Protein AF-A0A660T072-F1 (afdb_monomer)

Foldseek 3Di:
DDKFWAFCQDPDDGIKIKDKDWDCQVVNNSKIWIWMWIDDPFKTKIKTKIKDCADVNANKIKMKMKMKMKGKDWQFFFDLPPCLAGPPDNDPVVCVVVVVDDDRVRIDIKMKMKIKMKIKMKHWDQDPQAIKIKMKMKMKMKMAIEDDPVVTHGSDPVNVVRYRHIAIKIKMKIKIKGWPFPDLAPGQFTKMWMKMWMAIPPDVRHPAGWIKIKIKMKGKHWPDWADPDPVRDTKTKIKIKMKMKIAIGGDPPDPDDGFLQVPNDWARLAAALPNDHIDGSFRIKIKIKIKIWICPDPQFKIKMWMKIKMATHHCDPPPHPPVCRVVPDDQQSIKMKTWIFMFTSHLSGGKTWIWIFIWGADPVRDIDRQPDPDPDDPPPPRIDTTIHGHPSSD

Structure (mmCIF, N/CA/C/O backbone):
data_AF-A0A660T072-F1
#
_entry.id   AF-A0A660T072-F1
#
loop_
_atom_site.group_PDB
_atom_site.id
_atom_site.type_symbol
_atom_site.label_atom_id
_atom_site.label_alt_id
_atom_site.label_comp_id
_atom_site.label_asym_id
_atom_site.label_entity_id
_atom_site.label_seq_id
_atom_site.pdbx_PDB_ins_code
_atom_site.Cartn_x
_atom_site.Cartn_y
_atom_site.Cartn_z
_atom_site.occupancy
_atom_site.B_iso_or_equiv
_atom_site.auth_seq_id
_atom_site.auth_comp_id
_atom_site.auth_asym_id
_atom_site.auth_atom_id
_atom_site.pdbx_PDB_model_num
ATOM 1 N N . MET A 1 1 ? -16.748 -17.995 9.237 1.00 55.91 1 MET A N 1
ATOM 2 C CA . MET A 1 1 ? -16.516 -17.767 7.798 1.00 55.91 1 MET A CA 1
ATOM 3 C C . MET A 1 1 ? -17.000 -16.371 7.490 1.00 55.91 1 MET A C 1
ATOM 5 O O . MET A 1 1 ? -18.075 -16.013 7.957 1.00 55.91 1 MET A O 1
ATOM 9 N N . GLY A 1 2 ? -16.190 -15.580 6.809 1.00 63.62 2 GLY A N 1
ATOM 10 C CA . GLY A 1 2 ? -16.542 -14.255 6.330 1.00 63.62 2 GLY A CA 1
ATOM 11 C C . GLY A 1 2 ? -16.357 -14.218 4.824 1.00 63.62 2 GLY A C 1
ATOM 12 O O . GLY A 1 2 ? -15.370 -14.727 4.301 1.00 63.62 2 GLY A O 1
ATOM 13 N N . PHE A 1 3 ? -17.326 -13.635 4.140 1.00 67.75 3 PHE A N 1
ATOM 14 C CA . PHE A 1 3 ? -17.208 -13.271 2.740 1.00 67.75 3 PHE A CA 1
ATOM 15 C C . PHE A 1 3 ? -17.002 -11.758 2.676 1.00 67.75 3 PHE A C 1
ATOM 17 O O . PHE A 1 3 ? -17.631 -11.019 3.440 1.00 67.75 3 PHE A O 1
ATOM 24 N N . GLY A 1 4 ? -16.103 -11.313 1.812 1.00 57.00 4 GLY A N 1
ATOM 25 C CA . GLY A 1 4 ? -15.820 -9.911 1.553 1.00 57.00 4 GLY A CA 1
ATOM 26 C C . GLY A 1 4 ? -15.653 -9.685 0.058 1.00 57.00 4 GLY A C 1
ATOM 27 O O . GLY A 1 4 ? -15.261 -10.586 -0.678 1.00 57.00 4 GLY A O 1
ATOM 28 N N . LEU A 1 5 ? -15.959 -8.477 -0.389 1.00 59.25 5 LEU A N 1
ATOM 29 C CA . LEU A 1 5 ? -15.506 -7.978 -1.679 1.00 59.25 5 LEU A CA 1
ATOM 30 C C . LEU A 1 5 ? -14.462 -6.909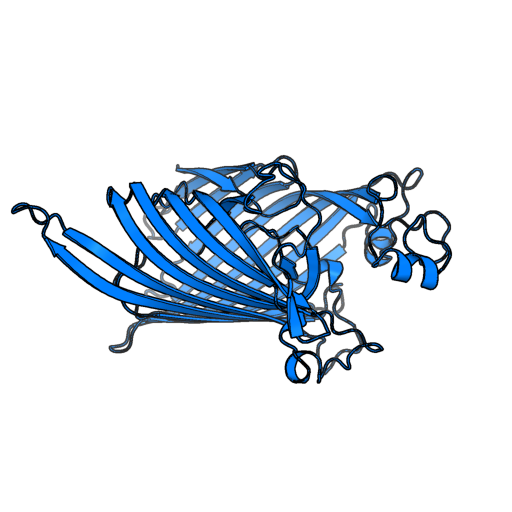 -1.368 1.00 59.25 5 LEU A C 1
ATOM 32 O O . LEU A 1 5 ? -14.741 -5.977 -0.615 1.00 59.25 5 LEU A O 1
ATOM 36 N N . SER A 1 6 ? -13.258 -7.071 -1.895 1.00 56.88 6 SER A N 1
ATOM 37 C CA . SER A 1 6 ? -12.189 -6.081 -1.835 1.00 56.88 6 SER A CA 1
ATOM 38 C C . SER A 1 6 ? -11.987 -5.472 -3.212 1.00 56.88 6 SER A C 1
ATOM 40 O O . SER A 1 6 ? -12.340 -6.063 -4.231 1.00 56.88 6 SER A O 1
ATOM 42 N N . PHE A 1 7 ? -11.411 -4.283 -3.259 1.00 61.06 7 PHE A N 1
ATOM 43 C CA . PHE A 1 7 ? -11.123 -3.615 -4.516 1.00 61.06 7 PHE A CA 1
ATOM 44 C C . PHE A 1 7 ? -9.637 -3.289 -4.569 1.00 61.06 7 PHE A C 1
ATOM 46 O O . PHE A 1 7 ? -9.047 -2.987 -3.531 1.00 61.06 7 PHE A O 1
ATOM 53 N N . SER A 1 8 ? -9.025 -3.409 -5.742 1.00 51.16 8 SER A N 1
ATOM 54 C CA . SER A 1 8 ? -7.607 -3.115 -5.961 1.00 51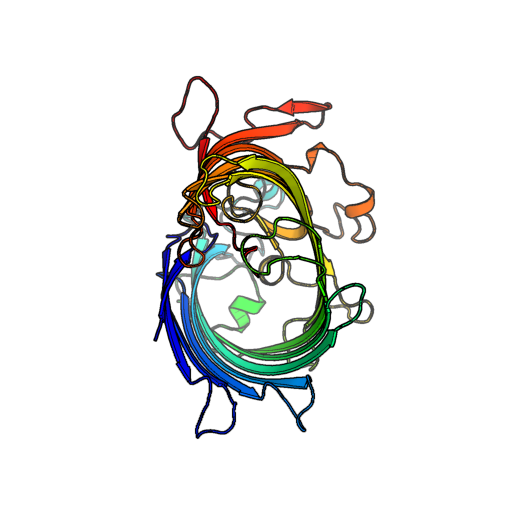.16 8 SER A CA 1
ATOM 55 C C . SER A 1 8 ? -7.458 -1.885 -6.844 1.00 51.16 8 SER A C 1
ATOM 57 O O . SER A 1 8 ? -8.175 -1.741 -7.829 1.00 51.16 8 SER A O 1
ATOM 59 N N . GLY A 1 9 ? -6.536 -0.998 -6.468 1.00 44.44 9 GLY A N 1
ATOM 60 C CA . GLY A 1 9 ? -6.172 0.173 -7.255 1.00 44.44 9 GLY A CA 1
ATOM 61 C C . GLY A 1 9 ? -5.186 -0.269 -8.318 1.00 44.44 9 GLY A C 1
ATOM 62 O O . GLY A 1 9 ? -4.048 -0.606 -8.002 1.00 44.44 9 GLY A O 1
ATOM 63 N N . GLY A 1 10 ? -5.654 -0.343 -9.552 1.00 48.25 10 GLY A N 1
ATOM 64 C CA . GLY A 1 10 ? -4.889 -0.744 -10.719 1.00 48.25 10 GLY A CA 1
ATOM 65 C C . GLY A 1 10 ? -5.675 -0.373 -11.973 1.00 48.25 10 GLY A C 1
ATOM 66 O O . GLY A 1 10 ? -6.867 -0.084 -11.879 1.00 48.25 10 GLY A O 1
ATOM 67 N N . PRO A 1 11 ? -5.025 -0.349 -13.141 1.00 43.03 11 PRO A N 1
ATOM 68 C CA . PRO A 1 11 ? -5.688 0.033 -14.382 1.00 43.03 11 PRO A CA 1
ATOM 69 C C . PRO A 1 11 ? -6.713 -1.002 -14.893 1.00 43.03 11 PRO A C 1
ATOM 71 O O . PRO A 1 11 ? -7.476 -0.698 -15.807 1.00 43.03 11 PRO A O 1
ATOM 74 N N . ASP A 1 12 ? -6.733 -2.206 -14.315 1.00 55.84 12 ASP A N 1
ATOM 75 C CA . ASP A 1 12 ? -7.596 -3.322 -14.710 1.00 55.84 12 ASP A CA 1
ATOM 76 C C . ASP A 1 12 ? -8.823 -3.480 -13.785 1.00 55.84 12 ASP A C 1
ATOM 78 O O . ASP A 1 12 ? -9.016 -2.730 -12.827 1.00 55.84 12 ASP A O 1
ATOM 82 N N . PHE A 1 13 ? -9.701 -4.446 -14.093 1.00 56.56 13 PHE A N 1
ATOM 83 C CA . PHE A 1 13 ? -10.998 -4.624 -13.428 1.00 56.56 13 PHE A CA 1
ATOM 84 C C . PHE A 1 13 ? -10.860 -4.685 -11.890 1.00 56.56 13 PHE A C 1
ATOM 86 O O . PHE A 1 13 ? -10.362 -5.674 -11.346 1.00 56.56 13 PHE A O 1
ATOM 93 N N . PRO A 1 14 ? -11.357 -3.680 -11.145 1.00 60.47 14 PRO A N 1
ATOM 94 C CA . PRO A 1 14 ? -10.875 -3.399 -9.794 1.00 60.47 14 PRO A CA 1
ATOM 95 C C . PRO A 1 14 ? -11.531 -4.258 -8.709 1.00 60.47 14 PRO A C 1
ATOM 97 O O . PRO A 1 14 ? -11.380 -3.952 -7.531 1.00 60.47 14 PRO A O 1
ATOM 100 N N . ILE A 1 15 ? -12.313 -5.285 -9.060 1.00 68.25 15 ILE A N 1
ATOM 101 C CA . ILE A 1 15 ? -13.100 -6.070 -8.099 1.00 68.25 15 ILE A CA 1
ATOM 102 C C . ILE A 1 15 ? -12.395 -7.391 -7.794 1.00 68.25 15 ILE A C 1
ATOM 104 O O . ILE A 1 15 ? -12.099 -8.186 -8.685 1.00 68.25 15 ILE A O 1
ATOM 108 N N . SER A 1 16 ? -12.208 -7.660 -6.506 1.00 71.31 16 SER A N 1
ATOM 109 C CA . SER A 1 16 ? -11.687 -8.916 -5.975 1.00 71.31 16 SER A CA 1
ATOM 110 C C . SER A 1 16 ? -12.662 -9.499 -4.946 1.00 71.31 16 SER A C 1
ATOM 112 O O . SER A 1 16 ? -13.202 -8.800 -4.092 1.00 71.31 16 SER A O 1
ATOM 114 N N . GLY A 1 17 ? -12.939 -10.793 -5.034 1.00 76.56 17 GLY A N 1
ATOM 115 C CA . GLY A 1 17 ? -13.666 -11.535 -4.013 1.00 76.56 17 GLY A CA 1
ATOM 116 C C . GLY A 1 17 ? -12.705 -12.085 -2.967 1.00 76.56 17 GLY A C 1
ATOM 117 O O . GLY A 1 17 ? -11.658 -12.628 -3.311 1.00 76.56 17 GLY A O 1
ATOM 118 N N . GLN A 1 18 ? -13.075 -11.994 -1.695 1.00 81.50 18 GLN A N 1
ATOM 119 C CA . GLN A 1 18 ? -12.331 -12.569 -0.583 1.00 81.50 18 GLN A CA 1
ATOM 120 C C . GLN A 1 18 ? -13.220 -13.527 0.216 1.00 81.50 18 GLN A C 1
ATOM 122 O O . GLN A 1 18 ? -14.309 -13.180 0.676 1.00 81.50 18 GLN A O 1
ATOM 127 N N . LEU A 1 19 ? -12.721 -14.735 0.452 1.00 83.94 19 LEU A N 1
ATOM 128 C CA . LEU A 1 19 ? -13.288 -15.688 1.394 1.00 83.94 19 LEU A CA 1
ATOM 129 C C . LEU A 1 19 ? -12.303 -15.893 2.540 1.00 83.94 19 LEU A C 1
ATOM 131 O O . LEU A 1 19 ? -11.167 -16.309 2.328 1.00 83.94 19 LEU A O 1
ATOM 135 N N . ASN A 1 20 ? -12.754 -15.647 3.768 1.00 86.88 20 ASN A N 1
ATOM 136 C CA . ASN A 1 20 ? -11.981 -15.920 4.968 1.00 86.88 20 ASN A CA 1
ATOM 137 C C . ASN A 1 20 ? -12.640 -17.002 5.834 1.00 86.88 20 ASN A C 1
ATOM 139 O O . ASN A 1 20 ? -13.848 -17.031 6.099 1.00 86.88 20 ASN A O 1
ATOM 143 N N . TRP A 1 21 ? -11.809 -17.904 6.328 1.00 90.88 21 TRP A N 1
ATOM 144 C CA . TRP A 1 21 ? -12.139 -18.833 7.390 1.00 90.88 21 TRP A CA 1
ATOM 145 C C . TRP A 1 21 ? -11.148 -18.628 8.528 1.00 90.88 21 TRP A C 1
ATOM 147 O O . TRP A 1 21 ? -9.952 -18.454 8.308 1.00 90.88 21 TRP A O 1
ATOM 157 N N . ASN A 1 22 ? -11.656 -18.584 9.755 1.00 90.88 22 ASN A N 1
ATOM 158 C CA . ASN A 1 22 ? -10.836 -18.309 10.919 1.00 90.88 22 ASN A CA 1
ATOM 159 C C . ASN A 1 22 ? -11.428 -18.993 12.152 1.00 90.88 22 ASN A C 1
ATOM 161 O O . ASN A 1 22 ? -12.575 -18.715 12.516 1.00 90.88 22 ASN A O 1
ATOM 165 N N . ASP A 1 23 ? -10.636 -19.846 12.788 1.00 92.88 23 ASP A N 1
ATOM 166 C CA . ASP A 1 23 ? -10.874 -20.386 14.118 1.00 92.88 23 ASP A CA 1
ATOM 167 C C . ASP A 1 23 ? -10.010 -19.613 15.121 1.00 92.88 23 ASP A C 1
ATOM 169 O O . ASP A 1 23 ? -8.785 -19.710 15.113 1.00 92.88 23 ASP A O 1
ATOM 173 N N . ARG A 1 24 ? -10.659 -18.820 15.983 1.00 91.44 24 ARG A N 1
ATOM 174 C CA . ARG A 1 24 ? -9.995 -17.945 16.966 1.00 91.44 24 ARG A CA 1
ATOM 175 C C . ARG A 1 24 ? -9.664 -18.639 18.289 1.00 91.44 24 ARG A C 1
ATOM 177 O O . ARG A 1 24 ? -9.134 -17.991 19.190 1.00 91.44 24 ARG A O 1
ATOM 184 N N . ASN A 1 25 ? -10.039 -19.905 18.443 1.00 91.44 25 ASN A N 1
ATOM 185 C CA . ASN A 1 25 ? -9.745 -20.695 19.628 1.00 91.44 25 ASN A CA 1
ATOM 186 C C . ASN A 1 25 ? -9.369 -22.118 19.214 1.00 91.44 25 ASN A C 1
ATOM 188 O O . ASN A 1 25 ? -9.955 -23.093 19.691 1.00 91.44 25 ASN A O 1
ATOM 192 N N . PHE A 1 26 ? -8.388 -22.217 18.318 1.00 92.62 26 PHE A N 1
ATOM 193 C CA . PHE A 1 26 ? -7.974 -23.474 17.721 1.00 92.62 26 PHE A CA 1
ATOM 194 C C . PHE A 1 26 ? -7.630 -24.494 18.812 1.00 92.62 26 PHE A C 1
ATOM 196 O O . PHE A 1 26 ? -6.772 -24.258 19.670 1.00 92.62 26 PHE A O 1
ATOM 203 N N . LEU A 1 27 ? -8.368 -25.608 18.816 1.00 92.25 27 LEU A N 1
ATOM 204 C CA . LEU A 1 27 ? -8.270 -26.687 19.807 1.00 92.25 27 LEU A CA 1
ATOM 205 C C . LEU A 1 27 ? -8.414 -26.231 21.276 1.00 92.25 27 LEU A C 1
ATOM 207 O O . LEU A 1 27 ? -7.892 -26.882 22.181 1.00 92.25 27 LEU A O 1
ATOM 211 N N . GLY A 1 28 ? -9.089 -25.107 21.533 1.00 90.56 28 GLY A N 1
ATOM 212 C CA . GLY A 1 28 ? -9.299 -24.572 22.882 1.00 90.56 28 GLY A CA 1
ATOM 213 C C . GLY A 1 28 ? -8.095 -23.843 23.491 1.00 90.56 28 GLY A C 1
ATOM 214 O O . GLY A 1 28 ? -8.092 -23.587 24.694 1.00 90.56 28 GLY A O 1
ATOM 215 N N . ARG A 1 29 ? -7.059 -23.529 22.699 1.00 90.25 29 ARG A N 1
ATOM 216 C CA . ARG A 1 29 ? -5.783 -22.970 23.190 1.00 90.25 29 ARG A CA 1
ATOM 217 C C . ARG A 1 29 ? -5.672 -21.444 23.093 1.00 90.25 29 ARG A C 1
ATOM 219 O O . ARG A 1 29 ? -4.629 -20.896 23.426 1.00 90.25 29 ARG A O 1
ATOM 226 N N . GLY A 1 30 ? -6.709 -20.750 22.624 1.00 90.81 30 GLY A N 1
ATOM 227 C CA . GLY A 1 30 ? -6.678 -19.305 22.347 1.00 90.81 30 GLY A CA 1
ATOM 228 C C . GLY A 1 30 ? -5.835 -18.917 21.125 1.00 90.81 30 GLY A C 1
ATOM 229 O O . GLY A 1 30 ? -5.598 -17.733 20.893 1.00 90.81 30 GLY A O 1
ATOM 230 N N . GLN A 1 31 ? -5.382 -19.914 20.362 1.00 95.12 31 GLN A N 1
ATOM 231 C CA . GLN A 1 31 ? -4.631 -19.761 19.121 1.00 95.12 31 GLN A CA 1
ATOM 232 C C . GLN A 1 31 ? -5.574 -19.509 17.952 1.00 95.12 31 GLN A C 1
ATOM 234 O O . GLN A 1 31 ? -6.744 -19.898 17.981 1.00 95.12 31 GLN A O 1
ATOM 239 N N . VAL A 1 32 ? -5.050 -18.869 16.915 1.00 95.75 32 VAL A N 1
ATOM 240 C CA . VAL A 1 32 ? -5.821 -18.484 15.739 1.00 95.75 32 VAL A CA 1
ATOM 241 C C . VAL A 1 32 ? -5.296 -19.247 14.530 1.00 95.75 32 VAL A C 1
ATOM 243 O O . VAL A 1 32 ? -4.141 -19.064 14.149 1.00 95.75 32 VAL A O 1
ATOM 246 N N . LEU A 1 33 ? -6.137 -20.084 13.925 1.00 96.19 33 LEU A N 1
ATOM 247 C CA . LEU A 1 33 ? -5.862 -20.743 12.649 1.00 96.19 33 LEU A CA 1
ATOM 248 C C . LEU A 1 33 ? -6.797 -20.162 11.592 1.00 96.19 33 LEU A C 1
ATOM 250 O O . LEU A 1 33 ? -8.014 -20.159 11.767 1.00 96.19 33 LEU A O 1
ATOM 254 N N . GLY A 1 34 ? -6.233 -19.676 10.493 1.00 95.38 34 GLY A N 1
ATOM 255 C CA . GLY A 1 34 ? -6.998 -19.058 9.423 1.00 95.38 34 GLY A CA 1
ATOM 256 C C . GLY A 1 34 ? -6.586 -19.538 8.042 1.00 95.38 34 GLY A C 1
ATOM 257 O O . GLY A 1 34 ? -5.431 -19.889 7.804 1.00 95.38 34 GLY A O 1
ATOM 258 N N . ALA A 1 35 ? -7.550 -19.497 7.133 1.00 94.75 35 ALA A N 1
ATOM 259 C CA . ALA A 1 35 ? -7.363 -19.664 5.705 1.00 94.75 35 ALA A CA 1
ATOM 260 C C . ALA A 1 35 ? -8.058 -18.504 4.991 1.00 94.75 35 ALA A C 1
ATOM 262 O O . ALA A 1 35 ? -9.175 -18.123 5.347 1.00 94.75 35 ALA A O 1
ATOM 263 N N . GLU A 1 36 ? -7.398 -17.936 3.996 1.00 93.44 36 GLU A N 1
ATOM 264 C CA . GLU A 1 36 ? -7.910 -16.825 3.210 1.00 93.44 36 GLU A CA 1
ATOM 265 C C . GLU A 1 36 ? -7.701 -17.117 1.731 1.00 93.44 36 GLU A C 1
ATOM 267 O O . GLU A 1 36 ? -6.620 -17.537 1.321 1.00 93.44 36 GLU A O 1
ATOM 272 N N . VAL A 1 37 ? -8.745 -16.902 0.942 1.00 91.06 37 VAL A N 1
ATOM 273 C CA . VAL A 1 37 ? -8.723 -17.019 -0.511 1.00 91.06 37 VAL A CA 1
ATOM 274 C C . VAL A 1 37 ? -9.141 -15.671 -1.077 1.00 91.06 37 VAL A C 1
ATOM 276 O O . VAL A 1 37 ? -10.222 -15.183 -0.756 1.00 91.06 37 VAL A O 1
ATOM 279 N N . ASN A 1 38 ? -8.292 -15.077 -1.905 1.00 88.88 38 ASN A N 1
ATOM 280 C CA . ASN A 1 38 ? -8.564 -13.850 -2.640 1.00 88.88 38 ASN A CA 1
ATOM 281 C C . ASN A 1 38 ? -8.574 -14.183 -4.133 1.00 88.88 38 ASN A C 1
ATOM 283 O O . ASN A 1 38 ? -7.663 -14.853 -4.612 1.00 88.88 38 ASN A O 1
ATOM 287 N N . VAL A 1 39 ? -9.599 -13.745 -4.854 1.00 86.50 39 VAL A N 1
ATOM 288 C CA . VAL A 1 39 ? -9.764 -13.997 -6.289 1.00 86.50 39 VAL A CA 1
ATOM 289 C C . VAL A 1 39 ? -10.182 -12.705 -6.973 1.00 86.50 39 VAL A C 1
ATOM 291 O O . VAL A 1 39 ? -11.264 -12.184 -6.720 1.00 86.50 39 VAL A O 1
ATOM 294 N N . SER A 1 40 ? -9.345 -12.208 -7.867 1.00 84.56 40 SER A N 1
ATOM 295 C CA . SER A 1 40 ? -9.645 -11.176 -8.856 1.00 84.56 40 SER A CA 1
ATOM 296 C C . SER A 1 40 ? -9.275 -11.697 -10.251 1.00 84.56 40 SER A C 1
ATOM 298 O O . SER A 1 40 ? -8.674 -12.776 -10.351 1.00 84.56 40 SER A O 1
ATOM 300 N N . PRO A 1 41 ? -9.631 -10.981 -11.333 1.00 83.25 41 PRO A N 1
ATOM 301 C CA . PRO A 1 41 ? -9.196 -11.349 -12.680 1.00 83.25 41 PRO A CA 1
ATOM 302 C C . PRO A 1 41 ? -7.677 -11.496 -12.798 1.00 83.25 41 PRO A C 1
ATOM 304 O O . PRO A 1 41 ? -7.209 -12.429 -13.447 1.00 83.25 41 PRO A O 1
ATOM 307 N N . ASP A 1 42 ? -6.931 -10.638 -12.104 1.00 84.31 42 ASP A N 1
ATOM 308 C CA . ASP A 1 42 ? -5.475 -10.580 -12.228 1.00 84.31 42 ASP A CA 1
ATOM 309 C C . ASP A 1 42 ? -4.744 -11.312 -11.101 1.00 84.31 42 ASP A C 1
ATOM 311 O O . ASP A 1 42 ? -3.598 -11.691 -11.280 1.00 84.31 42 ASP A O 1
ATOM 315 N N . VAL A 1 43 ? -5.372 -11.553 -9.946 1.00 88.75 43 VAL A N 1
ATOM 316 C CA . VAL A 1 43 ? -4.711 -12.171 -8.785 1.00 88.75 43 VAL A CA 1
ATOM 317 C C . VAL A 1 43 ? -5.585 -13.259 -8.178 1.00 88.75 43 VAL A C 1
ATOM 319 O O . VAL A 1 43 ? -6.697 -13.007 -7.713 1.00 88.75 43 VAL A O 1
ATOM 322 N N . GLN A 1 44 ? -5.061 -14.477 -8.087 1.00 93.06 44 GLN A N 1
ATOM 323 C CA . GLN A 1 44 ? -5.659 -15.560 -7.310 1.00 93.06 44 GLN A CA 1
ATOM 324 C C . GLN A 1 44 ? -4.688 -16.012 -6.227 1.00 93.06 44 GLN A C 1
ATOM 326 O O . GLN A 1 44 ? -3.631 -16.565 -6.509 1.00 93.06 44 GLN A O 1
ATOM 331 N N . LYS A 1 45 ? -5.056 -15.800 -4.965 1.00 95.19 45 LYS A N 1
ATOM 332 C CA . LYS A 1 45 ? -4.170 -16.005 -3.823 1.00 95.19 45 LYS A CA 1
ATOM 333 C C . LYS A 1 45 ? -4.829 -16.828 -2.736 1.00 95.19 45 LYS A C 1
ATOM 335 O O . LYS A 1 45 ? -5.930 -16.522 -2.290 1.00 95.19 45 LYS A O 1
ATOM 340 N N . VAL A 1 46 ? -4.101 -17.813 -2.230 1.00 96.38 46 VAL A N 1
ATOM 341 C CA . VAL A 1 46 ? -4.485 -18.621 -1.072 1.00 96.38 46 VAL A CA 1
ATOM 342 C C . VAL A 1 46 ? -3.452 -18.417 0.024 1.00 96.38 46 VAL A C 1
ATOM 344 O O . VAL A 1 46 ? -2.253 -18.485 -0.223 1.00 96.38 46 VAL A O 1
ATOM 347 N N . THR A 1 47 ? -3.901 -18.150 1.246 1.00 97.31 47 THR A N 1
ATOM 348 C CA . THR A 1 47 ? -3.039 -17.947 2.414 1.00 97.31 47 THR A CA 1
ATOM 349 C C . THR A 1 47 ? -3.533 -18.790 3.577 1.00 97.31 47 THR A C 1
ATOM 351 O O . THR A 1 47 ? -4.694 -18.706 3.968 1.00 97.31 47 THR A O 1
ATOM 354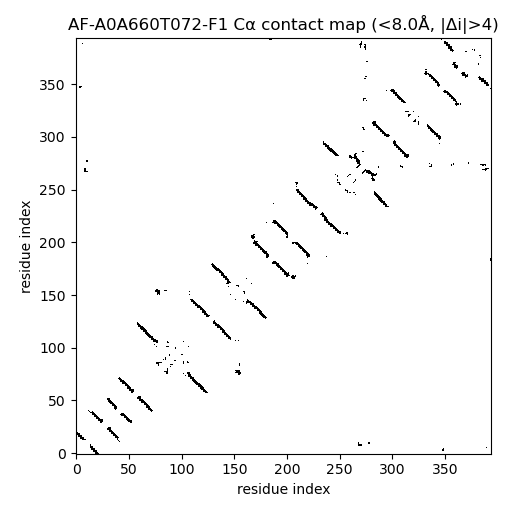 N N . LEU A 1 48 ? -2.637 -19.572 4.164 1.00 97.44 48 LEU A N 1
ATOM 355 C CA . LEU A 1 48 ? -2.842 -20.263 5.429 1.00 97.44 48 LEU A CA 1
ATOM 356 C C . LEU A 1 48 ? -2.024 -19.554 6.498 1.00 97.44 48 LEU A C 1
ATOM 358 O O . LEU A 1 48 ? -0.859 -19.230 6.283 1.00 97.44 48 LEU A O 1
ATOM 362 N N . ARG A 1 49 ? -2.630 -19.313 7.656 1.00 97.50 49 ARG A N 1
ATOM 363 C CA . ARG A 1 49 ? -2.008 -18.553 8.738 1.00 97.50 49 ARG A CA 1
ATOM 364 C C . ARG A 1 49 ? -2.273 -19.190 10.086 1.00 97.50 49 ARG A C 1
ATOM 366 O O . ARG A 1 49 ? -3.396 -19.585 10.390 1.00 97.50 49 ARG A O 1
ATOM 373 N N . PHE A 1 50 ? -1.252 -19.199 10.922 1.00 97.50 50 PHE A N 1
ATOM 374 C CA . PHE A 1 50 ? -1.348 -19.557 12.326 1.00 97.50 50 PHE A CA 1
ATOM 375 C C . PHE A 1 50 ? -0.829 -18.397 13.174 1.00 97.50 50 PHE A C 1
ATOM 377 O O . PHE A 1 50 ? 0.137 -17.724 12.814 1.00 97.50 50 PHE A O 1
ATOM 384 N N . THR A 1 51 ? -1.478 -18.118 14.297 1.00 97.25 51 THR A N 1
ATOM 385 C CA . THR A 1 51 ? -1.067 -17.055 15.216 1.00 97.25 51 THR A CA 1
ATOM 386 C C . THR A 1 51 ? -1.248 -17.512 16.657 1.00 97.25 51 THR A C 1
ATOM 388 O O . THR A 1 51 ? -2.329 -17.944 17.051 1.00 97.25 51 THR A O 1
ATOM 391 N N . GLU A 1 52 ? -0.192 -17.359 17.450 1.00 96.69 52 GLU A N 1
ATOM 392 C CA . GLU A 1 52 ? -0.189 -17.429 18.907 1.00 96.69 52 GLU A CA 1
ATOM 393 C C . GLU A 1 52 ? -0.271 -15.991 19.449 1.00 96.69 52 GLU A C 1
ATOM 395 O O . GLU A 1 52 ? 0.722 -15.261 19.386 1.00 96.69 52 GLU A O 1
ATOM 400 N N . PRO A 1 53 ? -1.435 -15.523 19.941 1.00 94.50 53 PRO A N 1
ATOM 401 C CA . PRO A 1 53 ? -1.590 -14.141 20.393 1.00 94.50 53 PRO A CA 1
ATOM 402 C C . PRO A 1 53 ? -0.812 -13.819 21.672 1.00 94.50 53 PRO A C 1
ATOM 404 O O . PRO A 1 53 ? -0.597 -12.637 21.963 1.00 94.50 53 PRO A O 1
ATOM 407 N N . ARG A 1 54 ? -0.461 -14.837 22.472 1.00 93.31 54 ARG A N 1
ATOM 408 C CA . ARG A 1 54 ? 0.180 -14.676 23.779 1.00 93.31 54 ARG A CA 1
ATOM 409 C C . ARG A 1 54 ? 1.272 -15.711 24.029 1.00 93.31 54 ARG A C 1
ATOM 411 O O . ARG A 1 54 ? 1.157 -16.566 24.911 1.00 93.31 54 ARG A O 1
ATOM 418 N N . ILE A 1 55 ? 2.396 -15.554 23.339 1.00 93.88 55 ILE A N 1
ATOM 419 C CA . ILE A 1 55 ? 3.632 -16.282 23.622 1.00 93.88 55 ILE A CA 1
ATOM 420 C C . ILE A 1 55 ? 3.976 -16.119 25.110 1.00 93.88 55 ILE A C 1
ATOM 422 O O . ILE A 1 55 ? 4.086 -15.005 25.635 1.00 93.88 55 ILE A O 1
ATOM 426 N N . LEU A 1 56 ? 4.113 -17.253 25.805 1.00 90.38 56 LEU A N 1
ATOM 427 C CA . LEU A 1 56 ? 4.394 -17.324 27.246 1.00 90.38 56 LEU A CA 1
ATOM 428 C C . LEU A 1 56 ? 3.370 -16.564 28.120 1.00 90.38 56 LEU A C 1
ATOM 430 O O . LEU A 1 56 ? 3.715 -16.053 29.185 1.00 90.38 56 LEU A O 1
ATOM 434 N N . GLY A 1 57 ? 2.120 -16.430 27.663 1.00 88.06 57 GLY A N 1
ATOM 435 C CA . GLY A 1 57 ? 1.050 -15.722 28.375 1.00 88.06 57 GLY A CA 1
ATOM 436 C C . GLY A 1 57 ? 1.177 -14.192 28.378 1.00 88.06 57 GLY A C 1
ATOM 437 O O . GLY A 1 57 ? 0.356 -13.508 28.994 1.00 88.06 57 GLY A O 1
ATOM 438 N N . LYS A 1 58 ? 2.178 -13.629 27.692 1.00 88.25 58 LYS A N 1
ATOM 439 C CA . LYS A 1 58 ? 2.419 -12.178 27.610 1.00 88.25 58 LYS A CA 1
ATOM 440 C C . LYS A 1 58 ? 1.676 -11.569 26.420 1.00 88.25 58 LYS A C 1
ATOM 442 O O . LYS A 1 58 ? 1.202 -12.287 25.552 1.00 88.25 58 LYS A O 1
ATOM 447 N N . ARG A 1 59 ? 1.592 -10.233 26.331 1.00 88.00 59 ARG A N 1
ATOM 448 C CA . ARG A 1 59 ? 1.085 -9.512 25.134 1.00 88.00 59 ARG A CA 1
ATOM 449 C C . ARG A 1 59 ? 2.104 -9.525 23.983 1.00 88.00 59 ARG A C 1
ATOM 451 O O . ARG A 1 59 ? 2.389 -8.493 23.382 1.00 88.00 59 ARG A O 1
ATOM 458 N N . TRP A 1 60 ? 2.683 -10.696 23.756 1.00 94.62 60 TRP A N 1
ATOM 459 C CA . TRP A 1 60 ? 3.675 -10.990 22.745 1.00 94.62 60 TRP A CA 1
ATOM 460 C C . TRP A 1 60 ? 3.034 -11.960 21.760 1.00 94.62 60 TRP A C 1
ATOM 462 O O . TRP A 1 60 ? 2.799 -13.113 22.110 1.00 94.62 60 TRP A O 1
ATOM 472 N N . SER A 1 61 ? 2.696 -11.490 20.566 1.00 96.44 61 SER A N 1
ATOM 473 C CA . SER A 1 61 ? 2.138 -12.338 19.523 1.00 96.44 61 SER A CA 1
ATOM 474 C C . SER A 1 61 ? 3.239 -12.881 18.622 1.00 96.44 61 SER A C 1
ATOM 476 O O . SER A 1 61 ? 4.247 -12.215 18.379 1.00 96.44 61 SER A O 1
ATOM 478 N N . GLY A 1 62 ? 3.036 -14.079 18.093 1.00 97.44 62 GLY A N 1
ATOM 479 C CA . GLY A 1 62 ? 3.817 -14.615 16.985 1.00 97.44 62 GLY A CA 1
ATOM 480 C C . GLY A 1 62 ? 2.916 -15.305 15.983 1.00 97.44 62 GLY A C 1
ATOM 481 O O . GLY A 1 62 ? 1.867 -15.837 16.343 1.00 97.44 62 GLY A O 1
ATOM 482 N N . GLY A 1 63 ? 3.313 -15.284 14.723 1.00 97.56 63 GLY A N 1
ATOM 483 C CA . GLY A 1 63 ? 2.559 -15.892 13.647 1.00 97.56 63 GLY A CA 1
ATOM 484 C C . GLY A 1 63 ? 3.465 -16.465 12.579 1.00 97.56 63 GLY A C 1
ATOM 485 O O . GLY A 1 63 ? 4.599 -16.024 12.396 1.00 97.56 63 GLY A O 1
ATOM 486 N N . VAL A 1 64 ? 2.929 -17.455 11.881 1.00 98.25 64 VAL A N 1
ATOM 487 C CA . VAL A 1 64 ? 3.517 -18.010 10.667 1.00 98.25 64 VAL A CA 1
ATOM 488 C C . VAL A 1 64 ? 2.447 -18.077 9.595 1.00 98.25 64 VAL A C 1
ATOM 490 O O . VAL A 1 64 ? 1.269 -18.304 9.894 1.00 98.25 64 VAL A O 1
ATOM 493 N N . ASP A 1 65 ? 2.850 -17.882 8.352 1.00 98.06 65 ASP A N 1
ATOM 494 C CA . ASP A 1 65 ? 1.963 -18.002 7.208 1.00 98.06 65 ASP A CA 1
ATOM 495 C C . ASP A 1 65 ? 2.660 -18.657 6.019 1.00 98.06 65 ASP A C 1
ATOM 497 O O . ASP A 1 65 ? 3.882 -18.606 5.869 1.00 98.06 65 ASP A O 1
ATOM 501 N N . VAL A 1 66 ? 1.849 -19.308 5.194 1.00 98.31 66 VAL A N 1
ATOM 502 C CA . VAL A 1 66 ? 2.229 -19.841 3.890 1.00 98.31 66 VAL A CA 1
ATOM 503 C C . VAL A 1 66 ? 1.200 -19.330 2.901 1.00 98.31 66 VAL A C 1
ATOM 505 O O . VAL A 1 66 ? -0.004 -19.421 3.152 1.00 98.31 66 VAL A O 1
ATOM 508 N N . SER A 1 67 ? 1.652 -18.802 1.774 1.00 98.06 67 SER A N 1
ATOM 509 C CA . SER A 1 67 ? 0.765 -18.365 0.706 1.00 98.06 67 SER A CA 1
ATOM 510 C C . SER A 1 67 ? 1.248 -18.811 -0.660 1.00 98.06 67 SER A C 1
ATOM 512 O O . SER A 1 67 ? 2.446 -18.923 -0.913 1.00 98.06 67 SER A O 1
ATOM 514 N N . TRP A 1 68 ? 0.279 -19.056 -1.530 1.00 98.06 68 TRP A N 1
ATOM 515 C CA . TRP A 1 68 ? 0.477 -19.199 -2.960 1.00 98.06 68 TRP A CA 1
ATOM 516 C C . TRP A 1 68 ? -0.325 -18.110 -3.668 1.00 98.06 68 TRP A C 1
ATOM 518 O O . TRP A 1 68 ? -1.454 -17.829 -3.260 1.00 98.06 68 TRP A O 1
ATOM 528 N N . SER A 1 69 ? 0.257 -17.495 -4.691 1.00 97.25 69 SER A N 1
ATOM 529 C CA . SER A 1 69 ? -0.400 -16.498 -5.537 1.00 97.25 69 SER A CA 1
ATOM 530 C C . SER A 1 69 ? -0.141 -16.823 -7.000 1.00 97.25 69 SER A C 1
ATOM 532 O O . SER A 1 69 ? 0.969 -17.228 -7.345 1.00 97.25 69 SER A O 1
ATOM 534 N N . HIS A 1 70 ? -1.154 -16.664 -7.837 1.00 96.00 70 HIS A N 1
ATOM 535 C CA . HIS A 1 70 ? -1.031 -16.610 -9.283 1.00 96.00 70 HIS A CA 1
ATOM 536 C C . HIS A 1 70 ? -1.469 -15.225 -9.743 1.00 96.00 70 HIS A C 1
ATOM 538 O O . HIS A 1 70 ? -2.599 -14.815 -9.463 1.00 96.00 70 HIS A O 1
ATOM 544 N N . ASP A 1 71 ? -0.567 -14.537 -10.429 1.00 93.12 71 ASP A N 1
ATOM 545 C CA . ASP A 1 71 ? -0.709 -13.138 -10.794 1.00 93.12 71 ASP A CA 1
ATOM 546 C C . ASP A 1 71 ? -0.567 -13.016 -12.316 1.00 93.12 71 ASP A C 1
ATOM 548 O O . ASP A 1 71 ? 0.378 -13.540 -12.906 1.00 93.12 71 ASP A O 1
ATOM 552 N N . VAL A 1 72 ? -1.506 -12.328 -12.956 1.00 90.94 72 VAL A N 1
ATOM 553 C CA . VAL A 1 72 ? -1.474 -11.975 -14.374 1.00 90.94 72 VAL A CA 1
ATOM 554 C C . VAL A 1 72 ? -1.011 -10.527 -14.467 1.00 90.94 72 VAL A C 1
ATOM 556 O O . VAL A 1 72 ? -1.739 -9.602 -14.116 1.00 90.94 72 VAL A O 1
ATOM 559 N N . ASN A 1 73 ? 0.226 -10.331 -14.907 1.00 86.62 73 ASN A N 1
ATOM 560 C CA . ASN A 1 73 ? 0.860 -9.025 -14.998 1.00 86.62 73 ASN A CA 1
ATOM 561 C C . ASN A 1 73 ? 0.709 -8.488 -16.417 1.00 86.62 73 ASN A C 1
ATOM 563 O O . ASN A 1 73 ? 1.300 -9.034 -17.346 1.00 86.62 73 ASN A O 1
ATOM 567 N N . ARG A 1 74 ? -0.060 -7.411 -16.580 1.00 84.06 74 ARG A N 1
ATOM 568 C CA . ARG A 1 74 ? -0.286 -6.722 -17.859 1.00 84.06 74 ARG A CA 1
ATOM 569 C C . ARG A 1 74 ? 0.507 -5.425 -17.952 1.00 84.06 74 ARG A C 1
ATOM 571 O O . ARG A 1 74 ? 1.051 -4.947 -16.958 1.00 84.06 74 ARG A O 1
ATOM 578 N N . ARG A 1 75 ? 0.499 -4.822 -19.146 1.00 80.44 75 ARG A N 1
ATOM 579 C CA . ARG A 1 75 ? 1.063 -3.486 -19.418 1.00 80.44 75 ARG A CA 1
ATOM 580 C C . ARG A 1 75 ? 2.570 -3.418 -19.182 1.00 80.44 75 ARG A C 1
ATOM 582 O O . ARG A 1 75 ? 3.111 -2.431 -18.686 1.00 80.44 75 ARG A O 1
ATOM 589 N N . ILE A 1 76 ? 3.250 -4.507 -19.516 1.00 83.81 76 ILE A N 1
ATOM 590 C CA . ILE A 1 76 ? 4.686 -4.652 -19.315 1.00 83.81 76 ILE A CA 1
ATOM 591 C C . ILE A 1 76 ? 5.395 -4.248 -20.596 1.00 83.81 76 ILE A C 1
ATOM 593 O O . ILE A 1 76 ? 5.106 -4.780 -21.662 1.00 83.81 76 ILE A O 1
ATOM 597 N N . ASN A 1 77 ? 6.325 -3.307 -20.492 1.00 85.44 77 ASN A N 1
ATOM 598 C CA . ASN A 1 77 ? 7.074 -2.829 -21.647 1.00 85.44 77 ASN A CA 1
ATOM 599 C C . ASN A 1 77 ? 7.910 -3.953 -22.273 1.00 85.44 77 ASN A C 1
ATOM 601 O O . ASN A 1 77 ? 8.588 -4.712 -21.567 1.00 85.44 77 ASN A O 1
ATOM 605 N N . GLN A 1 78 ? 7.887 -4.014 -23.599 1.00 88.31 78 GLN A N 1
ATOM 606 C CA . GLN A 1 78 ? 8.653 -4.963 -24.399 1.00 88.31 78 GLN A CA 1
ATOM 607 C C . GLN A 1 78 ? 9.900 -4.313 -25.001 1.00 88.31 78 GLN A C 1
ATOM 609 O O . GLN A 1 78 ? 9.993 -3.093 -25.074 1.00 88.31 78 GLN A O 1
ATOM 614 N N . ASP A 1 79 ? 10.858 -5.144 -25.382 1.00 88.88 79 ASP A N 1
ATOM 615 C CA . ASP A 1 79 ? 12.057 -4.807 -26.154 1.00 88.88 79 ASP A CA 1
ATOM 616 C C . ASP A 1 79 ? 12.247 -5.964 -27.142 1.00 88.88 79 ASP A C 1
ATOM 618 O O . ASP A 1 79 ? 12.978 -6.917 -26.871 1.00 88.88 79 ASP A O 1
ATOM 622 N N . TRP A 1 80 ? 11.479 -5.986 -28.226 1.00 85.56 80 TRP A N 1
ATOM 623 C CA . TRP A 1 80 ? 11.501 -7.066 -29.209 1.00 85.56 80 TRP A CA 1
ATOM 624 C C . TRP A 1 80 ? 12.792 -7.054 -30.027 1.00 85.56 80 TRP A C 1
ATOM 626 O O . TRP A 1 80 ? 13.359 -8.111 -30.314 1.00 85.56 80 TRP A O 1
ATOM 636 N N . ASP A 1 81 ? 13.283 -5.866 -30.373 1.00 86.88 81 ASP A N 1
ATOM 637 C CA . ASP A 1 81 ? 14.428 -5.679 -31.262 1.00 86.88 81 ASP A CA 1
ATOM 638 C C . ASP A 1 81 ? 15.798 -5.749 -30.556 1.00 86.88 81 ASP A C 1
ATOM 640 O O . ASP A 1 81 ? 16.825 -5.900 -31.225 1.00 86.88 81 ASP A O 1
ATOM 644 N N . GLY A 1 82 ? 15.848 -5.717 -29.221 1.00 85.00 82 GLY A N 1
ATOM 645 C CA . GLY A 1 82 ? 17.107 -5.806 -28.481 1.00 85.00 82 GLY A CA 1
ATOM 646 C C . GLY A 1 82 ? 17.873 -4.510 -28.371 1.00 85.00 82 GLY A C 1
ATOM 647 O O . GLY A 1 82 ? 19.034 -4.551 -27.953 1.00 85.00 82 GLY A O 1
ATOM 648 N N . ASN A 1 83 ? 17.259 -3.380 -28.707 1.00 86.06 83 ASN A N 1
ATOM 649 C CA . ASN A 1 83 ? 17.904 -2.078 -28.645 1.00 86.06 83 ASN A CA 1
ATOM 650 C C . ASN A 1 83 ? 18.025 -1.539 -27.201 1.00 86.06 83 ASN A C 1
ATOM 652 O O . ASN A 1 83 ? 18.740 -0.560 -26.970 1.00 86.06 83 ASN A O 1
ATOM 656 N N . GLY A 1 84 ? 17.384 -2.191 -26.221 1.00 82.62 84 GLY A N 1
ATOM 657 C CA . GLY A 1 84 ? 17.414 -1.780 -24.816 1.00 82.62 84 GLY A CA 1
ATOM 658 C C . GLY A 1 84 ? 16.553 -0.549 -24.517 1.00 82.62 84 GLY A C 1
ATOM 659 O O . GLY A 1 84 ? 16.737 0.082 -23.475 1.00 82.62 84 GLY A O 1
ATOM 660 N N . LEU A 1 85 ? 15.623 -0.211 -25.406 1.00 84.50 85 LEU A N 1
ATOM 661 C CA . LEU A 1 85 ? 14.536 0.747 -25.241 1.00 84.50 85 LEU A CA 1
ATOM 662 C C . LEU A 1 85 ? 13.199 -0.008 -25.223 1.00 84.50 85 LEU A C 1
ATOM 664 O O . LEU A 1 85 ? 13.110 -1.141 -25.691 1.00 84.50 85 LEU A O 1
ATOM 668 N N . PRO A 1 86 ? 12.151 0.570 -24.621 1.00 85.50 86 PRO A N 1
ATOM 669 C CA . PRO A 1 86 ? 10.803 0.059 -24.797 1.00 85.50 86 PRO A CA 1
ATOM 670 C C . PRO A 1 86 ? 10.305 0.247 -26.234 1.00 85.50 86 PRO A C 1
ATOM 672 O O . PRO A 1 86 ? 10.350 1.364 -26.754 1.00 85.50 86 PRO A O 1
ATOM 675 N N . ASP A 1 87 ? 9.748 -0.800 -26.838 1.00 87.19 87 ASP A N 1
ATOM 676 C CA . ASP A 1 87 ? 9.033 -0.682 -28.112 1.00 87.19 87 ASP A CA 1
ATOM 677 C C . ASP A 1 87 ? 7.852 0.301 -27.983 1.00 87.19 87 ASP A C 1
ATOM 679 O O . ASP A 1 87 ? 7.238 0.380 -26.915 1.00 87.19 87 ASP A O 1
ATOM 683 N N . PRO A 1 88 ? 7.494 1.059 -29.038 1.00 89.00 88 PRO A N 1
ATOM 684 C CA . PRO A 1 88 ? 8.047 1.042 -30.400 1.00 89.00 88 PRO A CA 1
ATOM 685 C C . PRO A 1 88 ? 9.251 1.976 -30.615 1.00 89.00 88 PRO A C 1
ATOM 687 O O . PRO A 1 88 ? 9.589 2.295 -31.758 1.00 89.00 88 PRO A O 1
ATOM 690 N N . TYR A 1 89 ? 9.831 2.515 -29.544 1.00 88.19 89 TYR A N 1
ATOM 691 C CA . TYR A 1 89 ? 10.789 3.610 -29.643 1.00 88.19 89 TYR A CA 1
ATOM 692 C C . TYR A 1 89 ? 12.178 3.107 -30.027 1.00 88.19 89 TYR A C 1
ATOM 694 O O . TYR A 1 89 ? 12.698 2.165 -29.436 1.00 88.19 89 TYR A O 1
ATOM 702 N N . ASN A 1 90 ? 12.813 3.794 -30.978 1.00 88.75 90 ASN A N 1
ATOM 703 C CA . ASN A 1 90 ? 14.164 3.448 -31.435 1.00 88.75 90 ASN A CA 1
ATOM 704 C C . ASN A 1 90 ? 15.234 4.353 -30.813 1.00 88.75 90 ASN A C 1
ATOM 706 O O . ASN A 1 90 ? 16.429 4.069 -30.894 1.00 88.75 90 ASN A O 1
ATOM 710 N N . THR A 1 91 ? 14.821 5.472 -30.207 1.00 87.56 91 THR A N 1
ATOM 711 C CA . THR A 1 91 ? 15.721 6.430 -29.558 1.00 87.56 91 THR A CA 1
ATOM 712 C C . THR A 1 91 ? 15.154 6.943 -28.233 1.00 87.56 91 THR A C 1
ATOM 714 O O . THR A 1 91 ? 13.941 7.021 -28.033 1.00 87.56 91 THR A O 1
ATOM 717 N N . TRP A 1 92 ? 16.047 7.355 -27.326 1.00 79.75 92 TRP A N 1
ATOM 718 C CA . TRP A 1 92 ? 15.662 8.002 -26.066 1.00 79.75 92 TRP A CA 1
ATOM 719 C C . TRP A 1 92 ? 14.927 9.329 -26.279 1.00 79.75 92 TRP A C 1
ATOM 721 O O . TRP A 1 92 ? 14.050 9.662 -25.491 1.00 79.75 92 TRP A O 1
ATOM 731 N N . GLU A 1 93 ? 15.254 10.069 -27.341 1.00 82.00 93 GLU A N 1
ATOM 732 C CA . GLU A 1 93 ? 14.608 11.346 -27.663 1.00 82.00 93 GLU A CA 1
ATOM 733 C C . GLU A 1 93 ? 13.128 11.160 -28.014 1.00 82.00 93 GLU A C 1
ATOM 735 O O . GLU A 1 93 ? 12.288 11.907 -27.517 1.00 82.00 93 GLU A O 1
ATOM 740 N N . GLU A 1 94 ? 12.791 10.138 -28.809 1.00 82.69 94 GLU A N 1
ATOM 741 C CA . GLU A 1 94 ? 11.400 9.789 -29.126 1.00 82.69 94 GLU A CA 1
ATOM 742 C C . GLU A 1 94 ? 10.633 9.342 -27.880 1.00 82.69 94 GLU A C 1
ATOM 744 O O . GLU A 1 94 ? 9.517 9.803 -27.638 1.00 82.69 94 GLU A O 1
ATOM 749 N N . TYR A 1 95 ? 11.249 8.485 -27.063 1.00 77.12 95 TYR A N 1
ATOM 750 C CA . TYR A 1 95 ? 10.637 8.001 -25.831 1.00 77.12 95 TYR A CA 1
ATOM 751 C C . TYR A 1 95 ? 10.383 9.139 -24.833 1.00 77.12 95 TYR A C 1
ATOM 753 O O . TYR A 1 95 ? 9.303 9.228 -24.247 1.00 77.12 95 TYR A O 1
ATOM 761 N N . ASP A 1 96 ? 11.343 10.051 -24.670 1.00 73.25 96 ASP A N 1
ATOM 762 C CA . ASP A 1 96 ? 11.206 11.229 -23.813 1.00 73.25 96 ASP A CA 1
ATOM 763 C C . ASP A 1 96 ? 10.172 12.221 -24.371 1.00 73.25 96 ASP A C 1
ATOM 765 O O . ASP A 1 96 ? 9.368 12.756 -23.604 1.00 73.25 96 ASP A O 1
ATOM 769 N N . ALA A 1 97 ? 10.130 12.430 -25.692 1.00 70.50 97 ALA A N 1
ATOM 770 C CA . ALA A 1 97 ? 9.129 13.273 -26.350 1.00 70.50 97 ALA A CA 1
ATOM 771 C C . ALA A 1 97 ? 7.703 12.720 -26.195 1.00 70.50 97 ALA A C 1
ATOM 773 O O . ALA A 1 97 ? 6.756 13.493 -26.053 1.00 70.50 97 ALA A O 1
ATOM 774 N N . ALA A 1 98 ? 7.554 11.394 -26.149 1.00 67.50 98 ALA A N 1
ATOM 775 C CA . ALA A 1 98 ? 6.302 10.713 -25.834 1.00 67.50 98 ALA A CA 1
ATOM 776 C C . ALA A 1 98 ? 5.980 10.682 -24.325 1.00 67.50 98 ALA A C 1
ATOM 778 O O . ALA A 1 98 ? 5.066 9.982 -23.888 1.00 67.50 98 ALA A O 1
ATOM 779 N N . GLY A 1 99 ? 6.741 11.406 -23.498 1.00 60.06 99 GLY A N 1
ATOM 780 C CA . GLY A 1 99 ? 6.5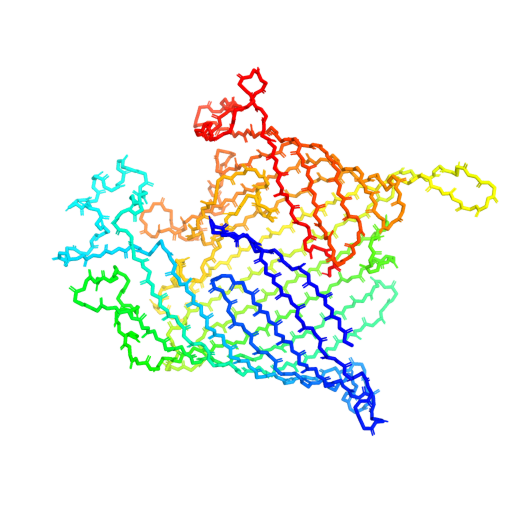36 11.451 -22.052 1.00 60.06 99 GLY A CA 1
ATOM 781 C C . GLY A 1 99 ? 6.844 10.130 -21.348 1.00 60.06 99 GLY A C 1
ATOM 782 O O . GLY A 1 99 ? 6.366 9.907 -20.238 1.00 60.06 99 GLY A O 1
ATOM 783 N N . ARG A 1 100 ? 7.639 9.253 -21.975 1.00 69.00 100 ARG A N 1
ATOM 784 C CA . ARG A 1 100 ? 7.959 7.895 -21.511 1.00 69.00 100 ARG A CA 1
ATOM 785 C C . ARG A 1 100 ? 6.739 6.985 -21.350 1.00 69.00 100 ARG A C 1
ATOM 787 O O . ARG A 1 100 ? 6.744 6.072 -20.525 1.00 69.00 100 ARG A O 1
ATOM 794 N N . ILE A 1 101 ? 5.693 7.238 -22.129 1.00 68.31 101 ILE A N 1
ATOM 795 C CA . ILE A 1 101 ? 4.480 6.422 -22.161 1.00 68.31 101 ILE A CA 1
ATOM 796 C C . ILE A 1 101 ? 4.597 5.449 -23.332 1.00 68.31 101 ILE A C 1
ATOM 798 O O . ILE A 1 101 ? 4.861 5.857 -24.459 1.00 68.31 101 ILE A O 1
ATOM 802 N N . VAL A 1 102 ? 4.410 4.159 -23.072 1.00 77.31 102 VAL A N 1
ATOM 803 C CA . VAL A 1 102 ? 4.394 3.120 -24.110 1.00 77.31 102 VAL A CA 1
ATOM 804 C C . VAL A 1 102 ? 2.940 2.826 -24.491 1.00 77.31 102 VAL A C 1
ATOM 806 O O . VAL A 1 102 ? 2.139 2.605 -23.580 1.00 77.31 102 VAL A O 1
ATOM 809 N N . PRO A 1 103 ? 2.567 2.835 -25.788 1.00 81.00 103 PRO A N 1
ATOM 810 C CA . PRO A 1 103 ? 1.220 2.450 -26.207 1.00 81.00 103 PRO A CA 1
ATOM 811 C C . PRO A 1 103 ? 0.910 0.995 -25.832 1.00 81.00 103 PRO A C 1
ATOM 813 O O . PRO A 1 103 ? 1.784 0.137 -25.933 1.00 81.00 103 PRO A O 1
ATOM 816 N N . GLU A 1 104 ? -0.338 0.707 -25.449 1.00 79.25 104 GLU A N 1
ATOM 817 C CA . GLU A 1 104 ? -0.741 -0.619 -24.946 1.00 79.25 104 GLU A CA 1
ATOM 818 C C . GLU A 1 104 ? -0.465 -1.758 -25.950 1.00 79.25 104 GLU A C 1
ATOM 820 O O . GLU A 1 104 ? -0.078 -2.847 -25.534 1.00 79.25 104 GLU A O 1
ATOM 825 N N . ASP A 1 105 ? -0.556 -1.494 -27.261 1.00 84.56 105 ASP A N 1
ATOM 826 C CA . ASP A 1 105 ? -0.277 -2.473 -28.329 1.00 84.56 105 ASP A CA 1
ATOM 827 C C . ASP A 1 105 ? 1.177 -2.993 -28.336 1.00 84.56 105 ASP A C 1
ATOM 829 O O . ASP A 1 105 ? 1.455 -4.055 -28.891 1.00 84.56 105 ASP A O 1
ATOM 833 N N . TYR A 1 106 ? 2.106 -2.258 -27.714 1.00 85.12 106 TYR A N 1
ATOM 834 C CA . TYR A 1 106 ? 3.523 -2.623 -27.580 1.00 85.12 106 TYR A CA 1
ATOM 835 C C . TYR A 1 106 ? 3.870 -3.149 -26.182 1.00 85.12 106 TYR A C 1
ATOM 837 O O . TYR A 1 106 ? 5.038 -3.333 -25.837 1.00 85.12 106 TYR A O 1
ATOM 845 N N . GLN A 1 107 ? 2.860 -3.408 -25.353 1.00 86.38 107 GLN A N 1
ATOM 846 C CA . GLN A 1 107 ? 3.023 -3.987 -24.027 1.00 86.38 107 GLN A CA 1
ATOM 847 C C . GLN A 1 107 ? 2.643 -5.468 -24.033 1.00 86.38 107 GLN A C 1
ATOM 849 O O . GLN A 1 107 ? 1.903 -5.936 -24.893 1.00 86.38 107 GLN A O 1
ATOM 854 N N . MET A 1 108 ? 3.196 -6.237 -23.101 1.00 88.69 108 MET A N 1
ATOM 855 C CA . MET A 1 108 ? 2.928 -7.668 -22.958 1.00 88.69 108 MET A CA 1
ATOM 856 C C . MET A 1 108 ? 2.201 -7.992 -21.657 1.00 88.69 108 MET A C 1
ATOM 858 O O . MET A 1 108 ? 2.159 -7.197 -20.710 1.00 88.69 108 MET A O 1
ATOM 862 N N . GLU A 1 109 ? 1.682 -9.216 -21.626 1.00 90.00 109 GLU A N 1
ATOM 863 C CA . GLU A 1 109 ? 1.202 -9.895 -20.431 1.00 90.00 109 GLU A CA 1
ATOM 864 C C . GLU A 1 109 ? 2.138 -11.070 -20.098 1.00 90.00 109 GLU A C 1
ATOM 866 O O . GLU A 1 109 ? 2.610 -11.769 -20.996 1.00 90.00 109 GLU A O 1
ATOM 871 N N . TYR A 1 110 ? 2.394 -11.305 -18.812 1.00 91.75 110 TYR A N 1
ATOM 872 C CA . TYR A 1 110 ? 3.016 -12.537 -18.322 1.00 91.75 110 TYR A CA 1
ATOM 873 C C . TYR A 1 110 ? 2.321 -13.034 -17.057 1.00 91.75 110 TYR A C 1
ATOM 875 O O . TYR A 1 110 ? 1.649 -12.278 -16.352 1.00 91.75 110 TYR A O 1
ATOM 883 N N . LYS A 1 111 ? 2.504 -14.314 -16.746 1.00 95.19 111 LYS A N 1
ATOM 884 C CA . LYS A 1 111 ? 1.961 -14.940 -15.540 1.00 95.19 111 LYS A CA 1
ATOM 885 C C . LYS A 1 111 ? 3.070 -15.181 -14.534 1.00 95.19 111 LYS A C 1
ATOM 887 O O . LYS A 1 111 ? 4.147 -15.642 -14.900 1.00 95.19 111 LYS A O 1
ATOM 892 N N . SER A 1 112 ? 2.788 -14.914 -13.268 1.00 95.62 112 SER A N 1
ATOM 893 C CA . SER A 1 112 ? 3.668 -15.251 -12.155 1.00 95.62 112 SER A CA 1
ATOM 894 C C . SER A 1 112 ? 2.997 -16.214 -11.197 1.00 95.62 112 SER A C 1
ATOM 896 O O . SER A 1 112 ? 1.818 -16.082 -10.876 1.00 95.62 112 SER A O 1
ATOM 898 N N . HIS A 1 113 ? 3.781 -17.142 -10.664 1.00 97.44 113 HIS A N 1
ATOM 899 C CA . HIS A 1 113 ? 3.433 -17.926 -9.494 1.00 97.44 113 HIS A CA 1
ATOM 900 C C . HIS A 1 113 ? 4.360 -17.567 -8.342 1.00 97.44 113 HIS A C 1
ATOM 902 O O . HIS A 1 113 ? 5.579 -17.702 -8.441 1.00 97.44 113 HIS A O 1
ATOM 908 N N . TYR A 1 114 ? 3.771 -17.175 -7.220 1.00 97.50 114 TYR A N 1
ATOM 909 C CA . TYR A 1 114 ? 4.487 -16.904 -5.986 1.00 97.50 114 TYR A CA 1
ATOM 910 C C . TYR A 1 114 ? 4.208 -17.996 -4.966 1.00 97.50 114 TYR A C 1
ATOM 912 O O . TYR A 1 114 ? 3.053 -18.307 -4.684 1.00 97.50 114 TYR A O 1
ATOM 920 N N . VAL A 1 115 ? 5.259 -18.531 -4.351 1.00 98.19 115 VAL A N 1
ATOM 921 C CA . VAL A 1 115 ? 5.168 -19.343 -3.133 1.00 98.19 115 VAL A CA 1
ATOM 922 C C . VAL A 1 115 ? 5.900 -18.604 -2.033 1.00 98.19 115 VAL A C 1
ATOM 924 O O . VAL A 1 115 ? 7.078 -18.282 -2.149 1.00 98.19 115 VAL A O 1
ATOM 927 N N . SER A 1 116 ? 5.198 -18.298 -0.956 1.00 98.12 116 SER A N 1
ATOM 928 C CA . SER A 1 116 ? 5.684 -17.405 0.081 1.00 98.12 116 SER A CA 1
ATOM 929 C C . SER A 1 116 ? 5.503 -17.987 1.465 1.00 98.12 116 SER A C 1
ATOM 931 O O . SER A 1 116 ? 4.457 -18.556 1.770 1.00 98.12 116 SER A O 1
ATOM 933 N N . THR A 1 117 ? 6.489 -17.771 2.326 1.00 98.31 117 THR A N 1
ATOM 934 C CA . THR A 1 117 ? 6.412 -18.103 3.747 1.00 98.31 117 THR A CA 1
ATOM 935 C C . THR A 1 117 ? 6.766 -16.891 4.594 1.00 98.31 117 THR A C 1
ATOM 937 O O . THR A 1 117 ? 7.660 -16.107 4.266 1.00 98.31 117 THR A O 1
ATOM 940 N N . GLY A 1 118 ? 6.023 -16.714 5.677 1.00 98.00 118 GLY A N 1
ATOM 941 C CA . GLY A 1 118 ? 6.164 -15.593 6.588 1.00 98.00 118 GLY A CA 1
ATOM 942 C C . GLY A 1 118 ? 6.320 -16.062 8.024 1.00 98.00 118 GLY A C 1
ATOM 943 O O . GLY A 1 118 ? 5.676 -17.017 8.459 1.00 98.00 118 GLY A O 1
ATOM 944 N N . VAL A 1 119 ? 7.167 -15.366 8.776 1.00 98.19 119 VAL A N 1
ATOM 945 C CA . VAL A 1 119 ? 7.255 -15.484 10.234 1.00 98.19 119 VAL A CA 1
ATOM 946 C C . VAL A 1 119 ? 7.198 -14.083 10.802 1.00 98.19 119 VAL A C 1
ATOM 948 O O . VAL A 1 119 ? 7.957 -13.217 10.387 1.00 98.19 119 VAL A O 1
ATOM 951 N N . ASN A 1 120 ? 6.312 -13.831 11.753 1.00 97.38 120 ASN A N 1
ATOM 952 C CA . ASN A 1 120 ? 6.174 -12.515 12.355 1.00 97.38 120 ASN A CA 1
ATOM 953 C C . ASN A 1 120 ? 6.009 -12.602 13.864 1.00 97.38 120 ASN A C 1
ATOM 955 O O . ASN A 1 120 ? 5.582 -13.613 14.421 1.00 97.38 120 ASN A O 1
ATOM 959 N N . THR A 1 121 ? 6.359 -11.517 14.538 1.00 97.88 121 THR A N 1
ATOM 960 C CA . THR A 1 121 ? 6.129 -11.368 15.965 1.00 97.88 121 THR A CA 1
ATOM 961 C C . THR A 1 121 ? 5.947 -9.908 16.338 1.00 97.88 121 THR A C 1
ATOM 963 O O . THR A 1 121 ? 6.468 -9.017 15.671 1.00 97.88 121 THR A O 1
ATOM 966 N N . GLY A 1 122 ? 5.197 -9.638 17.402 1.00 97.44 122 GLY A N 1
ATOM 967 C CA . GLY A 1 122 ? 5.007 -8.279 17.876 1.00 97.44 122 GLY A CA 1
ATOM 968 C C . GLY A 1 122 ? 4.619 -8.191 19.338 1.00 97.44 122 GLY A C 1
ATOM 969 O O . GLY A 1 122 ? 4.028 -9.102 19.912 1.00 97.44 122 GLY A O 1
ATOM 970 N N . TYR A 1 123 ? 4.956 -7.066 19.949 1.00 96.25 123 TYR A N 1
ATOM 971 C CA . TYR A 1 123 ? 4.599 -6.745 21.318 1.00 96.25 123 TYR A CA 1
ATOM 972 C C . TYR A 1 123 ? 3.863 -5.409 21.366 1.00 96.25 123 TYR A C 1
ATOM 974 O O . TYR A 1 123 ? 4.220 -4.464 20.664 1.00 96.25 123 TYR A O 1
ATOM 982 N N . THR A 1 124 ? 2.830 -5.319 22.205 1.00 93.88 124 THR A N 1
ATOM 983 C CA . THR A 1 124 ? 2.098 -4.066 22.442 1.00 93.88 124 THR A CA 1
ATOM 984 C C . THR A 1 124 ? 2.192 -3.645 23.904 1.00 93.88 124 THR A C 1
ATOM 986 O O . THR A 1 124 ? 1.649 -4.303 24.799 1.00 93.88 124 THR A O 1
ATOM 989 N N . TRP A 1 125 ? 2.832 -2.505 24.150 1.00 95.25 125 TRP A N 1
ATOM 990 C CA . TRP A 1 125 ? 2.807 -1.809 25.430 1.00 95.25 125 TRP A CA 1
ATOM 991 C C . TRP A 1 125 ? 1.565 -0.927 25.510 1.00 95.25 125 TRP A C 1
ATOM 993 O O . TRP A 1 125 ? 1.332 -0.063 24.667 1.00 95.25 125 TRP A O 1
ATOM 1003 N N . VAL A 1 126 ? 0.769 -1.125 26.557 1.00 94.19 126 VAL A N 1
ATOM 1004 C CA . VAL A 1 126 ? -0.370 -0.258 26.864 1.00 94.19 126 VAL A CA 1
ATOM 1005 C C . VAL A 1 126 ? 0.076 0.718 27.940 1.00 94.19 126 VAL A C 1
ATOM 1007 O O . VAL A 1 126 ? 0.418 0.306 29.047 1.00 94.19 126 VAL A O 1
ATOM 1010 N N . THR A 1 127 ? 0.093 2.003 27.606 1.00 94.06 127 THR A N 1
ATOM 1011 C CA . THR A 1 127 ? 0.506 3.080 28.509 1.00 94.06 127 THR A CA 1
ATOM 1012 C C . THR A 1 127 ? -0.628 4.091 28.670 1.00 94.06 127 THR A C 1
ATOM 1014 O O . THR A 1 127 ? -1.589 4.089 27.901 1.00 94.06 127 THR A O 1
ATOM 1017 N N . ARG A 1 128 ? -0.501 5.015 29.630 1.00 94.44 128 ARG A N 1
ATOM 1018 C CA . ARG A 1 128 ? -1.437 6.149 29.761 1.00 94.44 128 ARG A CA 1
ATOM 1019 C C . ARG A 1 128 ? -1.445 7.085 28.544 1.00 94.44 128 ARG A C 1
ATOM 1021 O O . ARG A 1 128 ? -2.376 7.861 28.389 1.00 94.44 128 ARG A O 1
ATOM 1028 N N . PHE A 1 129 ? -0.409 7.019 27.709 1.00 92.94 129 PHE A N 1
ATOM 1029 C CA . PHE A 1 129 ? -0.250 7.843 26.513 1.00 92.94 129 PHE A CA 1
ATOM 1030 C C . PHE A 1 129 ? -0.697 7.124 25.235 1.00 92.94 129 PHE A C 1
ATOM 1032 O O . PHE A 1 129 ? -0.470 7.637 24.149 1.00 92.94 129 PHE A O 1
ATOM 1039 N N . GLY A 1 130 ? -1.307 5.941 25.343 1.00 94.69 130 GLY A N 1
ATOM 1040 C CA . GLY A 1 130 ? -1.756 5.138 24.207 1.00 94.69 130 GLY A CA 1
ATOM 1041 C C . GLY A 1 130 ? -1.057 3.785 24.108 1.00 94.69 130 GLY A C 1
ATOM 1042 O O . GLY A 1 130 ? -0.348 3.340 25.021 1.00 94.69 130 GLY A O 1
ATOM 1043 N N . ARG A 1 131 ? -1.300 3.109 22.986 1.00 95.25 131 ARG A N 1
ATOM 1044 C CA . ARG A 1 131 ? -0.769 1.786 22.653 1.00 95.25 131 ARG A CA 1
ATOM 1045 C C . ARG A 1 131 ? 0.478 1.955 21.792 1.00 95.25 131 ARG A C 1
ATOM 1047 O O . ARG A 1 131 ? 0.384 2.463 20.679 1.00 95.25 131 ARG A O 1
ATOM 1054 N N . LEU A 1 132 ? 1.623 1.521 22.304 1.00 96.81 132 LEU A N 1
ATOM 1055 C CA . LEU A 1 132 ? 2.866 1.430 21.545 1.00 96.81 132 LEU A CA 1
ATOM 1056 C C . LEU A 1 132 ? 3.029 -0.010 21.073 1.00 96.81 132 LEU A C 1
ATOM 1058 O O . LEU A 1 132 ? 2.980 -0.931 21.883 1.00 96.81 132 LEU A O 1
ATOM 1062 N N . GLY A 1 133 ? 3.197 -0.211 19.776 1.00 95.88 133 GLY A N 1
ATOM 1063 C CA . GLY A 1 133 ? 3.393 -1.517 19.159 1.00 95.88 133 GLY A CA 1
ATOM 1064 C C . GLY A 1 133 ? 4.743 -1.579 18.467 1.00 95.88 133 GLY A C 1
ATOM 1065 O O . GLY A 1 133 ? 5.085 -0.655 17.735 1.00 95.88 133 GLY A O 1
ATOM 1066 N N . LEU A 1 134 ? 5.480 -2.663 18.679 1.00 97.19 134 LEU A N 1
ATOM 1067 C CA . LEU A 1 134 ? 6.652 -3.022 17.887 1.00 97.19 134 LEU A CA 1
ATOM 1068 C C . LEU A 1 134 ? 6.410 -4.406 17.304 1.00 97.19 134 LEU A C 1
ATOM 1070 O O . LEU A 1 134 ? 6.115 -5.338 18.053 1.00 97.19 134 LEU A O 1
ATOM 1074 N N . SER A 1 135 ? 6.550 -4.555 15.996 1.00 97.12 135 SER A N 1
ATOM 1075 C CA . SER A 1 135 ? 6.508 -5.859 15.344 1.00 97.12 135 SER A CA 1
ATOM 1076 C C . SER A 1 135 ? 7.630 -6.014 14.337 1.00 97.12 135 SER A C 1
ATOM 1078 O O . SER A 1 135 ? 8.098 -5.038 13.758 1.00 97.12 135 SER A O 1
ATOM 1080 N N . THR A 1 136 ? 8.037 -7.253 14.115 1.00 98.06 136 THR A N 1
ATOM 1081 C CA . THR A 1 136 ? 8.995 -7.633 13.085 1.00 98.06 136 THR A CA 1
ATOM 1082 C C . THR A 1 136 ? 8.450 -8.808 12.286 1.00 98.06 136 THR A C 1
ATOM 1084 O O . THR A 1 136 ? 7.709 -9.637 12.823 1.00 98.06 136 THR A O 1
ATOM 1087 N N . GLY A 1 137 ? 8.774 -8.855 10.999 1.00 97.94 137 GLY A N 1
ATOM 1088 C CA . GLY A 1 137 ? 8.369 -9.927 10.101 1.00 97.94 137 GLY A CA 1
ATOM 1089 C C . GLY A 1 137 ? 9.501 -10.320 9.168 1.00 97.94 137 GLY A C 1
ATOM 1090 O O . GLY A 1 137 ? 10.185 -9.456 8.641 1.00 97.94 137 GLY A O 1
ATOM 1091 N N . LEU A 1 138 ? 9.682 -11.614 8.953 1.00 98.25 138 LEU A N 1
ATOM 1092 C CA . LEU A 1 138 ? 10.503 -12.192 7.899 1.00 98.25 138 LEU A CA 1
ATOM 1093 C C . LEU A 1 138 ? 9.584 -12.733 6.812 1.00 98.25 138 LEU A C 1
ATOM 1095 O O . LEU A 1 138 ? 8.553 -13.339 7.115 1.00 98.25 138 LEU A O 1
ATOM 1099 N N . ARG A 1 139 ? 9.970 -12.530 5.558 1.00 98.25 139 ARG A N 1
ATOM 1100 C CA . ARG A 1 139 ? 9.253 -13.016 4.385 1.00 98.25 139 ARG A CA 1
ATOM 1101 C C . ARG A 1 139 ? 10.246 -13.640 3.422 1.00 98.25 139 ARG A C 1
ATOM 1103 O O . ARG A 1 139 ? 11.221 -12.999 3.049 1.00 98.25 139 ARG A O 1
ATOM 1110 N N . PHE A 1 140 ? 9.942 -14.854 2.996 1.00 98.25 140 PHE A N 1
ATOM 1111 C CA . PHE A 1 140 ? 10.664 -15.579 1.962 1.00 98.25 140 PHE A CA 1
ATOM 1112 C C . PHE A 1 140 ? 9.699 -15.852 0.818 1.00 98.25 140 PHE A C 1
ATOM 1114 O O . PHE A 1 140 ? 8.563 -16.269 1.059 1.00 98.25 140 PHE A O 1
ATOM 1121 N N . THR A 1 141 ? 10.126 -15.606 -0.411 1.00 98.06 141 THR A N 1
ATOM 1122 C CA . THR A 1 141 ? 9.277 -15.706 -1.593 1.00 98.06 141 THR A CA 1
ATOM 1123 C C . THR A 1 141 ? 10.047 -16.363 -2.725 1.00 98.06 141 THR A C 1
ATOM 1125 O O . THR A 1 141 ? 11.172 -15.986 -3.027 1.00 98.06 141 THR A O 1
ATOM 1128 N N . TRP A 1 142 ? 9.410 -17.329 -3.369 1.00 97.62 142 TRP A N 1
ATOM 1129 C CA . TRP A 1 142 ? 9.841 -17.907 -4.629 1.00 97.62 142 TRP A CA 1
ATOM 1130 C C . TRP A 1 142 ? 8.892 -17.431 -5.719 1.00 97.62 142 TRP A C 1
ATOM 1132 O O . TRP A 1 142 ? 7.679 -17.520 -5.538 1.00 97.62 142 TRP A O 1
ATOM 1142 N N . GLU A 1 143 ? 9.436 -16.928 -6.819 1.00 96.19 143 GLU A N 1
ATOM 1143 C CA . GLU A 1 143 ? 8.703 -16.448 -7.987 1.00 96.19 143 GLU A CA 1
ATOM 1144 C C . GLU A 1 143 ? 9.066 -17.282 -9.214 1.00 96.19 143 GLU A C 1
ATOM 1146 O O . GLU A 1 143 ? 10.241 -17.458 -9.536 1.00 96.19 143 GLU A O 1
ATOM 1151 N N . TYR A 1 144 ? 8.050 -17.759 -9.916 1.00 96.56 144 TYR A N 1
ATOM 1152 C CA . TYR A 1 144 ? 8.161 -18.391 -11.222 1.00 96.56 144 TYR A CA 1
ATOM 1153 C C . TYR A 1 144 ? 7.391 -17.555 -12.234 1.00 96.56 144 TYR A C 1
ATOM 1155 O O . TYR A 1 144 ? 6.248 -17.203 -11.962 1.00 96.56 144 TYR A O 1
ATOM 1163 N N . VAL A 1 145 ? 8.000 -17.263 -13.378 1.00 95.38 145 VAL A N 1
ATOM 1164 C CA . VAL A 1 145 ? 7.411 -16.442 -14.441 1.00 95.38 145 VAL A CA 1
ATOM 1165 C C . VAL A 1 145 ? 7.206 -17.294 -15.687 1.00 95.38 145 VAL A C 1
ATOM 1167 O O . VAL A 1 145 ? 8.090 -18.061 -16.061 1.00 95.38 145 VAL A O 1
ATOM 1170 N N . ASP A 1 146 ? 6.068 -17.106 -16.346 1.00 95.00 146 ASP A N 1
ATOM 1171 C CA . ASP A 1 146 ? 5.667 -17.779 -17.578 1.00 95.00 146 ASP A CA 1
ATOM 1172 C C . ASP A 1 146 ? 5.141 -16.762 -18.609 1.00 95.00 146 ASP A C 1
ATOM 1174 O O . ASP A 1 146 ? 4.260 -15.951 -18.308 1.00 95.00 146 ASP A O 1
ATOM 1178 N N . TYR A 1 147 ? 5.697 -16.790 -19.821 1.00 93.94 147 TYR A N 1
ATOM 1179 C CA . TYR A 1 147 ? 5.220 -16.059 -21.002 1.00 93.94 147 TYR A CA 1
ATOM 1180 C C . TYR A 1 147 ? 5.741 -16.739 -22.273 1.00 93.94 147 TYR A C 1
ATOM 1182 O O . TYR A 1 147 ? 6.721 -17.474 -22.215 1.00 93.94 147 TYR A O 1
ATOM 1190 N N . ASP A 1 148 ? 5.122 -16.475 -23.427 1.00 93.06 148 ASP A N 1
ATOM 1191 C CA . ASP A 1 148 ? 5.581 -17.016 -24.713 1.00 93.06 148 ASP A CA 1
ATOM 1192 C C . ASP A 1 148 ? 6.794 -16.220 -25.246 1.00 93.06 148 ASP A C 1
ATOM 1194 O O . ASP A 1 148 ? 6.619 -15.083 -25.703 1.00 93.06 148 ASP A O 1
ATOM 1198 N N . PRO A 1 149 ? 8.023 -16.780 -25.228 1.00 91.62 149 PRO A N 1
ATOM 1199 C CA . PRO A 1 149 ? 9.221 -16.066 -25.669 1.00 91.62 149 PRO A CA 1
ATOM 1200 C C . PRO A 1 149 ? 9.314 -15.922 -27.194 1.00 91.62 149 PRO A C 1
ATOM 1202 O O . PRO A 1 149 ? 10.206 -15.238 -27.691 1.00 91.62 149 PRO A O 1
ATOM 1205 N N . THR A 1 150 ? 8.441 -16.592 -27.955 1.00 91.00 150 THR A N 1
ATOM 1206 C CA . THR A 1 150 ? 8.389 -16.475 -29.420 1.00 91.00 150 THR A CA 1
ATOM 1207 C C . THR A 1 150 ? 7.568 -15.279 -29.884 1.00 91.00 150 THR A C 1
ATOM 1209 O O . THR A 1 150 ? 7.680 -14.883 -31.041 1.00 91.00 150 THR A O 1
ATOM 1212 N N . VAL A 1 151 ? 6.760 -14.710 -28.986 1.00 88.75 151 VAL A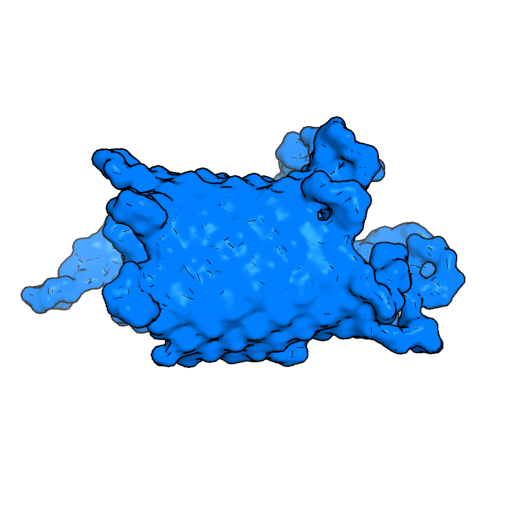 N 1
ATOM 1213 C CA . VAL A 1 151 ? 5.905 -13.545 -29.242 1.00 88.75 151 VAL A CA 1
ATOM 1214 C C . VAL A 1 151 ? 6.376 -12.337 -28.443 1.00 88.75 151 VAL A C 1
ATOM 1216 O O . VAL A 1 151 ? 6.292 -11.216 -28.933 1.00 88.75 151 VAL A O 1
ATOM 1219 N N . PHE A 1 152 ? 6.888 -12.555 -27.230 1.00 90.25 152 PHE A N 1
ATOM 1220 C CA . PHE A 1 152 ? 7.236 -11.478 -26.317 1.00 90.25 152 PHE A CA 1
ATOM 1221 C C . PHE A 1 152 ? 8.697 -11.523 -25.882 1.00 90.25 152 PHE A C 1
ATOM 1223 O O . PHE A 1 152 ? 9.250 -12.577 -25.563 1.00 90.25 152 PHE A O 1
ATOM 1230 N N . ARG A 1 153 ? 9.300 -10.338 -25.766 1.00 91.00 153 ARG A N 1
ATOM 1231 C CA . ARG A 1 153 ? 10.596 -10.145 -25.113 1.00 91.00 153 ARG A CA 1
ATOM 1232 C C . ARG A 1 153 ? 10.473 -8.985 -24.124 1.00 91.00 153 ARG A C 1
ATOM 1234 O O . ARG A 1 153 ? 10.484 -7.831 -24.545 1.00 91.00 153 ARG A O 1
ATOM 1241 N N . PRO A 1 154 ? 10.339 -9.260 -22.814 1.00 89.50 154 PRO A N 1
ATOM 1242 C CA . PRO A 1 154 ? 10.209 -8.198 -21.830 1.00 89.50 154 PRO A CA 1
ATOM 1243 C C . PRO A 1 154 ? 11.431 -7.287 -21.837 1.00 89.50 154 PRO A C 1
ATOM 1245 O O . PRO A 1 154 ? 12.556 -7.776 -21.931 1.00 89.50 154 PRO A O 1
ATOM 1248 N N . HIS A 1 155 ? 11.228 -5.982 -21.669 1.00 85.81 155 HIS A N 1
ATOM 1249 C CA . HIS A 1 155 ? 12.316 -5.006 -21.576 1.00 85.81 155 HIS A CA 1
ATOM 1250 C C . HIS A 1 155 ? 13.199 -5.235 -20.336 1.00 85.81 155 HIS A C 1
ATOM 1252 O O . HIS A 1 155 ? 14.425 -5.122 -20.402 1.00 85.81 155 HIS A O 1
ATOM 1258 N N . ASN A 1 156 ? 12.589 -5.623 -19.211 1.00 82.12 156 ASN A N 1
ATOM 1259 C CA . ASN A 1 156 ? 13.299 -5.892 -17.962 1.00 82.12 156 ASN A CA 1
ATOM 1260 C C . ASN A 1 156 ? 14.102 -7.207 -18.051 1.00 82.12 156 ASN A C 1
ATOM 1262 O O . ASN A 1 156 ? 13.542 -8.281 -18.284 1.00 82.12 156 ASN A O 1
ATOM 1266 N N . GLN A 1 157 ? 15.419 -7.128 -17.839 1.00 82.62 157 GLN A N 1
ATOM 1267 C CA . GLN A 1 157 ? 16.307 -8.289 -17.889 1.00 82.62 157 GLN A CA 1
ATOM 1268 C C . GLN A 1 157 ? 16.016 -9.319 -16.790 1.00 82.62 157 GLN A C 1
ATOM 1270 O O . GLN A 1 157 ? 15.994 -10.510 -17.095 1.00 82.62 157 GLN A O 1
ATOM 1275 N N . ASP A 1 158 ? 15.739 -8.890 -15.556 1.00 82.44 158 ASP A N 1
ATOM 1276 C CA . ASP A 1 158 ? 15.435 -9.798 -14.442 1.00 82.44 158 ASP A CA 1
ATOM 1277 C C . ASP A 1 158 ? 14.207 -10.657 -14.756 1.00 82.44 158 ASP A C 1
ATOM 1279 O O . ASP A 1 158 ? 14.160 -11.839 -14.412 1.00 82.44 158 ASP A O 1
ATOM 1283 N N . LEU A 1 159 ? 13.222 -10.063 -15.437 1.00 87.12 159 LEU A N 1
ATOM 1284 C CA . LEU A 1 159 ? 12.015 -10.753 -15.879 1.00 87.12 159 LEU A CA 1
ATOM 1285 C C . LEU A 1 159 ? 12.331 -11.791 -16.965 1.00 87.12 159 LEU A C 1
ATOM 1287 O O . LEU A 1 159 ? 11.810 -12.906 -16.920 1.00 87.12 159 LEU A O 1
ATOM 1291 N N . ARG A 1 160 ? 13.235 -11.469 -17.901 1.00 88.88 160 ARG A N 1
ATOM 1292 C CA . ARG A 1 160 ? 13.714 -12.431 -18.907 1.00 88.88 160 ARG A CA 1
ATOM 1293 C C . ARG A 1 160 ? 14.427 -13.616 -18.267 1.00 88.88 160 ARG A C 1
ATOM 1295 O O . ARG A 1 160 ? 14.150 -14.757 -18.615 1.00 88.88 160 ARG A O 1
ATOM 1302 N N . GLU A 1 161 ? 15.299 -13.357 -17.298 1.00 89.62 161 GLU A N 1
ATOM 1303 C CA . GLU A 1 161 ? 16.040 -14.396 -16.576 1.00 89.62 161 GLU A CA 1
ATOM 1304 C C . GLU A 1 161 ? 15.160 -15.253 -15.649 1.00 89.62 161 GLU A C 1
ATOM 1306 O O . GLU A 1 161 ? 15.596 -16.320 -15.205 1.00 89.62 161 GLU A O 1
ATOM 1311 N N . ASN A 1 162 ? 13.947 -14.796 -15.324 1.00 92.56 162 ASN A N 1
ATOM 1312 C CA . ASN A 1 162 ? 12.959 -15.535 -14.536 1.00 92.56 162 ASN A CA 1
ATOM 1313 C C . ASN A 1 162 ? 12.089 -16.470 -15.397 1.00 92.56 162 ASN A C 1
ATOM 1315 O O . ASN A 1 162 ? 11.394 -17.309 -14.824 1.00 92.56 162 ASN A O 1
ATOM 1319 N N . LEU A 1 163 ? 12.109 -16.357 -16.731 1.00 94.81 163 LEU A N 1
ATOM 1320 C CA . LEU A 1 163 ? 11.276 -17.194 -17.598 1.00 94.81 163 LEU A CA 1
ATOM 1321 C C . LEU A 1 163 ? 11.512 -18.677 -17.297 1.00 94.81 163 LEU A C 1
ATOM 1323 O O . LEU A 1 163 ? 12.648 -19.152 -17.338 1.00 94.81 163 LEU A O 1
ATOM 1327 N N . GLU A 1 164 ? 10.435 -19.373 -16.946 1.00 95.06 164 GLU A N 1
ATOM 1328 C CA . GLU A 1 164 ? 10.395 -20.790 -16.589 1.00 95.06 164 GLU A CA 1
ATOM 1329 C C . GLU A 1 164 ? 11.378 -21.213 -15.479 1.00 95.06 164 GLU A C 1
ATOM 1331 O O . GLU A 1 164 ? 11.721 -22.388 -15.336 1.00 95.06 164 GLU A O 1
ATOM 1336 N N . ASN A 1 165 ? 11.822 -20.270 -14.646 1.00 95.31 165 ASN A N 1
ATOM 1337 C CA . ASN A 1 165 ? 12.787 -20.512 -13.582 1.00 95.31 165 ASN A CA 1
ATOM 1338 C C . ASN A 1 165 ? 12.276 -19.981 -12.247 1.00 95.31 165 ASN A C 1
ATOM 1340 O O . ASN A 1 165 ? 11.790 -18.862 -12.160 1.00 95.31 165 ASN A O 1
ATOM 1344 N N . TRP A 1 166 ? 12.449 -20.753 -11.174 1.00 95.12 166 TRP A N 1
ATOM 1345 C CA . TRP A 1 166 ? 12.181 -20.251 -9.829 1.00 95.12 166 TRP A CA 1
ATOM 1346 C C . TRP A 1 166 ? 13.300 -19.319 -9.385 1.00 95.12 166 TRP A C 1
ATOM 1348 O O . TRP A 1 166 ? 14.473 -19.701 -9.343 1.00 95.12 166 TRP A O 1
ATOM 1358 N N . LYS A 1 167 ? 12.930 -18.104 -9.003 1.00 95.69 167 LYS A N 1
ATOM 1359 C CA . LYS A 1 167 ? 13.830 -17.124 -8.413 1.00 95.69 167 LYS A CA 1
ATOM 1360 C C . LYS A 1 167 ? 13.406 -16.809 -6.992 1.00 95.69 167 LYS A C 1
ATOM 1362 O O . LYS A 1 167 ? 12.234 -16.905 -6.643 1.00 95.69 167 LYS A O 1
ATOM 1367 N N . TYR A 1 168 ? 14.379 -16.460 -6.168 1.00 96.44 168 TYR A N 1
ATOM 1368 C CA . TYR A 1 168 ? 14.183 -16.258 -4.743 1.00 96.44 168 TYR A CA 1
ATOM 1369 C C . TYR A 1 168 ? 14.280 -14.778 -4.386 1.00 96.44 168 TYR A C 1
ATOM 1371 O O . TYR A 1 168 ? 15.135 -14.068 -4.911 1.00 96.44 168 TYR A O 1
ATOM 1379 N N . ASP A 1 169 ? 13.429 -14.354 -3.459 1.00 96.25 169 ASP A N 1
ATOM 1380 C CA . ASP A 1 169 ? 13.433 -13.043 -2.829 1.00 96.25 169 ASP A CA 1
ATOM 1381 C C . ASP A 1 169 ? 13.198 -13.195 -1.324 1.00 96.25 169 ASP A C 1
ATOM 1383 O O . ASP A 1 169 ? 12.403 -14.027 -0.873 1.00 96.25 169 ASP A O 1
ATOM 1387 N N . ASP A 1 170 ? 13.831 -12.340 -0.530 1.00 97.94 170 ASP A N 1
ATOM 1388 C CA . ASP A 1 170 ? 13.596 -12.300 0.908 1.00 97.94 170 ASP A CA 1
ATOM 1389 C C . ASP A 1 170 ? 13.559 -10.871 1.458 1.00 97.94 170 ASP A C 1
ATOM 1391 O O . ASP A 1 170 ? 14.063 -9.926 0.846 1.00 97.94 170 ASP A O 1
ATOM 1395 N N . SER A 1 171 ? 12.911 -10.698 2.611 1.00 98.06 171 SER A N 1
ATOM 1396 C CA . SER A 1 171 ? 12.912 -9.426 3.331 1.00 98.06 171 SER A CA 1
ATOM 1397 C C . SER A 1 171 ? 12.654 -9.577 4.828 1.00 98.06 171 SER A C 1
ATOM 1399 O O . SER A 1 171 ? 11.986 -10.512 5.277 1.00 98.06 171 SER A O 1
ATOM 1401 N N . ILE A 1 172 ? 13.149 -8.608 5.599 1.00 98.44 172 ILE A N 1
ATOM 1402 C CA . ILE A 1 172 ? 12.774 -8.371 6.995 1.00 98.44 172 ILE A CA 1
ATOM 1403 C C . ILE A 1 172 ? 12.093 -7.010 7.115 1.00 98.44 172 ILE A C 1
ATOM 1405 O O . ILE A 1 172 ? 12.553 -6.023 6.544 1.00 98.44 172 ILE A O 1
ATOM 1409 N N . SER A 1 173 ? 11.014 -6.936 7.883 1.00 98.12 173 SER A N 1
ATOM 1410 C CA . SER A 1 173 ? 10.321 -5.698 8.207 1.00 98.12 173 SER A CA 1
ATOM 1411 C C . SER A 1 173 ? 10.301 -5.431 9.706 1.00 98.12 173 SER A C 1
ATOM 1413 O O . SER A 1 173 ? 10.309 -6.346 10.534 1.00 98.12 173 SER A O 1
ATOM 1415 N N . PHE A 1 174 ? 10.265 -4.148 10.049 1.00 98.25 174 PHE A N 1
ATOM 1416 C CA . PHE A 1 174 ? 10.104 -3.621 11.392 1.00 98.25 174 PHE A CA 1
ATOM 1417 C C . PHE A 1 174 ? 9.023 -2.553 11.356 1.00 98.25 174 PHE A C 1
ATOM 1419 O O . PHE A 1 174 ? 9.117 -1.594 10.592 1.00 98.25 174 PHE A O 1
ATOM 1426 N N . ARG A 1 175 ? 8.013 -2.699 12.209 1.00 98.19 175 ARG A N 1
ATOM 1427 C CA . ARG A 1 175 ? 6.939 -1.724 12.354 1.00 98.19 175 ARG A CA 1
ATOM 1428 C C . ARG A 1 175 ? 6.897 -1.205 13.777 1.00 98.19 175 ARG A C 1
ATOM 1430 O O . ARG A 1 175 ? 6.670 -1.975 14.709 1.00 98.19 175 ARG A O 1
ATOM 1437 N N . LEU A 1 176 ? 7.056 0.103 13.924 1.00 98.12 176 LEU A N 1
ATOM 1438 C CA . LEU A 1 176 ? 6.759 0.832 15.150 1.00 98.12 176 LEU A CA 1
ATOM 1439 C C . LEU A 1 176 ? 5.416 1.539 14.968 1.00 98.12 176 LEU A C 1
ATOM 1441 O O . LEU A 1 176 ? 5.160 2.137 13.928 1.00 98.12 176 LEU A O 1
ATOM 1445 N N . SER A 1 177 ? 4.545 1.481 15.968 1.00 97.19 177 SER A N 1
ATOM 1446 C CA . SER A 1 177 ? 3.257 2.176 15.933 1.00 97.19 177 SER A CA 1
ATOM 1447 C C . SER A 1 177 ? 2.903 2.782 17.279 1.00 97.19 177 SER A C 1
ATOM 1449 O O . SER A 1 177 ? 3.156 2.171 18.315 1.00 97.19 177 SER A O 1
ATOM 1451 N N . TRP A 1 178 ? 2.263 3.943 17.256 1.00 97.56 178 TRP A N 1
ATOM 1452 C CA . TRP A 1 178 ? 1.698 4.622 18.408 1.00 97.56 178 TRP A CA 1
ATOM 1453 C C . TRP A 1 178 ? 0.254 5.010 18.107 1.00 97.56 178 TRP A C 1
ATOM 1455 O O . TRP A 1 178 ? -0.002 5.859 17.259 1.00 97.56 178 TRP A O 1
ATOM 1465 N N . ASP A 1 179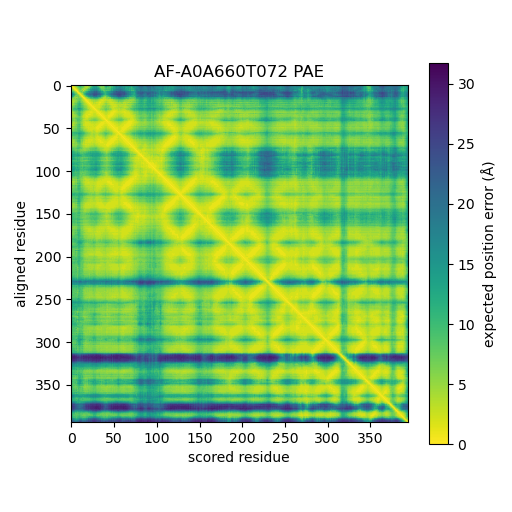 ? -0.683 4.376 18.805 1.00 96.75 179 ASP A N 1
ATOM 1466 C CA . ASP A 1 179 ? -2.118 4.580 18.637 1.00 96.75 179 ASP A CA 1
ATOM 1467 C C . ASP A 1 179 ? -2.744 5.151 19.919 1.00 96.75 179 ASP A C 1
ATOM 1469 O O . ASP A 1 179 ? -2.694 4.537 20.991 1.00 96.75 179 ASP A O 1
ATOM 1473 N N . THR A 1 180 ? -3.337 6.337 19.798 1.00 96.81 180 THR A N 1
ATOM 1474 C CA . THR A 1 180 ? -4.047 7.062 20.863 1.00 96.81 180 THR A CA 1
ATOM 1475 C C . THR A 1 180 ? -5.543 7.199 20.588 1.00 96.81 180 THR A C 1
ATOM 1477 O O . THR A 1 180 ? -6.243 7.867 21.352 1.00 96.81 180 THR A O 1
ATOM 1480 N N . ARG A 1 181 ? -6.046 6.578 19.513 1.00 94.44 181 ARG A N 1
ATOM 1481 C CA . ARG A 1 181 ? -7.449 6.682 19.110 1.00 94.44 181 ARG A CA 1
ATOM 1482 C C . ARG A 1 181 ? -8.383 6.145 20.182 1.00 94.44 181 ARG A C 1
ATOM 1484 O O . ARG A 1 181 ? -8.104 5.126 20.828 1.00 94.44 181 ARG A O 1
ATOM 1491 N N . ASP A 1 182 ? -9.524 6.814 20.304 1.00 91.88 182 ASP A N 1
ATOM 1492 C CA . ASP A 1 182 ? -10.632 6.403 21.158 1.00 91.88 182 ASP A CA 1
ATOM 1493 C C . ASP A 1 182 ? -11.292 5.111 20.671 1.00 91.88 182 ASP A C 1
ATOM 1495 O O . ASP A 1 182 ? -11.496 4.187 21.458 1.00 91.88 182 ASP A O 1
ATOM 1499 N N . LEU A 1 183 ? -11.569 5.031 19.372 1.00 86.38 183 LEU A N 1
ATOM 1500 C CA . LEU A 1 183 ? -12.133 3.864 18.710 1.00 86.38 183 LEU A CA 1
ATOM 1501 C C . LEU A 1 183 ? -11.187 3.383 17.612 1.00 86.38 183 LEU A C 1
ATOM 1503 O O . LEU A 1 183 ? -10.565 4.174 16.906 1.00 86.38 183 LEU A O 1
ATOM 1507 N N . GLN A 1 184 ? -11.080 2.064 17.464 1.00 80.06 184 GLN A N 1
ATOM 1508 C CA . GLN A 1 184 ? -10.304 1.477 16.371 1.00 80.06 184 GLN A CA 1
ATOM 1509 C C . GLN A 1 184 ? -11.047 1.607 15.034 1.00 80.06 184 GLN A C 1
ATOM 1511 O O . GLN A 1 184 ? -10.430 1.892 14.013 1.00 80.06 184 GLN A O 1
ATOM 1516 N N . PHE A 1 185 ? -12.372 1.451 15.073 1.00 76.88 185 PHE A N 1
ATOM 1517 C CA . PHE A 1 185 ? -13.273 1.640 13.942 1.00 76.88 185 PHE A CA 1
ATOM 1518 C C . PHE A 1 185 ? -14.018 2.965 14.118 1.00 76.88 185 PHE A C 1
ATOM 1520 O O . PHE A 1 185 ? -14.607 3.185 15.172 1.00 76.88 185 PHE A O 1
ATOM 1527 N N . ASP A 1 186 ? -13.971 3.825 13.100 1.00 81.00 186 ASP A N 1
ATOM 1528 C CA . ASP A 1 186 ? -14.557 5.176 13.108 1.00 81.00 186 ASP A CA 1
ATOM 1529 C C . ASP A 1 186 ? -14.107 6.062 14.300 1.00 81.00 186 ASP A C 1
ATOM 1531 O O . ASP A 1 186 ? -14.912 6.460 15.145 1.00 81.00 186 ASP A O 1
ATOM 1535 N N . PRO A 1 187 ? -12.794 6.351 14.420 1.00 89.31 187 PRO A N 1
ATOM 1536 C CA . PRO A 1 187 ? -12.258 7.198 15.485 1.00 89.31 187 PRO A CA 1
ATOM 1537 C C . PRO A 1 187 ? -12.837 8.612 15.451 1.00 89.31 187 PRO A C 1
ATOM 1539 O O . PRO A 1 187 ? -12.860 9.263 14.407 1.00 89.31 187 PRO A O 1
ATOM 1542 N N . THR A 1 188 ? -13.205 9.136 16.621 1.00 91.12 188 THR A N 1
ATOM 1543 C CA . THR A 1 188 ? -13.654 10.533 16.749 1.00 91.12 188 THR A CA 1
ATOM 1544 C C . THR A 1 188 ? -12.557 11.449 17.267 1.00 91.12 188 THR A C 1
ATOM 1546 O O . THR A 1 188 ? -12.626 12.663 17.084 1.00 91.12 188 THR A O 1
ATOM 1549 N N . LYS A 1 189 ? -11.523 10.892 17.906 1.00 94.50 189 LYS A N 1
ATOM 1550 C CA . LYS A 1 189 ? -10.400 11.663 18.444 1.00 94.50 189 LYS A CA 1
ATOM 1551 C C . LYS A 1 189 ? -9.120 10.841 18.533 1.00 94.50 189 LYS A C 1
ATOM 1553 O O . LYS A 1 189 ? -9.153 9.623 18.704 1.00 94.50 189 LYS A O 1
ATOM 1558 N N . GLY A 1 190 ? -7.990 11.539 18.516 1.00 96.06 190 GLY A N 1
ATOM 1559 C CA . GLY A 1 190 ? -6.665 10.950 18.696 1.00 96.06 190 GLY A CA 1
ATOM 1560 C C . GLY A 1 190 ? -5.984 10.627 17.371 1.00 96.06 190 GLY A C 1
ATOM 1561 O O . GLY A 1 190 ? -6.498 10.933 16.294 1.00 96.06 190 GLY A O 1
ATOM 1562 N N . PHE A 1 191 ? -4.799 10.034 17.455 1.00 96.25 191 PHE A N 1
ATOM 1563 C CA . PHE A 1 191 ? -3.944 9.774 16.301 1.00 96.25 191 PHE A CA 1
ATOM 1564 C C . PHE A 1 191 ? -3.409 8.346 16.254 1.00 96.25 191 PHE A C 1
ATOM 1566 O O . PHE A 1 191 ? -3.344 7.651 17.269 1.00 96.25 191 PHE A O 1
ATOM 1573 N N . VAL A 1 192 ? -2.957 7.955 15.064 1.00 96.38 192 VAL A N 1
ATOM 1574 C CA . VAL A 1 192 ? -2.052 6.829 14.842 1.00 96.38 192 VAL A CA 1
ATOM 1575 C C . VAL A 1 192 ? -0.828 7.340 14.110 1.00 96.38 192 VAL A C 1
ATOM 1577 O O . VAL A 1 192 ? -0.948 7.895 13.023 1.00 96.38 192 VAL A O 1
ATOM 1580 N N . LEU A 1 193 ? 0.342 7.121 14.693 1.00 97.50 193 LEU A N 1
ATOM 1581 C CA . LEU A 1 193 ? 1.626 7.263 14.024 1.00 97.50 193 LEU A CA 1
ATOM 1582 C C . LEU A 1 193 ? 2.193 5.865 13.804 1.00 97.50 193 LEU A C 1
ATOM 1584 O O . LEU A 1 193 ? 2.192 5.051 14.726 1.00 97.50 193 LEU A O 1
ATOM 1588 N N . SER A 1 194 ? 2.694 5.568 12.615 1.00 97.88 194 SER A N 1
ATOM 1589 C CA . SER A 1 194 ? 3.414 4.325 12.369 1.00 97.88 194 SER A CA 1
ATOM 1590 C C . SER A 1 194 ? 4.563 4.522 11.404 1.00 97.88 194 SER A C 1
ATOM 1592 O O . SER A 1 194 ? 4.412 5.245 10.427 1.00 97.88 194 SER A O 1
ATOM 1594 N N . GLU A 1 195 ? 5.652 3.811 11.653 1.00 98.25 195 GLU A N 1
ATOM 1595 C CA . GLU A 1 195 ? 6.785 3.676 10.747 1.00 98.25 195 GLU A CA 1
ATOM 1596 C C . GLU A 1 195 ? 6.958 2.202 10.402 1.00 98.25 195 GLU A C 1
ATOM 1598 O O . GLU A 1 195 ? 6.962 1.359 11.302 1.00 98.25 195 GLU A O 1
ATOM 1603 N N . ASN A 1 196 ? 7.088 1.891 9.115 1.00 98.25 196 ASN A N 1
ATOM 1604 C CA . ASN A 1 196 ? 7.387 0.552 8.630 1.00 98.25 196 ASN A CA 1
ATOM 1605 C C . ASN A 1 196 ? 8.647 0.572 7.763 1.00 98.25 196 ASN A C 1
ATOM 1607 O O . ASN A 1 196 ? 8.606 1.022 6.620 1.00 98.25 196 ASN A O 1
ATOM 1611 N N . LEU A 1 197 ? 9.727 0.005 8.291 1.00 98.31 197 LEU A N 1
ATOM 1612 C CA . LEU A 1 197 ? 10.991 -0.188 7.591 1.00 98.31 197 LEU A CA 1
ATOM 1613 C C . LEU A 1 197 ? 11.076 -1.621 7.078 1.00 98.31 197 LEU A C 1
ATOM 1615 O O . LEU A 1 197 ? 10.818 -2.558 7.825 1.00 98.31 197 LEU A O 1
ATOM 1619 N N . THR A 1 198 ? 11.443 -1.806 5.817 1.00 98.38 198 THR A N 1
ATOM 1620 C CA . THR A 1 198 ? 11.650 -3.115 5.188 1.00 98.38 198 THR A CA 1
ATOM 1621 C C . THR A 1 198 ? 13.022 -3.151 4.539 1.00 98.38 198 THR A C 1
ATOM 1623 O O . THR A 1 198 ? 13.340 -2.273 3.745 1.00 98.38 198 THR A O 1
ATOM 1626 N N . PHE A 1 199 ? 13.807 -4.174 4.845 1.00 97.81 199 PHE A N 1
ATOM 1627 C CA . PHE A 1 199 ? 15.082 -4.463 4.202 1.00 97.81 199 PHE A CA 1
ATOM 1628 C C . PHE A 1 199 ? 14.891 -5.732 3.375 1.00 97.81 199 PHE A C 1
ATOM 1630 O O . PHE A 1 199 ? 14.656 -6.798 3.943 1.00 97.81 199 PHE A O 1
ATOM 1637 N N . ALA A 1 200 ? 14.938 -5.616 2.051 1.00 97.25 200 ALA A N 1
ATOM 1638 C CA . ALA A 1 200 ? 14.870 -6.759 1.141 1.00 97.25 200 ALA A CA 1
ATOM 1639 C C . ALA A 1 200 ? 16.276 -7.187 0.723 1.00 97.25 200 ALA A C 1
ATOM 1641 O O . ALA A 1 200 ? 17.144 -6.326 0.615 1.00 97.25 200 ALA A O 1
ATOM 1642 N N . GLY A 1 201 ? 16.521 -8.479 0.516 1.00 95.88 201 GLY A N 1
ATOM 1643 C CA . GLY A 1 201 ? 17.840 -9.011 0.163 1.00 95.88 201 GLY A CA 1
ATOM 1644 C C . GLY A 1 201 ? 18.755 -9.232 1.357 1.00 95.88 201 GLY A C 1
ATOM 1645 O O . GLY A 1 201 ? 19.800 -8.595 1.480 1.00 95.88 201 GLY A O 1
ATOM 1646 N N . LEU A 1 202 ? 18.339 -10.084 2.284 1.00 95.06 202 LEU A N 1
ATOM 1647 C CA . LEU A 1 202 ? 19.134 -10.533 3.426 1.00 95.06 202 LEU A CA 1
ATOM 1648 C C . LEU A 1 202 ? 20.141 -11.598 3.001 1.00 95.06 202 LEU A C 1
ATOM 1650 O O . LEU A 1 202 ? 21.244 -11.637 3.545 1.00 95.06 202 LEU A O 1
ATOM 1654 N N . LEU A 1 203 ? 19.770 -12.459 2.049 1.00 94.75 203 LEU A N 1
ATOM 1655 C CA . LEU A 1 203 ? 20.657 -13.473 1.492 1.00 94.75 203 LEU A CA 1
ATOM 1656 C C . LEU A 1 203 ? 21.201 -13.035 0.122 1.00 94.75 203 LEU A C 1
ATOM 1658 O O . LEU A 1 203 ? 20.453 -12.457 -0.664 1.00 94.75 203 LEU A O 1
ATOM 1662 N N . PRO A 1 204 ? 22.451 -13.396 -0.233 1.00 91.38 204 PRO A N 1
ATOM 1663 C CA . PRO A 1 204 ? 23.038 -13.063 -1.539 1.00 91.38 204 PRO A CA 1
ATOM 1664 C C . PRO A 1 204 ? 22.289 -13.625 -2.757 1.00 91.38 204 PRO A C 1
ATOM 1666 O O . PRO A 1 204 ? 22.537 -13.202 -3.876 1.00 91.38 204 PRO A O 1
ATOM 1669 N N . VAL A 1 205 ? 21.416 -14.615 -2.550 1.00 91.94 205 VAL A N 1
ATOM 1670 C CA . VAL A 1 205 ? 20.610 -15.247 -3.607 1.00 91.94 205 VAL A CA 1
ATOM 1671 C C . VAL A 1 205 ? 19.306 -14.488 -3.898 1.00 91.94 205 VAL A C 1
ATOM 1673 O O . VAL A 1 205 ? 18.646 -14.770 -4.895 1.00 91.94 205 VAL A O 1
ATOM 1676 N N . SER A 1 206 ? 18.918 -13.533 -3.045 1.00 93.94 206 SER A N 1
ATOM 1677 C CA . SER A 1 206 ? 17.754 -12.677 -3.292 1.00 93.94 206 SER A CA 1
ATOM 1678 C C . SER A 1 206 ? 18.033 -11.702 -4.430 1.00 93.94 206 SER A C 1
ATOM 1680 O O . SER A 1 206 ? 19.084 -11.065 -4.451 1.00 93.94 206 SER A O 1
ATOM 1682 N N . ARG A 1 207 ? 17.072 -11.523 -5.340 1.00 90.56 207 ARG A N 1
ATOM 1683 C CA . ARG A 1 207 ? 17.185 -10.532 -6.432 1.00 90.56 207 ARG A CA 1
ATOM 1684 C C . ARG A 1 207 ? 16.726 -9.138 -6.028 1.00 90.56 207 ARG A C 1
ATOM 1686 O O . ARG A 1 207 ? 16.956 -8.165 -6.741 1.00 90.56 207 ARG A O 1
ATOM 1693 N N . ARG A 1 208 ? 15.997 -9.029 -4.919 1.00 91.00 208 ARG A N 1
ATOM 1694 C CA . ARG A 1 208 ? 15.608 -7.743 -4.338 1.00 91.00 208 ARG A CA 1
ATOM 1695 C C . ARG A 1 208 ? 16.703 -7.256 -3.415 1.00 91.00 208 ARG A C 1
ATOM 1697 O O . ARG A 1 208 ? 17.149 -8.016 -2.559 1.00 91.00 208 ARG A O 1
ATOM 1704 N N . ASP A 1 209 ? 17.064 -5.986 -3.547 1.00 93.06 209 ASP A N 1
ATOM 1705 C CA . ASP A 1 209 ? 18.072 -5.352 -2.708 1.00 93.06 209 ASP A CA 1
ATOM 1706 C C . ASP A 1 209 ? 17.732 -3.874 -2.480 1.00 93.06 209 ASP A C 1
ATOM 1708 O O . ASP A 1 209 ? 18.086 -2.997 -3.265 1.00 93.06 209 ASP A O 1
ATOM 1712 N N . TYR A 1 210 ? 16.952 -3.597 -1.433 1.00 93.88 210 TYR A N 1
ATOM 1713 C CA . TYR A 1 210 ? 16.481 -2.242 -1.143 1.00 93.88 210 TYR A CA 1
ATOM 1714 C C . TYR A 1 210 ? 16.142 -2.040 0.335 1.00 93.88 210 TYR A C 1
ATOM 1716 O O . TYR A 1 210 ? 15.959 -2.994 1.101 1.00 93.88 210 TYR A O 1
ATOM 1724 N N . ILE A 1 211 ? 15.988 -0.771 0.712 1.00 96.19 211 ILE A N 1
ATOM 1725 C CA . ILE A 1 211 ? 15.346 -0.331 1.951 1.00 96.19 211 ILE A CA 1
ATOM 1726 C C . ILE A 1 211 ? 14.062 0.407 1.578 1.00 96.19 211 ILE A C 1
ATOM 1728 O O . ILE A 1 211 ? 14.077 1.339 0.783 1.00 96.19 211 ILE A O 1
ATOM 1732 N N . LYS A 1 212 ? 12.934 0.007 2.156 1.00 96.25 212 LYS A N 1
ATOM 1733 C CA . LYS A 1 212 ? 11.641 0.668 1.965 1.00 96.25 212 LYS A CA 1
ATOM 1734 C C . LYS A 1 212 ? 11.144 1.197 3.303 1.00 96.25 212 LYS A C 1
ATOM 1736 O O . LYS A 1 212 ? 11.008 0.423 4.246 1.00 96.25 212 LYS A O 1
ATOM 1741 N N . SER A 1 213 ? 10.877 2.494 3.379 1.00 97.12 213 SER A N 1
ATOM 1742 C CA . SER A 1 213 ? 10.324 3.174 4.554 1.00 97.12 213 SER A CA 1
ATOM 1743 C C . SER A 1 213 ? 8.933 3.687 4.227 1.00 97.12 213 SER A C 1
ATOM 1745 O O . SER A 1 213 ? 8.705 4.236 3.149 1.00 97.12 213 SER A O 1
ATOM 1747 N N . ILE A 1 214 ? 7.991 3.465 5.139 1.00 97.62 214 ILE A N 1
ATOM 1748 C CA . ILE A 1 214 ? 6.637 3.993 5.029 1.00 97.62 214 ILE A CA 1
ATOM 1749 C C . ILE A 1 214 ? 6.228 4.563 6.382 1.00 97.62 214 ILE A C 1
ATOM 1751 O O . ILE A 1 214 ? 5.891 3.815 7.307 1.00 97.62 214 ILE A O 1
ATOM 1755 N N . THR A 1 215 ? 6.196 5.888 6.458 1.00 98.25 215 THR A N 1
ATOM 1756 C CA . THR A 1 215 ? 5.705 6.647 7.605 1.00 98.25 215 THR A CA 1
ATOM 1757 C C . THR A 1 215 ? 4.260 7.042 7.355 1.00 98.25 215 THR A C 1
ATOM 1759 O O . THR A 1 215 ? 3.931 7.600 6.312 1.00 98.25 215 THR A O 1
ATOM 1762 N N . ARG A 1 216 ? 3.373 6.795 8.317 1.00 97.56 216 ARG A N 1
ATOM 1763 C CA . ARG A 1 216 ? 1.977 7.247 8.266 1.00 97.56 216 ARG A CA 1
ATOM 1764 C C . ARG A 1 216 ? 1.589 7.936 9.554 1.00 97.56 216 ARG A C 1
ATOM 1766 O O . ARG A 1 216 ? 1.808 7.391 10.635 1.00 97.56 216 ARG A O 1
ATOM 1773 N N . PHE A 1 217 ? 0.942 9.083 9.430 1.00 97.50 217 PHE A N 1
ATOM 1774 C CA . PHE A 1 217 ? 0.307 9.786 10.529 1.00 97.50 217 PHE A CA 1
ATOM 1775 C C . PHE A 1 217 ? -1.152 10.071 10.182 1.00 97.50 217 PHE A C 1
ATOM 1777 O O . PHE A 1 217 ? -1.462 10.711 9.183 1.00 97.50 217 PHE A O 1
ATOM 1784 N N . ASN A 1 218 ? -2.045 9.589 11.038 1.00 95.38 218 ASN A N 1
ATOM 1785 C CA . ASN A 1 218 ? -3.482 9.781 10.947 1.00 95.38 218 ASN A CA 1
ATOM 1786 C C . ASN A 1 218 ? -3.959 10.495 12.203 1.00 95.38 218 ASN A C 1
ATOM 1788 O O . ASN A 1 218 ? -3.658 10.034 13.299 1.00 95.38 218 ASN A O 1
ATOM 1792 N N . TYR A 1 219 ? -4.759 11.543 12.071 1.00 96.25 219 TYR A N 1
ATOM 1793 C CA . TYR A 1 219 ? -5.335 12.282 13.188 1.00 96.25 219 TYR A CA 1
ATOM 1794 C C . TYR A 1 219 ? -6.829 12.498 12.978 1.00 96.25 219 TYR A C 1
ATOM 1796 O O . TYR A 1 219 ? -7.273 12.818 11.879 1.00 96.25 219 TYR A O 1
ATOM 1804 N N . ASN A 1 220 ? -7.606 12.309 14.042 1.00 95.94 220 ASN A N 1
ATOM 1805 C CA . ASN A 1 220 ? -9.039 12.562 14.058 1.00 95.94 220 ASN A CA 1
ATOM 1806 C C . ASN A 1 220 ? -9.353 13.589 15.142 1.00 95.94 220 ASN A C 1
ATOM 1808 O O . ASN A 1 220 ? -8.824 13.519 16.256 1.00 95.94 220 ASN A O 1
ATOM 1812 N N . LEU A 1 221 ? -10.238 14.520 14.809 1.00 96.12 221 LEU A N 1
ATOM 1813 C CA . LEU A 1 221 ? -10.713 15.567 15.696 1.00 96.12 221 LEU A CA 1
ATOM 1814 C C . LEU A 1 221 ? -12.229 15.703 15.564 1.00 96.12 221 LEU A C 1
ATOM 1816 O O . LEU A 1 221 ? -12.746 16.037 14.499 1.00 96.12 221 LEU A O 1
ATOM 1820 N N . LEU A 1 222 ? -12.940 15.487 16.667 1.00 96.00 222 LEU A N 1
ATOM 1821 C CA . LEU A 1 222 ? -14.368 15.753 16.758 1.00 96.00 222 LEU A CA 1
ATOM 1822 C C . LEU A 1 222 ? -14.597 17.267 16.691 1.00 96.00 222 LEU A C 1
ATOM 1824 O O . LEU A 1 222 ? -14.168 18.002 17.578 1.00 96.00 222 LEU A O 1
ATOM 1828 N N . MET A 1 223 ? -15.287 17.718 15.649 1.00 96.31 223 MET A N 1
ATOM 1829 C CA . MET A 1 223 ? -15.566 19.131 15.387 1.00 96.31 223 MET A CA 1
ATOM 1830 C C . MET A 1 223 ? -16.853 19.581 16.075 1.00 96.31 223 MET A C 1
ATOM 1832 O O . MET A 1 223 ? -16.906 20.654 16.666 1.00 96.31 223 MET A O 1
ATOM 1836 N N . PHE A 1 224 ? -17.894 18.750 16.017 1.00 93.88 224 PHE A N 1
ATOM 1837 C CA . PHE A 1 224 ? -19.157 18.994 16.707 1.00 93.88 224 PHE A CA 1
ATOM 1838 C C . PHE A 1 224 ? -19.892 17.686 17.002 1.00 93.88 224 PHE A C 1
ATOM 1840 O O . PHE A 1 224 ? -19.659 16.658 16.365 1.00 93.88 224 PHE A O 1
ATOM 1847 N N . ASN A 1 225 ? -20.808 17.744 17.966 1.00 93.19 225 ASN A N 1
ATOM 1848 C CA . ASN A 1 225 ? -21.668 16.636 18.364 1.00 93.19 225 ASN A CA 1
ATOM 1849 C C . ASN A 1 225 ? -23.036 17.192 18.779 1.00 93.19 225 ASN A C 1
ATOM 1851 O O . ASN A 1 225 ? -23.183 17.702 19.888 1.00 93.19 225 ASN A O 1
ATOM 1855 N N . VAL A 1 226 ? -24.010 17.132 17.873 1.00 92.38 226 VAL A N 1
ATOM 1856 C CA . VAL A 1 226 ? -25.354 17.689 18.064 1.00 92.38 226 VAL A CA 1
ATOM 1857 C C . VAL A 1 226 ? -26.331 16.545 18.346 1.00 92.38 226 VAL A C 1
ATOM 1859 O O . VAL A 1 226 ? -26.542 15.710 17.464 1.00 92.38 226 VAL A O 1
ATOM 1862 N N . PRO A 1 227 ? -26.938 16.467 19.542 1.00 90.62 227 PRO A N 1
ATOM 1863 C CA . PRO A 1 227 ? -27.988 15.491 19.822 1.00 90.62 227 PRO A CA 1
ATOM 1864 C C . PRO A 1 227 ? -29.170 15.686 18.865 1.00 90.62 227 PRO A C 1
ATOM 1866 O O . PRO A 1 227 ? -29.651 16.803 18.700 1.00 90.62 227 PRO A O 1
ATOM 1869 N N . VAL A 1 228 ? -29.633 14.607 18.232 1.00 88.62 228 VAL A N 1
ATOM 1870 C CA . VAL A 1 228 ? -30.769 14.638 17.288 1.00 88.62 228 VAL A CA 1
ATOM 1871 C C . VAL A 1 228 ? -32.031 13.996 17.853 1.00 88.62 228 VAL A C 1
ATOM 1873 O O . VAL A 1 228 ? -33.108 14.158 17.286 1.00 88.62 228 VAL A O 1
ATOM 1876 N N . ASN A 1 229 ? -31.922 13.250 18.954 1.00 85.19 229 ASN A N 1
ATOM 1877 C CA . ASN A 1 229 ? -33.072 12.704 19.663 1.00 85.19 229 ASN A CA 1
ATOM 1878 C C . ASN A 1 229 ? -32.748 12.411 21.135 1.00 85.19 229 ASN A C 1
ATOM 1880 O O . ASN A 1 229 ? -31.592 12.223 21.514 1.00 85.19 229 ASN A O 1
ATOM 1884 N N . ASP A 1 230 ? -33.801 12.269 21.939 1.00 83.75 230 ASP A N 1
ATOM 1885 C CA . ASP A 1 230 ? -33.707 11.936 23.369 1.00 83.75 230 ASP A CA 1
ATOM 1886 C C . ASP A 1 230 ? -33.248 10.488 23.626 1.00 83.75 230 ASP A C 1
ATOM 1888 O O . ASP A 1 230 ? -32.974 10.099 24.759 1.00 83.75 230 ASP A O 1
ATOM 1892 N N . LYS A 1 231 ? -33.142 9.670 22.569 1.00 80.75 231 LYS A N 1
ATOM 1893 C CA . LYS A 1 231 ? -32.695 8.268 22.619 1.00 80.75 231 LYS A CA 1
ATOM 1894 C C . LYS A 1 231 ? -31.178 8.118 22.437 1.00 80.75 231 LYS A C 1
ATOM 1896 O O . LYS A 1 231 ? -30.695 7.001 22.262 1.00 80.75 231 LYS A O 1
ATOM 1901 N N . GLY A 1 232 ? -30.427 9.221 22.471 1.00 73.38 232 GLY A N 1
ATOM 1902 C CA . GLY A 1 232 ? -28.962 9.221 22.407 1.00 73.38 232 GLY A CA 1
ATOM 1903 C C . GLY A 1 232 ? -28.371 9.230 20.994 1.00 73.38 232 GLY A C 1
ATOM 1904 O O . GLY A 1 232 ? -27.162 9.064 20.838 1.00 73.38 232 GLY A O 1
ATOM 1905 N N . GLY A 1 233 ? -29.187 9.437 19.960 1.00 80.75 233 GLY A N 1
ATOM 1906 C CA . GLY A 1 233 ? -28.705 9.702 18.608 1.00 80.75 233 GLY A CA 1
ATOM 1907 C C . GLY A 1 233 ? -28.052 11.080 18.528 1.00 80.75 233 GLY A C 1
ATOM 1908 O O . GLY A 1 233 ? -28.594 12.057 19.047 1.00 80.75 233 GLY A O 1
ATOM 1909 N N . ALA A 1 234 ? -26.909 11.173 17.850 1.00 84.38 234 ALA A N 1
ATOM 1910 C CA . ALA A 1 234 ? -26.225 12.443 17.645 1.00 84.38 234 ALA A CA 1
ATOM 1911 C C . ALA A 1 234 ? -25.625 12.556 16.241 1.00 84.38 234 ALA A C 1
ATOM 1913 O O . ALA A 1 234 ? -25.027 11.606 15.734 1.00 84.38 234 ALA A O 1
ATOM 1914 N N . PHE A 1 235 ? -25.770 13.736 15.643 1.00 89.00 235 PHE A N 1
ATOM 1915 C CA . PHE A 1 235 ? -25.110 14.127 14.408 1.00 89.00 235 PHE A CA 1
ATOM 1916 C C . PHE A 1 235 ? -23.730 14.693 14.742 1.00 89.00 235 PHE A C 1
ATOM 1918 O O . PHE A 1 235 ? -23.601 15.697 15.449 1.00 89.00 235 PHE A O 1
ATOM 1925 N N . LYS A 1 236 ? -22.687 14.012 14.271 1.00 91.44 236 LYS A N 1
ATOM 1926 C CA . LYS A 1 236 ? -21.291 14.331 14.584 1.00 91.44 236 LYS A CA 1
ATOM 1927 C C . LYS A 1 236 ? -20.568 14.796 13.332 1.00 91.44 236 LYS A C 1
ATOM 1929 O O . LYS A 1 236 ? -20.844 14.307 12.248 1.00 91.44 236 LYS A O 1
ATOM 1934 N N . GLY A 1 237 ? -19.627 15.712 13.487 1.00 93.50 237 GLY A N 1
ATOM 1935 C CA . GLY A 1 237 ? -18.684 16.069 12.433 1.00 93.50 237 GLY A CA 1
ATOM 1936 C C . GLY A 1 237 ? -17.281 15.747 12.904 1.00 93.50 237 GLY A C 1
ATOM 1937 O O . GLY A 1 237 ? -16.901 16.198 13.985 1.00 93.50 237 GLY A O 1
ATOM 1938 N N . THR A 1 238 ? -16.517 14.994 12.120 1.00 94.69 238 THR A N 1
ATOM 1939 C CA . THR A 1 238 ? -15.127 14.651 12.452 1.00 94.69 238 THR A CA 1
ATOM 1940 C C . THR A 1 238 ? -14.208 15.142 11.348 1.00 94.69 238 THR A C 1
ATOM 1942 O O . THR A 1 238 ? -14.400 14.811 10.179 1.00 94.69 238 THR A O 1
ATOM 1945 N N . LEU A 1 239 ? -13.188 15.907 11.720 1.00 96.38 239 LEU A N 1
ATOM 1946 C CA . LEU A 1 239 ? -12.078 16.234 10.841 1.00 96.38 239 LEU A CA 1
ATOM 1947 C C . LEU A 1 239 ? -11.049 15.106 10.907 1.00 96.38 239 LEU A C 1
ATOM 1949 O O . LEU A 1 239 ? -10.620 14.700 11.986 1.00 96.38 239 LEU A O 1
ATOM 1953 N N . TYR A 1 240 ? -10.658 14.612 9.746 1.00 95.06 240 TYR A N 1
ATOM 1954 C CA . TYR A 1 240 ? -9.659 13.580 9.549 1.00 95.06 240 TYR A CA 1
ATOM 1955 C C . TYR A 1 240 ? -8.500 14.160 8.752 1.00 95.06 240 TYR A C 1
ATOM 1957 O O . TYR A 1 240 ? -8.701 14.754 7.697 1.00 95.06 240 TYR A O 1
ATOM 1965 N N . PHE A 1 241 ? -7.292 13.970 9.257 1.00 96.25 241 PHE A N 1
ATOM 1966 C CA . PHE A 1 241 ? -6.059 14.310 8.570 1.00 96.25 241 PHE A CA 1
ATOM 1967 C C . PHE A 1 241 ? -5.212 13.048 8.427 1.00 96.25 241 PHE A C 1
ATOM 1969 O O . PHE A 1 241 ? -4.997 12.335 9.408 1.00 96.25 241 PHE A O 1
ATOM 1976 N N . ASN A 1 242 ? -4.730 12.778 7.223 1.00 95.62 242 ASN A N 1
ATOM 1977 C CA . ASN A 1 242 ? -3.791 11.710 6.921 1.00 95.62 242 ASN A CA 1
ATOM 1978 C C . ASN A 1 242 ? -2.605 12.289 6.167 1.00 95.62 242 ASN A C 1
ATOM 1980 O O . ASN A 1 242 ? -2.774 13.099 5.261 1.00 95.62 242 ASN A O 1
ATOM 1984 N N . THR A 1 243 ? -1.417 11.833 6.527 1.00 96.88 243 THR A N 1
ATOM 1985 C CA . THR A 1 243 ? -0.204 12.050 5.756 1.00 96.88 243 THR A CA 1
ATOM 1986 C C . THR A 1 243 ? 0.603 10.760 5.754 1.00 96.88 243 THR A C 1
ATOM 1988 O O . THR A 1 243 ? 0.800 10.127 6.797 1.00 96.88 243 THR A O 1
ATOM 1991 N N . ALA A 1 244 ? 1.016 10.327 4.572 1.00 96.56 244 ALA A N 1
ATOM 1992 C CA . ALA A 1 244 ? 1.763 9.108 4.350 1.00 96.56 244 ALA A CA 1
ATOM 1993 C C . ALA A 1 244 ? 2.960 9.415 3.454 1.00 96.56 244 ALA A C 1
ATOM 1995 O O . ALA A 1 244 ? 2.799 9.760 2.286 1.00 96.56 244 ALA A O 1
ATOM 1996 N N . PHE A 1 245 ? 4.160 9.270 4.004 1.00 95.88 245 PHE A N 1
ATOM 1997 C CA . PHE A 1 245 ? 5.399 9.374 3.253 1.00 95.88 245 PHE A CA 1
ATOM 1998 C C . PHE A 1 245 ? 5.961 7.977 3.012 1.00 95.88 245 PHE A C 1
ATOM 2000 O O . PHE A 1 245 ? 6.112 7.190 3.946 1.00 95.88 245 PHE A O 1
ATOM 2007 N N . SER A 1 246 ? 6.263 7.668 1.758 1.00 95.31 246 SER A N 1
ATOM 2008 C CA . SER A 1 246 ? 6.799 6.382 1.332 1.00 95.31 246 SER A CA 1
ATOM 2009 C C . SER A 1 246 ? 8.082 6.609 0.542 1.00 95.31 246 SER A C 1
ATOM 2011 O O . SER A 1 246 ? 8.099 7.405 -0.395 1.00 95.31 246 SER A O 1
ATOM 2013 N N . GLY A 1 247 ? 9.155 5.916 0.916 1.00 94.00 247 GLY A N 1
ATOM 2014 C CA . GLY A 1 247 ? 10.465 6.033 0.283 1.00 94.00 247 GLY A CA 1
ATOM 2015 C C . GLY A 1 247 ? 11.094 4.676 -0.011 1.00 94.00 247 GLY A C 1
ATOM 2016 O O . GLY A 1 247 ? 11.078 3.776 0.831 1.00 94.00 247 GLY A O 1
ATOM 2017 N N . LEU A 1 248 ? 11.643 4.543 -1.216 1.00 92.38 248 LEU A N 1
ATOM 2018 C CA . LEU A 1 248 ? 12.438 3.418 -1.685 1.00 92.38 248 LEU A CA 1
ATOM 2019 C C . LEU A 1 248 ? 13.881 3.892 -1.844 1.00 92.38 248 LEU A C 1
ATOM 2021 O O . LEU A 1 248 ? 14.172 4.782 -2.643 1.00 92.38 248 LEU A O 1
ATOM 2025 N N . PHE A 1 249 ? 14.771 3.274 -1.083 1.00 90.69 249 PHE A N 1
ATOM 2026 C CA . PHE A 1 249 ? 16.177 3.622 -0.999 1.00 90.69 249 PHE A CA 1
ATOM 2027 C C . PHE A 1 249 ? 17.039 2.436 -1.411 1.00 90.69 249 PHE A C 1
ATOM 2029 O O . PHE A 1 249 ? 16.736 1.281 -1.097 1.00 90.69 249 PHE A O 1
ATOM 2036 N N . ASP A 1 250 ? 18.154 2.747 -2.057 1.00 90.25 250 ASP A N 1
ATOM 2037 C CA . ASP A 1 250 ? 19.240 1.795 -2.252 1.00 90.25 250 ASP A CA 1
ATOM 2038 C C . ASP A 1 250 ? 19.907 1.528 -0.894 1.00 90.25 250 ASP A C 1
ATOM 2040 O O . ASP A 1 250 ? 19.911 2.393 -0.007 1.00 90.25 250 ASP A O 1
ATOM 2044 N N . LYS A 1 251 ? 20.468 0.333 -0.692 1.00 90.62 251 LYS A N 1
ATOM 2045 C CA . LYS A 1 251 ? 21.220 0.068 0.539 1.00 90.62 251 LYS A CA 1
ATOM 2046 C C . LYS A 1 251 ? 22.544 0.836 0.487 1.00 90.62 251 LYS A C 1
ATOM 2048 O O . LYS A 1 251 ? 23.311 0.615 -0.440 1.00 90.62 251 LYS A O 1
ATOM 2053 N N . PRO A 1 252 ? 22.894 1.646 1.503 1.00 88.31 252 PRO A N 1
ATOM 2054 C CA . PRO A 1 252 ? 24.158 2.394 1.516 1.00 88.31 252 PRO A CA 1
ATOM 2055 C C . PRO A 1 252 ? 25.429 1.534 1.436 1.00 88.31 252 PRO A C 1
ATOM 2057 O O . PRO A 1 252 ? 26.513 2.060 1.210 1.00 88.31 252 PRO A O 1
ATOM 2060 N N . TRP A 1 253 ? 25.305 0.231 1.689 1.00 90.12 253 TRP A N 1
ATOM 2061 C CA . TRP A 1 253 ? 26.388 -0.754 1.683 1.00 90.12 253 TRP A CA 1
ATOM 2062 C C . TRP A 1 253 ? 26.278 -1.764 0.529 1.00 90.12 253 TRP A C 1
ATOM 2064 O O . TRP A 1 253 ? 26.943 -2.797 0.570 1.00 90.12 253 TRP A O 1
ATOM 2074 N N . SER A 1 254 ? 25.417 -1.505 -0.456 1.00 87.56 254 SER A N 1
ATOM 2075 C CA . SER A 1 254 ? 25.291 -2.305 -1.672 1.00 87.56 254 SER A CA 1
ATOM 2076 C C . SER A 1 254 ? 25.383 -1.404 -2.897 1.00 87.56 254 SER A C 1
ATOM 2078 O O . SER A 1 254 ? 24.874 -0.285 -2.885 1.00 87.56 254 SER A O 1
ATOM 2080 N N . ASP A 1 255 ? 26.001 -1.909 -3.960 1.00 83.88 255 ASP A N 1
ATOM 2081 C CA . ASP A 1 255 ? 26.063 -1.216 -5.250 1.00 83.88 255 ASP A CA 1
ATOM 2082 C C . ASP A 1 255 ? 24.817 -1.484 -6.118 1.00 83.88 255 ASP A C 1
ATOM 2084 O O . ASP A 1 255 ? 24.679 -0.918 -7.206 1.00 83.88 255 ASP A O 1
ATOM 2088 N N . THR A 1 256 ? 23.891 -2.328 -5.648 1.00 83.62 256 THR A N 1
ATOM 2089 C CA . THR A 1 256 ? 22.631 -2.611 -6.340 1.00 83.62 256 THR A CA 1
ATOM 2090 C C . THR A 1 256 ? 21.687 -1.417 -6.268 1.00 83.62 256 THR A C 1
ATOM 2092 O O . THR A 1 256 ? 21.472 -0.817 -5.212 1.00 83.62 256 THR A O 1
ATOM 2095 N N . ILE A 1 257 ? 21.065 -1.107 -7.402 1.00 80.88 257 ILE A N 1
ATOM 2096 C CA . ILE A 1 257 ? 20.038 -0.075 -7.504 1.00 80.88 257 ILE A CA 1
ATOM 2097 C C . ILE A 1 257 ? 18.672 -0.736 -7.328 1.00 80.88 257 ILE A C 1
ATOM 2099 O O . ILE A 1 257 ? 18.335 -1.680 -8.040 1.00 80.88 257 ILE A O 1
ATOM 2103 N N . ALA A 1 258 ? 17.862 -0.214 -6.411 1.00 84.38 258 ALA A N 1
ATOM 2104 C CA . ALA A 1 258 ? 16.496 -0.663 -6.206 1.00 84.38 258 ALA A CA 1
ATOM 2105 C C . ALA A 1 258 ? 15.662 -0.444 -7.480 1.00 84.38 258 ALA A C 1
ATOM 2107 O O . ALA A 1 258 ? 15.533 0.693 -7.963 1.00 84.38 258 ALA A O 1
ATOM 2108 N N . ASP A 1 259 ? 15.067 -1.525 -7.988 1.00 81.81 259 ASP A N 1
ATOM 2109 C CA . ASP A 1 259 ? 14.164 -1.493 -9.135 1.00 81.81 259 ASP A CA 1
ATOM 2110 C C . ASP A 1 259 ? 12.853 -0.803 -8.742 1.00 81.81 259 ASP A C 1
ATOM 2112 O O . ASP A 1 259 ? 11.999 -1.356 -8.054 1.00 81.81 259 ASP A O 1
ATOM 2116 N N . ARG A 1 260 ? 12.677 0.437 -9.194 1.00 78.56 260 ARG A N 1
ATOM 2117 C CA . ARG A 1 260 ? 11.473 1.226 -8.909 1.00 78.56 260 ARG A CA 1
ATOM 2118 C C . ARG A 1 260 ? 10.231 0.728 -9.648 1.00 78.56 260 ARG A C 1
ATOM 2120 O O . ARG A 1 260 ? 9.134 1.036 -9.204 1.00 78.56 260 ARG A O 1
ATOM 2127 N N . GLN A 1 261 ? 10.368 0.027 -10.772 1.00 75.25 261 GLN A N 1
ATOM 2128 C CA . GLN A 1 261 ? 9.206 -0.494 -11.495 1.00 75.25 261 GLN A CA 1
ATOM 2129 C C . GLN A 1 261 ? 8.602 -1.675 -10.739 1.00 75.25 261 GLN A C 1
ATOM 2131 O O . GLN A 1 261 ? 7.384 -1.763 -10.621 1.00 75.25 261 GLN A O 1
ATOM 2136 N N . ARG A 1 262 ? 9.455 -2.525 -10.157 1.00 78.69 262 ARG A N 1
ATOM 2137 C CA . ARG A 1 262 ? 9.030 -3.667 -9.341 1.00 78.69 262 ARG A CA 1
ATOM 2138 C C . ARG A 1 262 ? 8.720 -3.297 -7.890 1.00 78.69 262 ARG A C 1
ATOM 2140 O O . ARG A 1 262 ? 7.747 -3.776 -7.315 1.00 78.69 262 ARG A O 1
ATOM 2147 N N . ASP A 1 263 ? 9.564 -2.471 -7.278 1.00 86.69 263 ASP A N 1
ATOM 2148 C CA . ASP A 1 263 ? 9.565 -2.221 -5.835 1.00 86.69 263 ASP A CA 1
ATOM 2149 C C . ASP A 1 263 ? 9.161 -0.781 -5.464 1.00 86.69 263 ASP A C 1
ATOM 2151 O O . ASP A 1 263 ? 9.131 -0.448 -4.276 1.00 86.69 263 ASP A O 1
ATOM 2155 N N . GLY A 1 264 ? 8.836 0.075 -6.434 1.00 87.44 264 GLY A N 1
ATOM 2156 C CA . GLY A 1 264 ? 8.425 1.462 -6.204 1.00 87.44 264 GLY A CA 1
ATOM 2157 C C . GLY A 1 264 ? 6.966 1.634 -5.786 1.00 87.44 264 GLY A C 1
ATOM 2158 O O . GLY A 1 264 ? 6.275 0.697 -5.384 1.00 87.44 264 GLY A O 1
ATOM 2159 N N . PHE A 1 265 ? 6.517 2.883 -5.848 1.00 89.50 265 PHE A N 1
ATOM 2160 C CA . PHE A 1 265 ? 5.170 3.311 -5.491 1.00 89.50 265 PHE A CA 1
ATOM 2161 C C . PHE A 1 265 ? 4.394 3.759 -6.724 1.00 89.50 265 PHE A C 1
ATOM 2163 O O . PHE A 1 265 ? 4.971 4.084 -7.767 1.00 89.50 265 PHE A O 1
ATOM 2170 N N . TYR A 1 266 ? 3.076 3.789 -6.580 1.00 84.81 266 TYR A N 1
ATOM 2171 C CA . TYR A 1 266 ? 2.148 4.157 -7.632 1.00 84.81 266 TYR A CA 1
ATOM 2172 C C . TYR A 1 266 ? 1.041 5.056 -7.077 1.00 84.81 266 TYR A C 1
ATOM 2174 O O . TYR A 1 266 ? 0.718 5.016 -5.889 1.00 84.81 266 TYR A O 1
ATOM 2182 N N . ILE A 1 267 ? 0.501 5.888 -7.956 1.00 87.31 267 ILE A N 1
ATOM 2183 C CA . ILE A 1 267 ? -0.757 6.610 -7.809 1.00 87.31 267 ILE A CA 1
ATOM 2184 C C . ILE A 1 267 ? -1.775 5.798 -8.604 1.00 87.31 267 ILE A C 1
ATOM 2186 O O . ILE A 1 267 ? -1.483 5.399 -9.726 1.00 87.31 267 ILE A O 1
ATOM 2190 N N . ASP A 1 268 ? -2.935 5.510 -8.027 1.00 82.62 268 ASP A N 1
ATOM 2191 C CA . ASP A 1 268 ? -3.965 4.678 -8.667 1.00 82.62 268 ASP A CA 1
ATOM 2192 C C . ASP A 1 268 ? -5.285 5.412 -8.915 1.00 82.62 268 ASP A C 1
ATOM 2194 O O . ASP A 1 268 ? -6.184 4.842 -9.525 1.00 82.62 268 ASP A O 1
ATOM 2198 N N . GLY A 1 269 ? -5.439 6.641 -8.416 1.00 85.00 269 GLY A N 1
ATOM 2199 C CA . GLY A 1 269 ? -6.674 7.406 -8.570 1.00 85.00 269 GLY A CA 1
ATOM 2200 C C . GLY A 1 269 ? -7.810 6.990 -7.633 1.00 85.00 269 GLY A C 1
ATOM 2201 O O . GLY A 1 269 ? -8.840 7.665 -7.584 1.00 85.00 269 GLY A O 1
ATOM 2202 N N . MET A 1 270 ? -7.647 5.919 -6.855 1.00 85.00 270 MET A N 1
ATOM 2203 C CA . MET A 1 270 ? -8.712 5.285 -6.067 1.00 85.00 270 MET A CA 1
ATOM 2204 C C . MET A 1 270 ? -8.403 5.271 -4.567 1.00 85.00 270 MET A C 1
ATOM 2206 O O . MET A 1 270 ? -9.272 5.591 -3.753 1.00 85.00 270 MET A O 1
ATOM 2210 N N . PHE A 1 271 ? -7.177 4.905 -4.197 1.00 83.38 271 PHE A N 1
ATOM 2211 C CA . PHE A 1 271 ? -6.650 4.891 -2.831 1.00 83.38 271 PHE A CA 1
ATOM 2212 C C . PHE A 1 271 ? -5.667 6.034 -2.602 1.00 83.38 271 PHE A C 1
ATOM 2214 O O . PHE A 1 271 ? -5.647 6.605 -1.513 1.00 83.38 271 PHE A O 1
ATOM 2221 N N . VAL A 1 272 ? -4.870 6.366 -3.620 1.00 89.00 272 VAL A N 1
ATOM 2222 C CA . VAL A 1 272 ? -3.852 7.420 -3.585 1.00 89.00 272 VAL A CA 1
ATOM 2223 C C . VAL A 1 272 ? -4.104 8.383 -4.738 1.00 89.00 272 VAL A C 1
ATOM 2225 O O . VAL A 1 272 ? -4.212 7.958 -5.887 1.00 89.00 272 VAL A O 1
ATOM 2228 N N . GLY A 1 273 ? -4.180 9.683 -4.434 1.00 88.25 273 GLY A N 1
ATOM 2229 C CA . GLY A 1 273 ? -4.425 10.721 -5.439 1.00 88.25 273 GLY A CA 1
ATOM 2230 C C . GLY A 1 273 ? -5.801 10.610 -6.093 1.00 88.25 273 GLY A C 1
ATOM 2231 O O . GLY A 1 273 ? -5.888 10.466 -7.306 1.00 88.25 273 GLY A O 1
ATOM 2232 N N . ARG A 1 274 ? -6.885 10.661 -5.306 1.00 90.19 274 ARG A N 1
ATOM 2233 C CA . ARG A 1 274 ? -8.251 10.397 -5.795 1.00 90.19 274 ARG A CA 1
ATOM 2234 C C . ARG A 1 274 ? -8.594 11.183 -7.069 1.00 90.19 274 ARG A C 1
ATOM 2236 O O . ARG A 1 274 ? -8.548 12.412 -7.066 1.00 90.19 274 ARG A O 1
ATOM 2243 N N . GLY A 1 275 ? -8.980 10.467 -8.123 1.00 86.94 275 GLY A N 1
ATOM 2244 C CA . GLY A 1 275 ? -9.389 10.993 -9.429 1.00 86.94 275 GLY A CA 1
ATOM 2245 C C . GLY A 1 275 ? -8.278 11.168 -10.465 1.00 86.94 275 GLY A C 1
ATOM 2246 O O . GLY A 1 275 ? -8.601 11.430 -11.621 1.00 86.94 275 GLY A O 1
ATOM 2247 N N . TRP A 1 276 ? -7.006 11.057 -10.076 1.00 86.62 276 TRP A N 1
ATOM 2248 C CA . TRP A 1 276 ? -5.871 11.136 -11.001 1.00 86.62 276 TRP A CA 1
ATOM 2249 C C . TRP A 1 276 ? -5.661 9.824 -11.750 1.00 86.62 276 TRP A C 1
ATOM 2251 O O . TRP A 1 276 ? -5.965 8.760 -11.207 1.00 86.62 276 TRP A O 1
ATOM 2261 N N . ASP A 1 277 ? -5.113 9.892 -12.961 1.00 82.50 277 ASP A N 1
ATOM 2262 C CA . ASP A 1 277 ? -4.863 8.688 -13.743 1.00 82.50 277 ASP A CA 1
ATOM 2263 C C . ASP A 1 277 ? -3.770 7.816 -13.094 1.00 82.50 277 ASP A C 1
ATOM 2265 O O . ASP A 1 277 ? -2.801 8.329 -12.506 1.00 82.50 277 ASP A O 1
ATOM 2269 N N . PRO A 1 278 ? -3.895 6.476 -13.185 1.00 81.00 278 PRO A N 1
ATOM 2270 C CA . PRO A 1 278 ? -2.907 5.573 -12.625 1.00 81.00 278 PRO A CA 1
ATOM 2271 C C . PRO A 1 278 ? -1.511 5.804 -13.212 1.00 81.00 278 PRO A C 1
ATOM 2273 O O . PRO A 1 278 ? -1.311 5.833 -14.424 1.00 81.00 278 PRO A O 1
ATOM 2276 N N . SER A 1 279 ? -0.514 5.916 -12.342 1.00 79.12 279 SER A N 1
ATOM 2277 C CA . SER A 1 279 ? 0.893 6.077 -12.712 1.00 79.12 279 SER A CA 1
ATOM 2278 C C . SER A 1 279 ? 1.799 5.397 -11.692 1.00 79.12 279 SER A C 1
ATOM 2280 O O . SER A 1 279 ? 1.512 5.381 -10.498 1.00 79.12 279 SER A O 1
ATOM 2282 N N . SER A 1 280 ? 2.907 4.805 -12.135 1.00 81.75 280 SER A N 1
ATOM 2283 C CA . SER A 1 280 ? 3.756 3.960 -11.286 1.00 81.75 280 SER A CA 1
ATOM 2284 C C . SER A 1 280 ? 5.249 4.234 -11.461 1.00 81.75 280 SER A C 1
ATOM 2286 O O . SER A 1 280 ? 5.684 5.065 -12.260 1.00 81.75 280 SER A O 1
ATOM 2288 N N . GLY A 1 281 ? 6.060 3.523 -10.676 1.00 76.75 281 GLY A N 1
ATOM 2289 C CA . GLY A 1 281 ? 7.513 3.575 -10.776 1.00 76.75 281 GLY A CA 1
ATOM 2290 C C . GLY A 1 281 ? 8.149 4.709 -9.974 1.00 76.75 281 GLY A C 1
ATOM 2291 O O . GLY A 1 281 ? 9.267 5.121 -10.289 1.00 76.75 281 GLY A O 1
ATOM 2292 N N . TYR A 1 282 ? 7.468 5.237 -8.960 1.00 85.38 282 TYR A N 1
ATOM 2293 C CA . TYR A 1 282 ? 7.997 6.299 -8.107 1.00 85.38 282 TYR A CA 1
ATOM 2294 C C . TYR A 1 282 ? 8.901 5.738 -7.005 1.00 85.38 282 TYR A C 1
ATOM 2296 O O . TYR A 1 282 ? 8.621 4.687 -6.430 1.00 85.38 282 TYR A O 1
ATOM 2304 N N . ARG A 1 283 ? 9.984 6.452 -6.677 1.00 86.62 283 ARG A N 1
ATOM 2305 C CA . ARG A 1 283 ? 10.849 6.123 -5.527 1.00 86.62 283 ARG A CA 1
ATOM 2306 C C . ARG A 1 283 ? 10.367 6.780 -4.246 1.00 86.62 283 ARG A C 1
ATOM 2308 O O . ARG A 1 283 ? 10.508 6.197 -3.178 1.00 86.62 283 ARG A O 1
ATOM 2315 N N . TYR A 1 284 ? 9.796 7.970 -4.363 1.00 90.62 284 TYR A N 1
ATOM 2316 C CA . TYR A 1 284 ? 9.215 8.695 -3.245 1.00 90.62 284 TYR A CA 1
ATOM 2317 C C . TYR A 1 284 ? 7.770 9.032 -3.564 1.00 90.62 284 TYR A C 1
ATOM 2319 O O . TYR A 1 284 ? 7.470 9.449 -4.682 1.00 90.62 284 TYR A O 1
ATOM 2327 N N . LEU A 1 285 ? 6.893 8.865 -2.584 1.00 93.00 285 LEU A N 1
ATOM 2328 C CA . LEU A 1 285 ? 5.490 9.228 -2.685 1.00 93.00 285 LEU A CA 1
ATOM 2329 C C . LEU A 1 285 ? 5.035 9.830 -1.361 1.00 93.00 285 LEU A C 1
ATOM 2331 O O . LEU A 1 285 ? 5.235 9.237 -0.300 1.00 93.00 285 LEU A O 1
ATOM 2335 N N . TRP A 1 286 ? 4.432 11.010 -1.427 1.00 95.19 286 TRP A N 1
ATOM 2336 C CA . TRP A 1 286 ? 3.890 11.710 -0.276 1.00 95.19 286 TRP A CA 1
ATOM 2337 C C . TRP A 1 286 ? 2.418 12.008 -0.509 1.00 95.19 286 TRP A C 1
ATOM 2339 O O . TRP A 1 286 ? 2.066 12.914 -1.256 1.00 95.19 286 TRP A O 1
ATOM 2349 N N . ASP A 1 287 ? 1.571 11.229 0.148 1.00 95.62 287 ASP A N 1
ATOM 2350 C CA . ASP A 1 287 ? 0.119 11.324 0.081 1.00 95.62 287 ASP A CA 1
ATOM 2351 C C . ASP A 1 287 ? -0.429 12.058 1.307 1.00 95.62 287 ASP A C 1
ATOM 2353 O O . ASP A 1 287 ? -0.020 11.793 2.441 1.00 95.62 287 ASP A O 1
ATOM 2357 N N . ASN A 1 288 ? -1.338 13.002 1.089 1.00 97.00 288 ASN A N 1
ATOM 2358 C CA . ASN A 1 288 ? -1.958 13.803 2.133 1.00 97.00 288 ASN A CA 1
ATOM 2359 C C . ASN A 1 288 ? -3.452 13.922 1.869 1.00 97.00 288 ASN A C 1
ATOM 2361 O O . ASN A 1 288 ? -3.864 14.248 0.761 1.00 97.00 288 ASN A O 1
ATOM 2365 N N . THR A 1 289 ? -4.245 13.768 2.923 1.00 96.31 289 THR A N 1
ATOM 2366 C CA . THR A 1 289 ? -5.696 13.936 2.885 1.00 96.31 289 THR A CA 1
ATOM 2367 C C . THR A 1 289 ? -6.145 14.753 4.079 1.00 96.31 289 THR A C 1
ATOM 2369 O O . THR A 1 289 ? -5.887 14.395 5.229 1.00 96.31 289 THR A O 1
ATOM 2372 N N . LEU A 1 290 ? -6.910 15.803 3.818 1.00 97.19 290 LEU A N 1
ATOM 2373 C CA . LEU A 1 290 ? -7.738 16.482 4.801 1.00 97.19 290 LEU A CA 1
ATOM 2374 C C . LEU A 1 290 ? -9.200 16.204 4.457 1.00 97.19 290 LEU A C 1
ATOM 2376 O O . LEU A 1 290 ? -9.643 16.506 3.355 1.00 97.19 290 LEU A O 1
ATOM 2380 N N . GLN A 1 291 ? -9.964 15.627 5.378 1.00 95.62 291 GLN A N 1
ATOM 2381 C CA . GLN A 1 291 ? -11.339 15.209 5.122 1.00 95.62 291 GLN A CA 1
ATOM 2382 C C . GLN A 1 291 ? -12.256 15.572 6.282 1.00 95.62 291 GLN A C 1
ATOM 2384 O O . GLN A 1 291 ? -11.996 15.222 7.429 1.00 95.62 291 GLN A O 1
ATOM 2389 N N . PHE A 1 292 ? -13.376 16.212 5.981 1.00 95.88 292 PHE A N 1
ATOM 2390 C CA . PHE A 1 292 ? -14.479 16.379 6.910 1.00 95.88 292 PHE A CA 1
ATOM 2391 C C . PHE A 1 292 ? -15.496 15.260 6.690 1.00 95.88 292 PHE A C 1
ATOM 2393 O O . PHE A 1 292 ? -15.990 15.091 5.577 1.00 95.88 292 PHE A O 1
ATOM 2400 N N . LYS A 1 293 ? -15.805 14.501 7.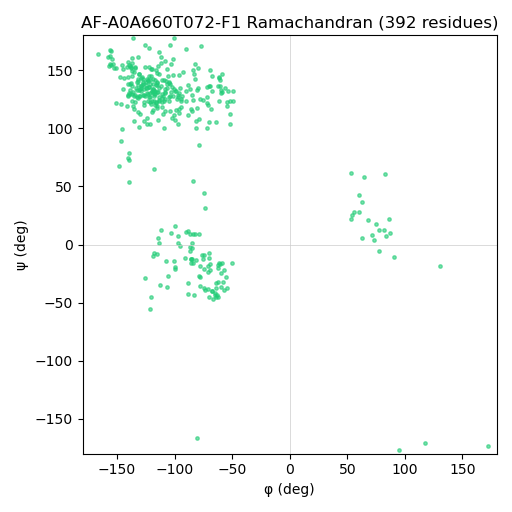742 1.00 93.00 293 LYS A N 1
ATOM 2401 C CA . LYS A 1 293 ? -16.696 13.336 7.709 1.00 93.00 293 LYS A CA 1
ATOM 2402 C C . LYS A 1 293 ? -17.990 13.636 8.460 1.00 93.00 293 LYS A C 1
ATOM 2404 O O . LYS A 1 293 ? -17.954 14.047 9.623 1.00 93.00 293 LYS A O 1
ATOM 2409 N N . PHE A 1 294 ? -19.120 13.372 7.813 1.00 91.56 294 PHE A N 1
ATOM 2410 C CA . PHE A 1 294 ? -20.466 13.497 8.366 1.00 91.56 294 PHE A CA 1
ATOM 2411 C C . PHE A 1 294 ? -21.172 12.132 8.290 1.00 91.56 294 PHE A C 1
ATOM 2413 O O . PHE A 1 294 ? -21.620 11.742 7.213 1.00 91.56 294 PHE A O 1
ATOM 2420 N N . PRO A 1 295 ? -21.310 11.373 9.389 1.00 87.94 295 PRO A N 1
ATOM 2421 C CA . PRO A 1 295 ? -22.073 10.135 9.399 1.00 87.94 295 PRO A CA 1
ATOM 2422 C C . PRO A 1 295 ? -23.568 10.473 9.298 1.00 87.94 295 PRO A C 1
ATOM 2424 O O . PRO A 1 295 ? -24.196 10.862 10.282 1.00 87.94 295 PRO A O 1
ATOM 2427 N N . LEU A 1 296 ? -24.131 10.347 8.095 1.00 87.81 296 LEU A N 1
ATOM 2428 C CA . LEU A 1 296 ? -25.555 10.576 7.832 1.00 87.81 296 LEU A CA 1
ATOM 2429 C C . LEU A 1 296 ? -26.405 9.468 8.452 1.00 87.81 296 LEU A C 1
ATOM 2431 O O . LEU A 1 296 ? -27.406 9.730 9.114 1.00 87.81 296 LEU A O 1
ATOM 2435 N N . VAL A 1 297 ? -25.968 8.223 8.257 1.00 86.88 297 VAL A N 1
ATOM 2436 C CA . VAL A 1 297 ? -26.524 7.034 8.895 1.00 86.88 297 VAL A CA 1
ATOM 2437 C C . VAL A 1 297 ? -25.358 6.302 9.556 1.00 86.88 297 VAL A C 1
ATOM 2439 O O . VAL A 1 297 ? -24.534 5.720 8.843 1.00 86.88 297 VAL A O 1
ATOM 2442 N N . PRO A 1 298 ? -25.241 6.344 10.896 1.00 79.81 298 PRO A N 1
ATOM 2443 C CA . PRO A 1 298 ? -24.110 5.757 11.607 1.00 79.81 298 PRO A CA 1
ATOM 2444 C C . PRO A 1 298 ? -23.821 4.317 11.165 1.00 79.81 298 PRO A C 1
ATOM 2446 O O . PRO A 1 298 ? -24.735 3.498 11.086 1.00 79.81 298 PRO A O 1
ATOM 2449 N N . ASN A 1 299 ? -22.548 4.018 10.882 1.00 77.75 299 ASN A N 1
ATOM 2450 C CA . ASN A 1 299 ? -22.048 2.718 10.399 1.00 77.75 299 ASN A CA 1
ATOM 2451 C C . ASN A 1 299 ? -22.577 2.244 9.031 1.00 77.75 299 ASN A C 1
ATOM 2453 O O . ASN A 1 299 ? -22.271 1.125 8.621 1.00 77.75 299 ASN A O 1
ATOM 2457 N N . ILE A 1 300 ? -23.358 3.061 8.317 1.00 84.81 300 ILE A N 1
ATOM 2458 C CA . ILE A 1 300 ? -23.923 2.704 7.008 1.00 84.81 300 ILE A CA 1
ATOM 2459 C C . ILE A 1 300 ? -23.484 3.700 5.942 1.00 84.81 300 ILE A C 1
ATOM 2461 O O . ILE A 1 300 ? -22.891 3.295 4.947 1.00 84.81 300 ILE A O 1
ATOM 2465 N N . LEU A 1 301 ? -23.743 4.992 6.146 1.00 88.62 301 LEU A N 1
ATOM 2466 C CA . LEU A 1 301 ? -23.539 6.029 5.139 1.00 88.62 301 LEU A CA 1
ATOM 2467 C C . LEU A 1 301 ? -22.958 7.292 5.771 1.00 88.62 301 LEU A C 1
ATOM 2469 O O . LEU A 1 301 ? -23.494 7.823 6.745 1.00 88.62 301 LEU A O 1
ATOM 2473 N N . ALA A 1 302 ? -21.897 7.801 5.168 1.00 90.50 302 ALA A N 1
ATOM 2474 C CA . ALA A 1 302 ? -21.292 9.079 5.479 1.00 90.50 302 ALA A CA 1
ATOM 2475 C C . ALA A 1 302 ? -21.308 9.983 4.244 1.00 90.50 302 ALA A C 1
ATOM 2477 O O . ALA A 1 302 ? -21.265 9.512 3.111 1.00 90.50 302 ALA A O 1
ATOM 2478 N N . PHE A 1 303 ? -21.366 11.285 4.476 1.00 93.69 303 PHE A N 1
ATOM 2479 C CA . PHE A 1 303 ? -21.008 12.295 3.498 1.00 93.69 303 PHE A CA 1
ATOM 2480 C C . PHE A 1 303 ? -19.629 12.821 3.870 1.00 93.69 303 PHE A C 1
ATOM 2482 O O . PHE A 1 303 ? -19.399 13.157 5.033 1.00 93.69 303 PHE A O 1
ATOM 2489 N N . ASP A 1 304 ? -18.716 12.886 2.911 1.00 94.38 304 ASP A N 1
ATOM 2490 C CA . ASP A 1 304 ? -17.386 13.425 3.145 1.00 94.38 304 ASP A CA 1
ATOM 2491 C C . ASP A 1 304 ? -17.097 14.591 2.196 1.00 94.38 304 ASP A C 1
ATOM 2493 O O . ASP A 1 304 ? -17.481 14.567 1.027 1.00 94.38 304 ASP A O 1
ATOM 2497 N N . ILE A 1 305 ? -16.358 15.577 2.694 1.00 96.50 305 ILE A N 1
ATOM 2498 C CA . ILE A 1 305 ? -15.715 16.632 1.902 1.00 96.50 305 ILE A CA 1
ATOM 2499 C C . ILE A 1 305 ? -14.217 16.463 2.102 1.00 96.50 305 ILE A C 1
ATOM 2501 O O . ILE A 1 305 ? -13.783 16.301 3.242 1.00 96.50 305 ILE A O 1
ATOM 2505 N N . PHE A 1 306 ? -13.419 16.479 1.042 1.00 96.00 306 PHE A N 1
ATOM 2506 C CA . PHE A 1 306 ? -11.987 16.240 1.147 1.00 96.00 306 PHE A CA 1
ATOM 2507 C C . PHE A 1 306 ? -11.150 17.151 0.258 1.00 96.00 306 PHE A C 1
ATOM 2509 O O . PHE A 1 306 ? -11.603 17.602 -0.790 1.00 96.00 306 PHE A O 1
ATOM 2516 N N . LEU A 1 307 ? -9.906 17.344 0.684 1.00 97.12 307 LEU A N 1
ATOM 2517 C CA . LEU A 1 307 ? -8.798 17.884 -0.082 1.00 97.12 307 LEU A CA 1
ATOM 2518 C C . LEU A 1 307 ? -7.636 16.893 0.014 1.00 97.12 307 LEU A C 1
ATOM 2520 O O . LEU A 1 307 ? -7.147 16.631 1.114 1.00 97.12 307 LEU A O 1
ATOM 2524 N N . ASP A 1 308 ? -7.198 16.384 -1.128 1.00 96.19 308 ASP A N 1
ATOM 2525 C CA . ASP A 1 308 ? -5.994 15.575 -1.251 1.00 96.19 308 ASP A CA 1
ATOM 2526 C C . ASP A 1 308 ? -4.868 16.350 -1.915 1.00 96.19 308 ASP A C 1
ATOM 2528 O O . ASP A 1 308 ? -5.103 17.209 -2.768 1.00 96.19 308 ASP A O 1
ATOM 2532 N N . GLY A 1 309 ? -3.645 15.990 -1.547 1.00 96.38 309 GLY A N 1
ATOM 2533 C CA . GLY A 1 309 ? -2.426 16.383 -2.233 1.00 96.38 309 GLY A CA 1
ATOM 2534 C C . GLY A 1 309 ? -1.457 15.211 -2.251 1.00 96.38 309 GLY A C 1
ATOM 2535 O O . GLY A 1 309 ? -1.033 14.753 -1.188 1.00 96.38 309 GLY A O 1
ATOM 2536 N N . VAL A 1 310 ? -1.092 14.746 -3.445 1.00 95.38 310 VAL A N 1
ATOM 2537 C CA . VAL A 1 310 ? -0.087 13.700 -3.636 1.00 95.38 310 VAL A CA 1
ATOM 2538 C C . VAL A 1 310 ? 1.081 14.218 -4.465 1.00 95.38 310 VAL A C 1
ATOM 2540 O O . VAL A 1 310 ? 0.909 14.699 -5.582 1.00 95.38 310 VAL A O 1
ATOM 2543 N N . GLY A 1 311 ? 2.284 14.116 -3.917 1.00 92.94 311 GLY A N 1
ATOM 2544 C CA . GLY A 1 311 ? 3.526 14.329 -4.650 1.00 92.94 311 GLY A CA 1
ATOM 2545 C C . GLY A 1 311 ? 4.226 12.995 -4.877 1.00 92.94 311 GLY A C 1
ATOM 2546 O O . GLY A 1 311 ? 4.203 12.124 -4.003 1.00 92.94 311 GLY A O 1
ATOM 2547 N N . ALA A 1 312 ? 4.823 12.806 -6.051 1.00 89.25 312 ALA A N 1
ATOM 2548 C CA . ALA A 1 312 ? 5.533 11.574 -6.371 1.00 89.25 312 ALA A CA 1
ATOM 2549 C C . ALA A 1 312 ? 6.753 11.853 -7.250 1.00 89.25 312 ALA A C 1
ATOM 2551 O O . ALA A 1 312 ? 6.661 12.587 -8.232 1.00 89.25 312 ALA A O 1
ATOM 2552 N N . TRP A 1 313 ? 7.893 11.253 -6.903 1.00 87.12 313 TRP A N 1
ATOM 2553 C CA . TRP A 1 313 ? 9.186 11.574 -7.505 1.00 87.12 313 TRP A CA 1
ATOM 2554 C C . TRP A 1 313 ? 9.947 10.326 -7.932 1.00 87.12 313 TRP A C 1
ATOM 2556 O O . TRP A 1 313 ? 9.971 9.295 -7.248 1.00 87.12 313 TRP A O 1
ATOM 2566 N N . VAL A 1 314 ? 10.632 10.455 -9.064 1.00 76.69 314 VAL A N 1
ATOM 2567 C CA . VAL A 1 314 ? 11.603 9.484 -9.560 1.00 76.69 314 VAL A CA 1
ATOM 2568 C C . VAL A 1 314 ? 12.992 10.044 -9.266 1.00 76.69 314 VAL A C 1
ATOM 2570 O O . VAL A 1 314 ? 13.415 11.018 -9.880 1.00 76.69 314 VAL A O 1
ATOM 2573 N N . ALA A 1 315 ? 13.710 9.451 -8.314 1.00 58.25 315 ALA A N 1
ATOM 2574 C CA . ALA A 1 315 ? 15.129 9.745 -8.155 1.00 58.25 315 ALA A CA 1
ATOM 2575 C C . ALA A 1 315 ? 15.919 8.922 -9.179 1.00 58.25 315 ALA A C 1
ATOM 2577 O O . ALA A 1 315 ? 16.138 7.728 -8.982 1.00 58.25 315 ALA A O 1
ATOM 2578 N N . THR A 1 316 ? 16.314 9.552 -10.284 1.00 49.97 316 THR A N 1
ATOM 2579 C CA . THR A 1 316 ? 17.258 8.975 -11.249 1.00 49.97 316 THR A CA 1
ATOM 2580 C C . THR A 1 316 ? 18.579 9.719 -11.122 1.00 49.97 316 THR A C 1
ATOM 2582 O O . THR A 1 316 ? 18.600 10.938 -11.318 1.00 49.97 316 THR A O 1
ATOM 2585 N N . ARG A 1 317 ? 19.689 9.001 -10.892 1.00 44.62 317 ARG A N 1
ATOM 2586 C CA . ARG A 1 317 ? 21.039 9.532 -11.154 1.00 44.62 317 ARG A CA 1
ATOM 2587 C C . ARG A 1 317 ? 21.064 10.063 -12.594 1.00 44.62 317 ARG A C 1
ATOM 2589 O O . ARG A 1 317 ? 21.079 9.273 -13.530 1.00 44.62 317 ARG A O 1
ATOM 2596 N N . GLY A 1 318 ? 21.003 11.385 -12.759 1.00 41.72 318 GLY A N 1
ATOM 2597 C CA . GLY A 1 318 ? 21.018 12.053 -14.067 1.00 41.72 318 GLY A CA 1
ATOM 2598 C C . GLY A 1 318 ? 19.932 13.111 -14.307 1.00 41.72 318 GLY A C 1
ATOM 2599 O O . GLY A 1 318 ? 20.129 13.955 -15.171 1.00 41.72 318 GLY A O 1
ATOM 2600 N N . GLN A 1 319 ? 18.838 13.137 -13.535 1.00 45.97 319 GLN A N 1
ATOM 2601 C CA . GLN A 1 319 ? 17.894 14.278 -13.530 1.00 45.97 319 GLN A CA 1
ATOM 2602 C C . GLN A 1 319 ? 17.662 14.851 -12.124 1.00 45.97 319 GLN A C 1
ATOM 2604 O O . GLN A 1 319 ? 17.496 16.058 -11.994 1.00 45.97 319 GLN A O 1
ATOM 2609 N N . PHE A 1 320 ? 17.785 14.036 -11.070 1.00 45.31 320 PHE A N 1
ATOM 2610 C CA . PHE A 1 320 ? 17.912 14.497 -9.686 1.00 45.31 320 PHE A CA 1
ATOM 2611 C C . PHE A 1 320 ? 18.808 13.522 -8.920 1.00 45.31 320 PHE A C 1
ATOM 2613 O O . PHE A 1 320 ? 18.501 12.335 -8.841 1.00 45.31 320 PHE A O 1
ATOM 2620 N N . ASP A 1 321 ? 19.916 14.008 -8.356 1.00 44.59 321 ASP A N 1
ATOM 2621 C CA . ASP A 1 321 ? 20.726 13.205 -7.436 1.00 44.59 321 ASP A CA 1
ATOM 2622 C C . ASP A 1 321 ? 19.835 12.713 -6.280 1.00 44.59 321 ASP A C 1
ATOM 2624 O O . ASP A 1 321 ? 19.014 13.476 -5.758 1.00 44.59 321 ASP A O 1
ATOM 2628 N N . SER A 1 322 ? 19.941 11.434 -5.913 1.00 49.91 322 SER A N 1
ATOM 2629 C CA . SER A 1 322 ? 19.011 10.731 -5.009 1.00 49.91 322 SER A CA 1
ATOM 2630 C C . SER A 1 322 ? 18.874 11.392 -3.632 1.00 49.91 322 SER A C 1
ATOM 2632 O O . SER A 1 322 ? 17.874 11.194 -2.942 1.00 49.91 322 SER A O 1
ATOM 2634 N N . SER A 1 323 ? 19.873 12.189 -3.258 1.00 50.62 323 SER A N 1
ATOM 2635 C CA . SER A 1 323 ? 19.977 13.020 -2.057 1.00 50.62 323 SER A CA 1
ATOM 2636 C C . SER A 1 323 ? 19.113 14.290 -2.090 1.00 50.62 323 SER A C 1
ATOM 2638 O O . SER A 1 323 ? 18.789 14.823 -1.031 1.00 50.62 323 SER A O 1
ATOM 2640 N N . ASN A 1 324 ? 18.704 14.762 -3.272 1.00 57.72 324 ASN A N 1
ATOM 2641 C CA . ASN A 1 324 ? 18.124 16.094 -3.461 1.00 57.72 324 ASN A CA 1
ATOM 2642 C C . ASN A 1 324 ? 16.683 16.103 -3.990 1.00 57.72 324 ASN A C 1
ATOM 2644 O O . ASN A 1 324 ? 16.064 17.159 -3.969 1.00 57.72 324 ASN A O 1
ATOM 2648 N N . ALA A 1 325 ? 16.117 14.976 -4.437 1.00 64.25 325 ALA A N 1
ATOM 2649 C CA . ALA A 1 325 ? 14.750 14.950 -4.984 1.00 64.25 325 ALA A CA 1
ATOM 2650 C C . ALA A 1 325 ? 13.698 15.483 -3.987 1.00 64.25 325 ALA A C 1
ATOM 2652 O O . ALA A 1 325 ? 12.811 16.237 -4.369 1.00 64.25 325 ALA A O 1
ATOM 2653 N N . LEU A 1 326 ? 13.848 15.158 -2.697 1.00 68.94 326 LEU A N 1
ATOM 2654 C CA . LEU A 1 326 ? 12.985 15.679 -1.627 1.00 68.94 326 LEU A CA 1
ATOM 2655 C C . LEU A 1 326 ? 13.338 17.119 -1.212 1.00 68.94 326 LEU A C 1
ATOM 2657 O O . LEU A 1 326 ? 12.479 17.864 -0.755 1.00 68.94 326 LEU A O 1
ATOM 2661 N N . LEU A 1 327 ? 14.601 17.524 -1.360 1.00 75.00 327 LEU A N 1
ATOM 2662 C CA . LEU A 1 327 ? 15.057 18.880 -1.023 1.00 75.00 327 LEU A CA 1
ATOM 2663 C C . LEU A 1 327 ? 14.693 19.904 -2.108 1.00 75.00 327 LEU A C 1
ATOM 2665 O O . LEU A 1 327 ? 14.511 21.078 -1.805 1.00 75.00 327 LEU A O 1
ATOM 2669 N N . ASN A 1 328 ? 14.555 19.448 -3.353 1.00 75.12 328 ASN A N 1
ATOM 2670 C CA . ASN A 1 328 ? 14.196 20.248 -4.523 1.00 75.12 328 ASN A CA 1
ATOM 2671 C C . ASN A 1 328 ? 12.713 20.120 -4.894 1.00 75.12 328 ASN A C 1
ATOM 2673 O O . ASN A 1 328 ? 12.337 20.471 -6.011 1.00 75.12 328 ASN A O 1
ATOM 2677 N N . MET A 1 329 ? 11.883 19.604 -3.983 1.00 82.06 329 MET A N 1
ATOM 2678 C CA . MET A 1 329 ? 10.443 19.497 -4.194 1.00 82.06 329 MET A CA 1
ATOM 2679 C C . MET A 1 329 ? 9.848 20.848 -4.576 1.00 82.06 329 MET A C 1
ATOM 2681 O O . MET A 1 329 ? 10.072 21.855 -3.899 1.00 82.06 329 MET A O 1
ATOM 2685 N N . ASN A 1 330 ? 9.034 20.852 -5.623 1.00 84.44 330 ASN A N 1
ATOM 2686 C CA . ASN A 1 330 ? 8.325 22.036 -6.075 1.00 84.44 330 ASN A CA 1
ATOM 2687 C C . ASN A 1 330 ? 6.815 21.769 -6.077 1.00 84.44 330 ASN A C 1
ATOM 2689 O O . ASN A 1 330 ? 6.359 20.633 -6.168 1.00 84.44 330 ASN A O 1
ATOM 2693 N N . ILE A 1 331 ? 6.019 22.826 -5.908 1.00 85.44 331 ILE A N 1
ATOM 2694 C CA . ILE A 1 331 ? 4.557 22.753 -5.863 1.00 85.44 331 ILE A CA 1
ATOM 2695 C C . ILE A 1 331 ? 3.952 22.175 -7.152 1.00 85.44 331 ILE A C 1
ATOM 2697 O O . ILE A 1 331 ? 2.869 21.600 -7.114 1.00 85.44 331 ILE A O 1
ATOM 2701 N N . ASN A 1 332 ? 4.653 22.282 -8.281 1.00 85.06 332 ASN A N 1
ATOM 2702 C CA . ASN A 1 332 ? 4.248 21.671 -9.546 1.00 85.06 332 ASN A CA 1
ATOM 2703 C C . ASN A 1 332 ? 4.380 20.135 -9.562 1.00 85.06 332 ASN A C 1
ATOM 2705 O O . ASN A 1 332 ? 3.730 19.502 -10.384 1.00 85.06 332 ASN A O 1
ATOM 2709 N N . ASP A 1 333 ? 5.160 19.520 -8.668 1.00 85.56 333 ASP A N 1
ATOM 2710 C CA . ASP A 1 333 ? 5.259 18.054 -8.553 1.00 85.56 333 ASP A CA 1
ATOM 2711 C C . ASP A 1 333 ? 4.020 17.436 -7.879 1.00 85.56 333 ASP A C 1
ATOM 2713 O O . ASP A 1 333 ? 3.830 16.215 -7.873 1.00 85.56 333 ASP A O 1
ATOM 2717 N N . TRP A 1 334 ? 3.187 18.284 -7.273 1.00 92.25 334 TRP A N 1
ATOM 2718 C CA . TRP A 1 334 ? 2.029 17.885 -6.495 1.00 92.25 334 TRP A CA 1
ATOM 2719 C C . TRP A 1 334 ? 0.749 17.901 -7.320 1.00 92.25 334 TRP A C 1
ATOM 2721 O O . TRP A 1 334 ? 0.419 18.866 -8.007 1.00 92.25 334 TRP A O 1
ATOM 2731 N N . ARG A 1 335 ? -0.019 16.834 -7.158 1.00 93.12 335 ARG A N 1
ATOM 2732 C CA . ARG A 1 335 ? -1.339 16.614 -7.733 1.00 93.12 335 ARG A CA 1
ATOM 2733 C C . ARG A 1 335 ? -2.383 16.799 -6.645 1.00 93.12 335 ARG A C 1
ATOM 2735 O O . ARG A 1 335 ? -2.311 16.125 -5.617 1.00 93.12 335 ARG A O 1
ATOM 2742 N N . PHE A 1 336 ? -3.340 17.697 -6.851 1.00 95.88 336 PHE A N 1
ATOM 2743 C CA . PHE A 1 336 ? -4.373 17.987 -5.861 1.00 95.88 336 PHE A CA 1
ATOM 2744 C C . PHE A 1 336 ? -5.758 17.598 -6.351 1.00 95.88 336 PHE A C 1
ATOM 2746 O O . PHE A 1 336 ? -6.077 17.711 -7.536 1.00 95.88 336 PHE A O 1
ATOM 2753 N N . SER A 1 337 ? -6.593 17.185 -5.402 1.00 95.00 337 SER A N 1
ATOM 2754 C CA . SER A 1 337 ? -7.986 16.827 -5.647 1.00 95.00 337 SER A CA 1
ATOM 2755 C C . SER A 1 337 ? -8.867 17.404 -4.554 1.00 95.00 337 SER A C 1
ATOM 2757 O O . SER A 1 337 ? -8.671 17.121 -3.375 1.00 95.00 337 SER A O 1
ATOM 2759 N N . LEU A 1 338 ? -9.862 18.198 -4.932 1.00 95.31 338 LEU A N 1
ATOM 2760 C CA . LEU A 1 338 ? -10.896 18.694 -4.028 1.00 95.31 338 LEU A CA 1
ATOM 2761 C C . LEU A 1 338 ? -12.212 18.017 -4.392 1.00 95.31 338 LEU A C 1
ATOM 2763 O O . LEU A 1 338 ? -12.623 18.065 -5.548 1.00 95.31 338 LEU A O 1
ATOM 2767 N N . GLY A 1 339 ? -12.902 17.416 -3.430 1.00 94.19 339 GLY A N 1
ATOM 2768 C CA . GLY A 1 339 ? -14.140 16.715 -3.742 1.00 94.19 339 GLY A CA 1
ATOM 2769 C C . GLY A 1 339 ? -15.103 16.571 -2.581 1.00 94.19 339 GLY A C 1
ATOM 2770 O O . GLY A 1 339 ? -14.776 16.814 -1.418 1.00 94.19 339 GLY A O 1
ATOM 2771 N N . ALA A 1 340 ? -16.322 16.168 -2.916 1.00 95.94 340 ALA A N 1
ATOM 2772 C CA . ALA A 1 340 ? -17.360 15.842 -1.951 1.00 95.94 340 ALA A CA 1
ATOM 2773 C C . ALA A 1 340 ? -18.227 14.692 -2.464 1.00 95.94 340 ALA A C 1
ATOM 2775 O O . ALA A 1 340 ? -18.375 14.501 -3.673 1.00 95.94 340 ALA A O 1
ATOM 2776 N N . GLY A 1 341 ? -18.787 13.901 -1.554 1.00 94.56 341 GLY A N 1
ATOM 2777 C CA . GLY A 1 341 ? -19.557 12.731 -1.953 1.00 94.56 341 GLY A CA 1
ATOM 2778 C C . GLY A 1 341 ? -19.974 11.827 -0.810 1.00 94.56 341 GLY A C 1
ATOM 2779 O O . GLY A 1 341 ? -19.792 12.143 0.366 1.00 94.56 341 GLY A O 1
ATOM 2780 N N . PHE A 1 342 ? -20.556 10.693 -1.176 1.00 93.31 342 PHE A N 1
ATOM 2781 C CA . PHE A 1 342 ? -21.109 9.726 -0.238 1.00 93.31 342 PHE A CA 1
ATOM 2782 C C . PHE A 1 342 ? -20.193 8.517 -0.119 1.00 93.31 342 PHE A C 1
ATOM 2784 O O . PHE A 1 342 ? -19.696 8.006 -1.118 1.00 93.31 342 PHE A O 1
ATOM 2791 N N . ARG A 1 343 ? -20.013 8.025 1.103 1.00 90.69 343 ARG A N 1
ATOM 2792 C CA . ARG A 1 343 ? -19.215 6.842 1.413 1.00 90.69 343 ARG A CA 1
ATOM 2793 C C . ARG A 1 343 ? -19.997 5.866 2.265 1.00 90.69 343 ARG A C 1
ATOM 2795 O O . ARG A 1 343 ? -20.590 6.243 3.274 1.00 90.69 343 ARG A O 1
ATOM 2802 N N . PHE A 1 344 ? -19.936 4.593 1.908 1.00 87.06 344 PHE A N 1
ATOM 2803 C CA . PHE A 1 344 ? -20.428 3.524 2.757 1.00 87.06 344 PHE A CA 1
ATOM 2804 C C . PHE A 1 344 ? -19.490 3.352 3.957 1.00 87.06 344 PHE A C 1
ATOM 2806 O O . PHE A 1 344 ? -18.298 3.091 3.816 1.00 87.06 344 PHE A O 1
ATOM 2813 N N . ALA A 1 345 ? -20.033 3.530 5.160 1.00 78.00 345 ALA A N 1
ATOM 2814 C CA . ALA A 1 345 ? -19.287 3.464 6.419 1.00 78.00 345 ALA A CA 1
ATOM 2815 C C . ALA A 1 345 ? -19.178 2.030 6.979 1.00 78.00 345 ALA A C 1
ATOM 2817 O O . ALA A 1 345 ? -18.733 1.840 8.110 1.00 78.00 345 ALA A O 1
ATOM 2818 N N . ASN A 1 346 ? -19.579 1.022 6.198 1.00 76.88 346 ASN A N 1
ATOM 2819 C CA . ASN A 1 346 ? -19.452 -0.384 6.563 1.00 76.88 346 ASN A CA 1
ATOM 2820 C C . ASN A 1 346 ? -17.995 -0.852 6.359 1.00 76.88 346 ASN A C 1
ATOM 2822 O O . ASN A 1 346 ? -17.499 -0.776 5.233 1.00 76.88 346 ASN A O 1
ATOM 2826 N N . PRO A 1 347 ? -17.325 -1.413 7.385 1.00 68.62 347 PRO A N 1
ATOM 2827 C CA . PRO A 1 347 ? -15.970 -1.952 7.254 1.00 68.62 347 PRO A CA 1
ATOM 2828 C C . PRO A 1 347 ? -15.791 -3.004 6.150 1.00 68.62 347 PRO A C 1
ATOM 2830 O O . PRO A 1 347 ? -14.693 -3.144 5.625 1.00 68.62 347 PRO A O 1
ATOM 2833 N N . GLN A 1 348 ? -16.843 -3.748 5.796 1.00 70.12 348 GLN A N 1
ATOM 2834 C CA . GLN A 1 348 ? -16.796 -4.765 4.735 1.00 70.12 348 GLN A CA 1
ATOM 2835 C C . GLN A 1 348 ? -16.937 -4.183 3.322 1.00 70.12 348 GLN A C 1
ATOM 2837 O O . GLN A 1 348 ? -16.719 -4.903 2.353 1.00 70.12 348 GLN A O 1
ATOM 2842 N N . PHE A 1 349 ? -17.344 -2.916 3.196 1.00 73.25 349 PHE A N 1
ATOM 2843 C CA . PHE A 1 349 ? -17.613 -2.271 1.911 1.00 73.25 349 PHE A CA 1
ATOM 2844 C C . PHE A 1 349 ? -17.302 -0.763 1.970 1.00 73.25 349 PHE A C 1
ATOM 2846 O O . PHE A 1 349 ? -18.220 0.057 1.922 1.00 73.25 349 PHE A O 1
ATOM 2853 N N . PRO A 1 350 ? -16.026 -0.359 2.111 1.00 75.44 350 PRO A N 1
ATOM 2854 C CA . PRO A 1 350 ? -15.651 1.040 2.319 1.00 75.44 350 PRO A CA 1
ATOM 2855 C C . PRO A 1 350 ? -15.548 1.826 1.001 1.00 75.44 350 PRO A C 1
ATOM 2857 O O . PRO A 1 350 ? -14.509 2.420 0.704 1.00 75.44 350 PRO A O 1
ATOM 2860 N N . ILE A 1 351 ? -16.617 1.818 0.200 1.00 84.94 351 ILE A N 1
ATOM 2861 C CA . ILE A 1 351 ? -16.673 2.503 -1.102 1.00 84.94 351 ILE A CA 1
ATOM 2862 C C . ILE A 1 351 ? -17.179 3.928 -0.927 1.00 84.94 351 ILE A C 1
ATOM 2864 O O . ILE A 1 351 ? -18.215 4.143 -0.295 1.00 84.94 351 ILE A O 1
ATOM 2868 N N . GLY A 1 352 ? -16.487 4.890 -1.527 1.00 88.31 352 GLY A N 1
ATOM 2869 C CA . GLY A 1 352 ? -16.953 6.257 -1.696 1.00 88.31 352 GLY A CA 1
ATOM 2870 C C . GLY A 1 352 ? -17.145 6.627 -3.162 1.00 88.31 352 GLY A C 1
ATOM 2871 O O . GLY A 1 352 ? -16.346 6.255 -4.016 1.00 88.31 352 GLY A O 1
ATOM 2872 N N . ILE A 1 353 ? -18.215 7.364 -3.436 1.00 91.19 353 ILE A N 1
ATOM 2873 C CA . ILE A 1 353 ? -18.532 7.944 -4.739 1.00 91.19 353 ILE A CA 1
ATOM 2874 C C . ILE A 1 353 ? -18.470 9.457 -4.571 1.00 91.19 353 ILE A C 1
ATOM 2876 O O . ILE A 1 353 ? -19.221 10.028 -3.773 1.00 91.19 353 ILE A O 1
ATOM 2880 N N . TYR A 1 354 ? -17.572 10.096 -5.312 1.00 92.00 354 TYR A N 1
ATOM 2881 C CA . TYR A 1 354 ? -17.215 11.496 -5.135 1.00 92.00 354 TYR A CA 1
ATOM 2882 C C . TYR A 1 354 ? -17.292 12.266 -6.446 1.00 92.00 354 TYR A C 1
ATOM 2884 O O . TYR A 1 354 ? -16.915 11.758 -7.496 1.00 92.00 354 TYR A O 1
ATOM 2892 N N . LEU A 1 355 ? -17.730 13.519 -6.363 1.00 92.12 355 LEU A N 1
ATOM 2893 C CA . LEU A 1 355 ? -17.478 14.511 -7.401 1.00 92.12 355 LEU A CA 1
ATOM 2894 C C . LEU A 1 355 ? -16.165 15.211 -7.065 1.00 92.12 355 LEU A C 1
ATOM 2896 O O . LEU A 1 355 ? -16.018 15.740 -5.958 1.00 92.12 355 LEU A O 1
ATOM 2900 N N . VAL A 1 356 ? -15.215 15.191 -7.996 1.00 91.94 356 VAL A N 1
ATOM 2901 C CA . VAL A 1 356 ? -13.829 15.603 -7.759 1.00 91.94 356 VAL A CA 1
ATOM 2902 C C . VAL A 1 356 ? -13.406 16.654 -8.772 1.00 91.94 356 VAL A C 1
ATOM 2904 O O . VAL A 1 356 ? -13.624 16.506 -9.969 1.00 91.94 356 VAL A O 1
ATOM 2907 N N . LYS A 1 357 ? -12.773 17.720 -8.287 1.00 92.75 357 LYS A N 1
ATOM 2908 C CA . LYS A 1 357 ? -12.077 18.716 -9.092 1.00 92.75 357 LYS A CA 1
ATOM 2909 C C . LYS A 1 357 ? -10.574 18.555 -8.887 1.00 92.75 357 LYS A C 1
ATOM 2911 O O . LYS A 1 357 ? -10.075 18.780 -7.781 1.00 92.75 357 LYS A O 1
ATOM 2916 N N . LYS A 1 358 ? -9.868 18.183 -9.952 1.00 92.19 358 LYS A N 1
ATOM 2917 C CA . LYS A 1 358 ? -8.405 18.097 -9.976 1.00 92.19 358 LYS A CA 1
ATOM 2918 C C . LYS A 1 358 ? -7.786 19.460 -10.246 1.00 92.19 358 LYS A C 1
ATOM 2920 O O . LYS A 1 358 ? -8.353 20.266 -10.982 1.00 92.19 358 LYS A O 1
ATOM 2925 N N . PHE A 1 359 ? -6.624 19.716 -9.661 1.00 93.19 359 PHE A N 1
ATOM 2926 C CA . PHE A 1 359 ? -5.808 20.872 -10.014 1.00 93.19 359 PHE A CA 1
ATOM 2927 C C . PHE A 1 359 ? -4.334 20.643 -9.678 1.00 93.19 359 PHE A C 1
ATOM 2929 O O . PHE A 1 359 ? -3.985 19.849 -8.805 1.00 93.19 359 PHE A O 1
ATOM 2936 N N . GLN A 1 360 ? -3.461 21.355 -10.381 1.00 92.88 360 GLN A N 1
ATOM 2937 C CA . GLN A 1 360 ? -2.013 21.299 -10.196 1.00 92.88 360 GLN A CA 1
ATOM 2938 C C . GLN A 1 360 ? -1.392 22.631 -10.608 1.00 92.88 360 GLN A C 1
ATOM 2940 O O . GLN A 1 360 ? -1.936 23.344 -11.450 1.00 92.88 360 GLN A O 1
ATOM 2945 N N . TRP A 1 361 ? -0.259 22.983 -10.011 1.00 90.00 361 TRP A N 1
ATOM 2946 C CA . TRP A 1 361 ? 0.500 24.160 -10.424 1.00 90.00 361 TRP A CA 1
ATOM 2947 C C . TRP A 1 361 ? 1.345 23.850 -11.660 1.00 90.00 361 TRP A C 1
ATOM 2949 O O . TRP A 1 361 ? 2.037 22.836 -11.707 1.00 90.00 361 TRP A O 1
ATOM 2959 N N . ASP A 1 362 ? 1.307 24.731 -12.657 1.00 85.62 362 ASP A N 1
ATOM 2960 C CA . ASP A 1 362 ? 2.203 24.663 -13.807 1.00 85.62 362 ASP A CA 1
ATOM 2961 C C . ASP A 1 362 ? 3.616 25.175 -13.454 1.00 85.62 362 ASP A C 1
ATOM 2963 O O . ASP A 1 362 ? 3.856 25.774 -12.402 1.00 85.62 362 ASP A O 1
ATOM 2967 N N . LEU A 1 363 ? 4.573 24.979 -14.366 1.00 81.75 363 LEU A N 1
ATOM 2968 C CA . LEU A 1 363 ? 5.957 25.458 -14.212 1.00 81.75 363 LEU A CA 1
ATOM 2969 C C . LEU A 1 363 ? 6.080 26.989 -14.096 1.00 81.75 363 LEU A C 1
ATOM 2971 O O . LEU A 1 363 ? 7.130 27.494 -13.703 1.00 81.75 363 LEU A O 1
ATOM 2975 N N . LYS A 1 364 ? 5.037 27.739 -14.463 1.00 83.25 364 LYS A N 1
ATOM 2976 C CA . LYS A 1 364 ? 4.976 29.204 -14.387 1.00 83.25 364 LYS A CA 1
ATOM 2977 C C . LYS A 1 364 ? 4.296 29.685 -13.097 1.00 83.25 364 LYS A C 1
ATOM 2979 O O . LYS A 1 364 ? 4.213 30.892 -12.885 1.00 83.25 364 LYS A O 1
ATOM 2984 N N . GLY A 1 365 ? 3.834 28.769 -12.242 1.00 83.62 365 GLY A N 1
ATOM 2985 C CA . GLY A 1 365 ? 3.147 29.054 -10.985 1.00 83.62 365 GLY A CA 1
ATOM 2986 C C . GLY A 1 365 ? 1.643 29.321 -11.112 1.00 83.62 365 GLY A C 1
ATOM 2987 O O . GLY A 1 365 ? 1.020 29.693 -10.118 1.00 83.62 365 GLY A O 1
ATOM 2988 N N . ASN A 1 366 ? 1.036 29.131 -12.287 1.00 90.75 366 ASN A N 1
ATOM 2989 C CA . ASN A 1 366 ? -0.415 29.237 -12.457 1.00 90.75 366 ASN A CA 1
ATOM 2990 C C . ASN A 1 366 ? -1.098 27.921 -12.082 1.00 90.75 366 ASN A C 1
ATOM 2992 O O . ASN A 1 366 ? -0.543 26.842 -12.270 1.00 90.75 366 ASN A O 1
ATOM 2996 N N . ILE A 1 367 ? -2.339 28.003 -11.604 1.00 91.12 367 ILE A N 1
ATOM 2997 C CA . ILE A 1 367 ? -3.142 26.809 -11.329 1.00 91.12 367 ILE A CA 1
ATOM 2998 C C . ILE A 1 367 ? -3.751 26.312 -12.640 1.00 91.12 367 ILE A C 1
ATOM 3000 O O . ILE A 1 367 ? -4.577 26.996 -13.249 1.00 91.12 367 ILE A O 1
ATOM 3004 N N . ASN A 1 368 ? -3.377 25.101 -13.043 1.00 89.25 368 ASN A N 1
ATOM 3005 C CA . ASN A 1 368 ? -4.080 24.341 -14.059 1.00 89.25 368 ASN A CA 1
ATOM 3006 C C . ASN A 1 368 ? -5.237 23.572 -13.408 1.00 89.25 368 ASN A C 1
ATOM 3008 O O . ASN A 1 368 ? -5.029 22.675 -12.592 1.00 89.25 368 ASN A O 1
ATOM 3012 N N . TRP A 1 369 ? -6.461 23.932 -13.787 1.00 87.56 369 TRP A N 1
ATOM 3013 C CA . TRP A 1 369 ? -7.692 23.325 -13.284 1.00 87.56 369 TRP A CA 1
ATOM 3014 C C . TRP A 1 369 ? -8.130 22.074 -14.053 1.00 87.56 369 TRP A C 1
ATOM 3016 O O . TRP A 1 369 ? -9.112 21.465 -13.641 1.00 87.56 369 TRP A O 1
ATOM 3026 N N . ASN A 1 370 ? -7.450 21.717 -15.150 1.00 83.19 370 ASN A N 1
ATOM 3027 C CA . ASN A 1 370 ? -7.667 20.492 -15.929 1.00 83.19 370 ASN A CA 1
ATOM 3028 C C . ASN A 1 370 ? -6.293 19.927 -16.382 1.00 83.19 370 ASN A C 1
ATOM 3030 O O . ASN A 1 370 ? -5.873 20.138 -17.522 1.00 83.19 370 ASN A O 1
ATOM 3034 N N . PRO A 1 371 ? -5.525 19.318 -15.460 1.00 80.62 371 PRO A N 1
ATOM 3035 C CA . PRO A 1 371 ? -4.143 18.892 -15.710 1.00 80.62 371 PRO A CA 1
ATOM 3036 C C . PRO A 1 371 ? -3.981 17.594 -16.516 1.00 80.62 371 PRO A C 1
ATOM 3038 O O . PRO A 1 371 ? -2.910 17.387 -17.080 1.00 80.62 371 PRO A O 1
ATOM 3041 N N . GLU A 1 372 ? -5.015 16.758 -16.607 1.00 73.88 372 GLU A N 1
ATOM 3042 C CA . GLU A 1 372 ? -5.027 15.510 -17.387 1.00 73.88 372 GLU A CA 1
ATOM 3043 C C . GLU A 1 372 ? -6.028 15.614 -18.550 1.00 73.88 372 GLU A C 1
ATOM 3045 O O . GLU A 1 372 ? -6.972 16.405 -18.461 1.00 73.88 372 GLU A O 1
ATOM 3050 N N . PRO A 1 373 ? -5.832 14.867 -19.653 1.00 63.03 373 PRO A N 1
ATOM 3051 C CA . PRO A 1 373 ? -6.814 14.801 -20.730 1.00 63.03 373 PRO A CA 1
ATOM 3052 C C . PRO A 1 373 ? -8.160 14.264 -20.213 1.00 63.03 373 PRO A C 1
ATOM 3054 O O . PRO A 1 373 ? -8.208 13.265 -19.503 1.00 63.03 373 PRO A O 1
ATOM 3057 N N . ASP A 1 374 ? -9.261 14.932 -20.572 1.00 54.94 374 ASP A N 1
ATOM 3058 C CA . ASP A 1 374 ? -10.612 14.566 -20.126 1.00 54.94 374 ASP A CA 1
ATOM 3059 C C . ASP A 1 374 ? -11.013 13.179 -20.671 1.00 54.94 374 ASP A C 1
ATOM 3061 O O . ASP A 1 374 ? -11.354 13.041 -21.848 1.00 54.94 374 ASP A O 1
ATOM 3065 N N . LEU A 1 375 ? -11.007 12.147 -19.821 1.00 52.75 375 LEU A N 1
ATOM 3066 C CA . LEU A 1 375 ? -11.457 10.795 -20.186 1.00 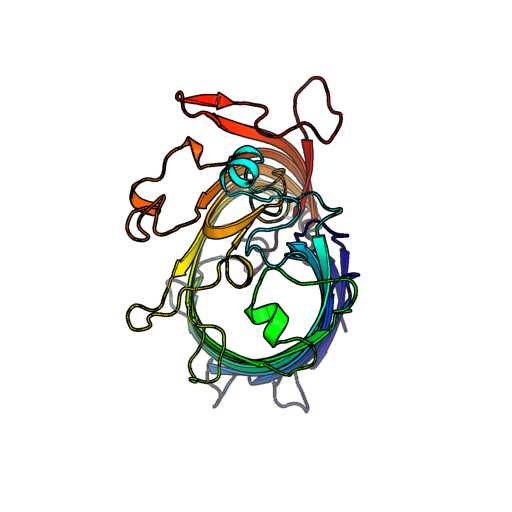52.75 375 LEU A CA 1
ATOM 3067 C C . LEU A 1 375 ? -12.955 10.554 -19.898 1.00 52.75 375 LEU A C 1
ATOM 3069 O O . LEU A 1 375 ? -13.518 9.574 -20.386 1.00 52.75 375 LEU A O 1
ATOM 3073 N N . THR A 1 376 ? -13.636 11.445 -19.158 1.00 50.41 376 T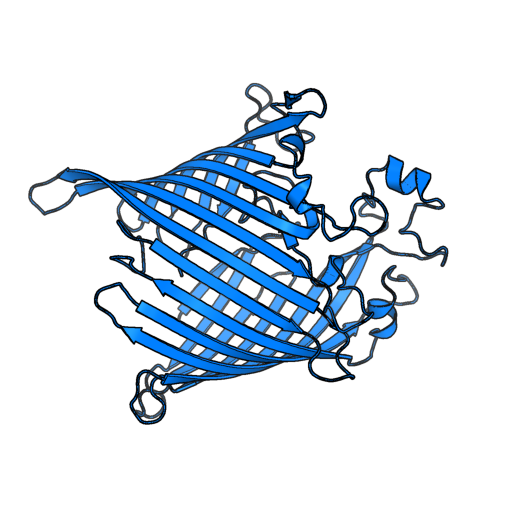HR A N 1
ATOM 3074 C CA . THR A 1 376 ? -15.068 11.305 -18.814 1.00 50.41 376 THR A CA 1
ATOM 3075 C C . THR A 1 376 ? -15.878 12.600 -18.965 1.00 50.41 376 THR A C 1
ATOM 3077 O O . THR A 1 376 ? -15.504 13.663 -18.480 1.00 50.41 376 THR A O 1
ATOM 3080 N N . GLU A 1 377 ? -17.031 12.515 -19.641 1.00 48.59 377 GLU A N 1
ATOM 3081 C CA . GLU A 1 377 ? -17.857 13.659 -20.056 1.00 48.59 377 GLU A CA 1
ATOM 3082 C C . GLU A 1 377 ? -18.737 14.258 -18.929 1.00 48.59 377 GLU A C 1
ATOM 3084 O O . GLU A 1 377 ? -19.935 13.998 -18.854 1.00 48.59 377 GLU A O 1
ATOM 3089 N N . PHE A 1 378 ? -18.195 15.179 -18.121 1.00 53.06 378 PHE A N 1
ATOM 3090 C CA . PHE A 1 378 ? -18.976 16.268 -17.492 1.00 53.06 378 PHE A CA 1
ATOM 3091 C C . PHE A 1 378 ? -18.465 17.632 -17.986 1.00 53.06 378 PHE A C 1
ATOM 3093 O O . PHE A 1 378 ? -17.950 18.477 -17.251 1.00 53.06 378 PHE A O 1
ATOM 3100 N N . LYS A 1 379 ? -18.654 17.827 -19.296 1.00 50.25 379 LYS A N 1
ATOM 3101 C CA . LYS A 1 379 ? -18.063 18.839 -20.193 1.00 50.25 379 LYS A CA 1
ATOM 3102 C C . LYS A 1 379 ? -18.116 20.315 -19.759 1.00 50.25 379 LYS A C 1
ATOM 3104 O O . LYS A 1 379 ? -17.407 21.123 -20.344 1.00 50.25 379 LYS A O 1
ATOM 3109 N N . ASN A 1 380 ? -18.940 20.694 -18.777 1.00 55.84 380 ASN A N 1
ATOM 3110 C CA . ASN A 1 380 ? -19.173 22.111 -18.459 1.00 55.84 380 ASN A CA 1
ATOM 3111 C C . ASN A 1 380 ? -18.490 22.605 -17.178 1.00 55.84 380 ASN A C 1
ATOM 3113 O O . ASN A 1 380 ? -18.215 23.799 -17.084 1.00 55.84 380 ASN A O 1
ATOM 3117 N N . TRP A 1 381 ? -18.236 21.739 -16.190 1.00 63.88 381 TRP A N 1
ATOM 3118 C CA . TRP A 1 381 ? -17.694 22.154 -14.881 1.00 63.88 381 TRP A CA 1
ATOM 3119 C C . TRP A 1 381 ? -16.289 21.590 -14.600 1.00 63.88 381 TRP A C 1
ATOM 3121 O O . TRP A 1 381 ? -15.642 22.005 -13.637 1.00 63.88 381 TRP A O 1
ATOM 3131 N N . GLY A 1 382 ? -15.793 20.688 -15.459 1.00 71.00 382 GLY A N 1
ATOM 3132 C CA . GLY A 1 382 ? -14.476 20.054 -15.328 1.00 71.00 382 GLY A CA 1
ATOM 3133 C C . GLY A 1 382 ? -14.342 19.259 -14.029 1.00 71.00 382 GLY A C 1
ATOM 3134 O O . GLY A 1 382 ? -13.355 19.423 -13.318 1.00 71.00 382 GLY A O 1
ATOM 3135 N N . MET A 1 383 ? -15.383 18.511 -13.664 1.00 82.25 383 MET A N 1
ATOM 3136 C CA . MET A 1 383 ? -15.411 17.653 -12.481 1.00 82.25 383 MET A CA 1
ATOM 3137 C C . MET A 1 383 ? -15.565 16.199 -12.911 1.00 82.25 383 MET A C 1
ATOM 3139 O O . MET A 1 383 ? -16.379 15.918 -13.787 1.00 82.25 383 MET A O 1
ATOM 3143 N N . ASP A 1 384 ? -14.882 15.297 -12.218 1.00 82.88 384 ASP A N 1
ATOM 3144 C CA . ASP A 1 384 ? -14.927 13.863 -12.484 1.00 82.88 384 ASP A CA 1
ATOM 3145 C C . ASP A 1 384 ? -15.752 13.135 -11.424 1.00 82.88 384 ASP A C 1
ATOM 3147 O O . ASP A 1 384 ? -15.748 13.494 -10.239 1.00 82.88 384 ASP A O 1
ATOM 3151 N N . LEU A 1 385 ? -16.460 12.089 -11.849 1.00 86.19 385 LEU A N 1
ATOM 3152 C CA . LEU A 1 385 ? -17.101 11.149 -10.937 1.00 86.19 385 LEU A CA 1
ATOM 3153 C C . LEU A 1 385 ? -16.096 10.049 -10.592 1.00 86.19 385 LEU A C 1
ATOM 3155 O O . LEU A 1 385 ? -15.757 9.224 -11.435 1.00 86.19 385 LEU A O 1
ATOM 3159 N N . VAL A 1 386 ? -15.646 10.022 -9.342 1.00 84.56 386 VAL A N 1
ATOM 3160 C CA . VAL A 1 386 ? -14.572 9.138 -8.879 1.00 84.56 386 VAL A CA 1
ATOM 3161 C C . VAL A 1 386 ? -15.114 8.136 -7.874 1.00 84.56 386 VAL A C 1
ATOM 3163 O O . VAL A 1 386 ? -15.768 8.504 -6.893 1.00 84.56 386 VAL A O 1
ATOM 3166 N N . ILE A 1 387 ? -14.789 6.863 -8.090 1.00 84.31 387 ILE A N 1
ATOM 3167 C CA . ILE A 1 387 ? -14.963 5.813 -7.089 1.00 84.31 387 ILE A CA 1
ATOM 3168 C C . ILE A 1 387 ? -13.640 5.672 -6.347 1.00 84.31 387 ILE A C 1
ATOM 3170 O O . ILE A 1 387 ? -12.619 5.334 -6.938 1.00 84.31 387 ILE A O 1
ATOM 3174 N N . ALA A 1 388 ? -13.664 5.932 -5.047 1.00 81.00 388 ALA A N 1
ATOM 3175 C CA . ALA A 1 388 ? -12.489 5.851 -4.198 1.00 81.00 388 ALA A CA 1
ATOM 3176 C C . ALA A 1 388 ? -12.741 4.936 -3.006 1.00 81.00 388 ALA A C 1
ATOM 3178 O O . ALA A 1 388 ? -13.865 4.789 -2.520 1.00 81.00 388 ALA A O 1
ATOM 3179 N N . PHE A 1 389 ? -11.668 4.346 -2.504 1.00 77.75 389 PHE A N 1
ATOM 3180 C CA . PHE A 1 389 ? -11.717 3.365 -1.435 1.00 77.75 389 PHE A CA 1
ATOM 3181 C C . PHE A 1 389 ? -10.839 3.828 -0.291 1.00 77.75 389 PHE A C 1
ATOM 3183 O O . PHE A 1 389 ? -9.703 4.253 -0.478 1.00 77.75 389 PHE A O 1
ATOM 3190 N N . ASN A 1 390 ? -11.361 3.730 0.926 1.00 63.84 390 ASN A N 1
ATOM 3191 C CA . ASN A 1 390 ? -10.596 4.096 2.105 1.00 63.84 390 ASN A CA 1
ATOM 3192 C C . ASN A 1 390 ? -10.229 2.833 2.888 1.00 63.84 390 ASN A C 1
ATOM 3194 O O . ASN A 1 390 ? -11.057 2.301 3.626 1.00 63.84 390 ASN A O 1
ATOM 3198 N N . MET A 1 391 ? -8.988 2.358 2.736 1.00 52.97 391 MET A N 1
ATOM 3199 C CA . MET A 1 391 ? -8.484 1.217 3.516 1.00 52.97 391 MET A CA 1
ATOM 3200 C C . MET A 1 391 ? -7.926 1.602 4.887 1.00 52.97 391 MET A C 1
ATOM 3202 O O . MET A 1 391 ? -7.495 0.710 5.618 1.00 52.97 391 MET A O 1
ATOM 3206 N N . ASN A 1 392 ? -7.957 2.878 5.297 1.00 46.31 392 ASN A N 1
ATOM 3207 C CA . ASN A 1 392 ? -7.430 3.310 6.603 1.00 46.31 392 ASN A CA 1
ATOM 3208 C C . ASN A 1 392 ? -8.333 2.900 7.788 1.00 46.31 392 ASN A C 1
ATOM 3210 O O . ASN A 1 392 ? -8.392 3.573 8.816 1.00 46.31 392 ASN A O 1
ATOM 3214 N N . ILE A 1 393 ? -9.025 1.765 7.666 1.00 35.34 393 ILE A N 1
ATOM 3215 C CA . ILE A 1 393 ? -9.830 1.130 8.713 1.00 35.34 393 ILE A CA 1
ATOM 3216 C C . ILE A 1 393 ? -8.945 0.286 9.664 1.00 35.34 393 ILE A C 1
ATOM 3218 O O . ILE A 1 393 ? -9.467 -0.376 10.559 1.00 35.34 393 ILE A O 1
ATOM 3222 N N . TYR A 1 394 ? -7.607 0.359 9.563 1.00 28.69 394 TYR A N 1
ATOM 3223 C CA . TYR A 1 394 ? -6.689 -0.379 10.448 1.00 28.69 394 TYR A CA 1
ATOM 3224 C C . TYR A 1 394 ? -5.566 0.474 11.043 1.00 28.69 394 TYR A C 1
ATOM 3226 O O . TYR A 1 394 ? -4.643 0.875 10.302 1.00 28.69 394 TYR A O 1
#

Sequence (394 aa):
MGFGLSFSGGPDFPISGQLNWNDRNFLGRGQVLGAEVNVSPDVQKVTLRFTEPRILGKRWSGGVDVSWSHDVNRRINQDWDGNGLPDPYNTWEEYDAAGRIVPEDYQMEYKSHYVSTGVNTGYTWVTRFGRLGLSTGLRFTWEYVDYDPTVFRPHNQDLRENLENWKYDDSISFRLSWDTRDLQFDPTKGFVLSENLTFAGLLPVSRRDYIKSITRFNYNLLMFNVPVNDKGGAFKGTLYFNTAFSGLFDKPWSDTIADRQRDGFYIDGMFVGRGWDPSSGYRYLWDNTLQFKFPLVPNILAFDIFLDGVGAWVATRGQFDSSNALLNMNINDWRFSLGAGFRFANPQFPIGIYLVKKFQWDLKGNINWNPEPDLTEFKNWGMDLVIAFNMNIY

Nearest PDB structures (foldseek):
  7btx-assembly1_A  TM=6.452E-01  e=1.616E-08  Saccharomyces cerevisiae
  5fq8-assembly1_D  TM=3.310E-01  e=3.445E-03  Bacteroides thetaiotaomicron
  5fq7-assembly1_D  TM=3.210E-01  e=9.744E-03  Bacteroides thetaiotaomicron
  5fq7-assembly1_B  TM=3.306E-01  e=2.617E-02  Bacteroides thetaiotaomicron
  5fq6-assembly2_I  TM=2.941E-01  e=7.133E-03  Bacteroides thetaiotaomicron

Secondary structure (DSSP, 8-state):
-EEEEEE--SSS--EEEEEEEEEEEETTTTEEEEEEEEE-SSEEEEEEEEEETTGGGSSEEEEEEEEEEEEEEEEEEB-SSSSSS-TT-SSHHHHHHTTTPPPGGGEEEEEEEEEEEEEEEEEEEEETTEEEEEEEEEEEEEEEEE--TTT--BS-HHHHHTBTSEEEEEEEEEEEEEE--S-SSS-SSEEEEEEEEEEE--STT-S--EEEEEEEEEEEEEEEEEE-STTS-EEEEEEEEEEEEEEEE--TT--PPP-HHHHSEEE-SSSSSTTSPPEEEESEEEEEEEEEEEEEETTTEEEEEEEEEEEEE---TTTS-TTTTTTT--GGGEEEEEEEEEEE--TT--EEEEEEEEEEE-TTS-EES--S---S--TTTT-EEEEEE-----

Radius of gyration: 22.82 Å; Cα contacts (8 Å, |Δi|>4): 995; chains: 1; bounding box: 60×56×61 Å

Solvent-accessible surface area (backbone atoms only — not comparable to full-atom values): 20271 Å² total; per-residue (Å²): 112,47,80,40,60,48,71,54,71,54,97,59,82,42,60,25,43,32,44,38,41,67,40,69,44,44,96,75,69,60,23,33,43,35,40,38,40,38,43,33,93,44,39,41,33,43,37,41,38,42,33,40,60,40,53,95,78,38,66,29,29,37,34,42,36,43,35,42,35,39,36,55,46,64,80,37,55,17,21,79,86,68,82,83,42,50,33,92,41,90,46,69,67,58,34,55,73,53,72,69,63,66,60,71,91,41,33,42,68,39,38,36,40,38,46,34,41,38,41,36,38,35,40,58,50,81,50,99,84,28,38,39,34,45,35,40,35,41,40,41,37,36,40,32,30,48,65,62,72,91,83,47,37,59,51,51,62,71,61,54,72,24,54,82,30,81,41,46,35,34,33,42,34,42,36,45,35,41,38,46,45,77,35,80,67,85,47,47,34,41,34,37,42,35,39,37,42,32,43,29,35,83,50,94,74,27,80,43,46,28,34,36,42,38,38,38,41,37,39,27,39,63,73,48,75,44,75,76,47,97,86,74,45,59,50,42,35,31,42,36,39,38,40,36,43,35,40,53,37,54,38,97,90,51,94,54,75,50,54,28,78,85,67,37,45,66,37,36,14,24,72,37,50,59,68,42,78,66,46,71,42,19,28,34,37,40,41,33,38,43,32,42,41,32,53,78,39,81,66,48,33,25,40,37,40,37,40,36,42,26,34,63,40,67,60,39,88,86,85,28,54,76,87,39,50,80,77,65,64,52,72,51,55,30,44,32,24,40,33,41,35,45,26,34,50,30,90,68,50,37,48,28,48,28,48,32,36,47,35,31,34,42,98,87,70,47,78,36,60,71,79,65,85,86,88,66,93,42,88,85,77,61,44,44,85,31,67,30,44,64,79,83,69,115

Mean predicted aligned error: 8.11 Å

pLDDT: mean 86.19, std 13.36, range [28.69, 98.44]